Protein AF-0000000084871957 (afdb_homodimer)

Nearest PDB structures (foldseek):
  7nps-assembly1_B6  TM=2.302E-01  e=1.237E+00  Mycobacterium tuberculosis H37Rv
  7nps-assembly1_B6  TM=2.300E-01  e=1.119E+00  Mycobacterium tuberculosis H37Rv

pLDDT: mean 84.42, std 16.33, range [26.73, 98.56]

Solvent-accessible surface area (backbone atoms only — not comparable to full-atom values): 36416 Å² total; per-residue (Å²): 131,84,76,71,87,67,75,86,68,63,90,70,57,66,51,45,40,34,34,36,38,48,42,42,79,51,83,82,52,82,54,42,30,35,78,40,81,42,59,62,64,73,56,50,89,51,79,42,89,32,33,28,60,45,67,56,61,69,59,83,83,45,59,43,77,33,27,48,70,86,33,81,39,80,36,25,51,52,50,49,52,50,50,61,58,65,48,31,55,80,46,67,43,47,34,35,38,68,87,71,41,36,58,85,88,35,59,68,56,45,24,56,51,60,65,38,43,42,55,54,30,42,47,19,58,29,31,40,35,47,71,43,70,66,41,83,60,34,54,63,20,68,61,42,28,46,52,41,39,68,31,82,72,63,47,80,70,59,61,71,71,44,55,58,66,19,36,52,50,52,70,63,38,68,57,56,42,34,40,54,51,52,38,45,37,62,34,18,41,30,50,35,38,28,42,43,73,47,71,45,42,26,48,38,46,35,45,6,54,61,62,62,67,48,75,72,65,63,39,67,52,51,41,51,52,38,52,34,40,50,46,12,56,70,52,71,86,73,78,76,65,82,86,51,86,69,51,67,49,72,41,44,51,64,56,50,46,69,74,48,67,84,43,42,56,93,52,70,54,42,68,51,50,37,43,54,33,34,15,54,56,75,36,77,83,67,68,65,64,64,49,78,86,55,50,57,70,57,50,50,46,53,48,48,33,64,63,65,39,82,73,30,58,56,54,68,62,85,96,46,67,40,41,34,39,86,82,60,77,93,133,85,79,71,87,68,76,86,69,62,89,69,56,66,51,45,40,32,32,36,37,48,41,42,80,51,85,84,53,82,54,43,31,35,78,40,81,43,59,60,65,75,55,51,88,51,79,42,88,32,33,29,60,43,68,57,62,69,58,83,85,47,57,43,77,31,27,46,70,85,33,81,39,79,36,23,50,52,49,50,53,51,52,62,57,64,48,32,55,80,46,69,42,48,34,36,40,68,85,71,44,37,57,85,89,36,59,68,55,44,25,55,50,60,65,39,43,42,57,55,30,43,45,20,58,29,32,40,35,48,72,46,70,65,43,82,61,32,55,63,21,68,61,42,27,45,52,41,42,71,29,80,72,53,39,68,75,54,49,77,71,45,56,59,66,19,35,50,51,51,70,62,37,67,58,54,41,35,39,55,50,52,38,45,38,62,34,18,42,30,49,35,38,29,41,41,75,46,68,44,42,26,48,39,46,34,44,5,53,61,62,62,66,46,75,69,66,64,39,65,52,52,42,50,54,38,52,34,40,50,46,11,54,68,51,72,85,74,76,76,64,84,85,51,85,70,50,67,49,72,41,44,52,64,56,48,44,69,74,49,66,83,42,40,57,93,52,71,56,42,67,51,50,36,44,55,33,34,16,54,57,74,36,78,82,68,68,65,64,65,51,77,87,54,50,57,69,59,51,50,47,53,49,47,32,64,65,66,39,82,73,32,58,57,55,68,62,86,96,46,66,39,40,35,38,88,83,59,76,90

Structure (mmCIF, N/CA/C/O backbone):
data_AF-0000000084871957-model_v1
#
loop_
_entity.id
_entity.type
_entity.pdbx_description
1 polymer 'Heterokaryon incompatibility domain-containing protein'
#
loop_
_atom_site.group_PDB
_atom_site.id
_atom_site.type_symbol
_atom_site.label_atom_id
_atom_site.label_alt_id
_atom_site.label_comp_id
_atom_site.label_asym_id
_atom_site.label_entity_id
_atom_site.label_seq_id
_atom_site.pdbx_PDB_ins_code
_atom_site.Cartn_x
_atom_site.Cartn_y
_atom_site.Cartn_z
_atom_site.occupancy
_atom_site.B_iso_or_equiv
_atom_site.auth_seq_id
_atom_site.auth_comp_id
_atom_site.auth_asym_id
_atom_site.auth_atom_id
_atom_site.pdbx_PDB_model_num
ATOM 1 N N . MET A 1 1 ? -28.172 31.562 -0.894 1 26.73 1 MET A N 1
ATOM 2 C CA . MET A 1 1 ? -28.688 30.219 -0.695 1 26.73 1 MET A CA 1
ATOM 3 C C . MET A 1 1 ? -27.547 29.25 -0.414 1 26.73 1 MET A C 1
ATOM 5 O O . MET A 1 1 ? -26.828 28.844 -1.33 1 26.73 1 MET A O 1
ATOM 9 N N . SER A 1 2 ? -26.562 29.391 0.422 1 38.88 2 SER A N 1
ATOM 10 C CA . SER A 1 2 ? -25.25 28.891 0.8 1 38.88 2 SER A CA 1
ATOM 11 C C . SER A 1 2 ? -25.234 27.359 0.879 1 38.88 2 SER A C 1
ATOM 13 O O . SER A 1 2 ? -25.844 26.781 1.785 1 38.88 2 SER A O 1
ATOM 15 N N . SER A 1 3 ? -25.562 26.5 -0.196 1 47.16 3 SER A N 1
ATOM 16 C CA . SER A 1 3 ? -25.766 25.094 -0.521 1 47.16 3 SER A CA 1
ATOM 17 C C . SER A 1 3 ? -24.844 24.203 0.292 1 47.16 3 SER A C 1
ATOM 19 O O . SER A 1 3 ? -23.625 24.359 0.25 1 47.16 3 SER A O 1
ATOM 21 N N . HIS A 1 4 ? -25.188 23.781 1.484 1 60.09 4 HIS A N 1
ATOM 22 C CA . HIS A 1 4 ? -24.5 23.156 2.607 1 60.09 4 HIS A CA 1
ATOM 23 C C . HIS A 1 4 ? -23.906 21.812 2.211 1 60.09 4 HIS A C 1
ATOM 25 O O . HIS A 1 4 ? -24.641 20.844 2.016 1 60.09 4 HIS A O 1
ATOM 31 N N . LEU A 1 5 ? -22.859 21.828 1.558 1 77.12 5 LEU A N 1
ATOM 32 C CA . LEU A 1 5 ? -22.141 20.672 1.049 1 77.12 5 LEU A CA 1
ATOM 33 C C . LEU A 1 5 ? -21.969 19.609 2.135 1 77.12 5 LEU A C 1
ATOM 35 O O . LEU A 1 5 ? -22.062 18.406 1.856 1 77.12 5 LEU A O 1
ATOM 39 N N . TYR A 1 6 ? -22.125 20.062 3.422 1 88.62 6 TYR A N 1
ATOM 40 C CA . TYR A 1 6 ? -21.781 19.094 4.469 1 88.62 6 TYR A CA 1
ATOM 41 C C . TYR A 1 6 ? -23.016 18.703 5.277 1 88.62 6 TYR A C 1
ATOM 43 O O . TYR A 1 6 ? -23.797 19.578 5.699 1 88.62 6 TYR A O 1
ATOM 51 N N . SER A 1 7 ? -23.266 17.484 5.336 1 84.88 7 SER A N 1
ATOM 52 C CA . SER A 1 7 ? -24.219 16.969 6.324 1 84.88 7 SER A CA 1
ATOM 53 C C . SER A 1 7 ? -23.578 16.906 7.707 1 84.88 7 SER A C 1
ATOM 55 O O . SER A 1 7 ? -22.359 16.781 7.832 1 84.88 7 SER A O 1
ATOM 57 N N . LEU A 1 8 ? -24.438 17.031 8.688 1 85.94 8 LEU A N 1
ATOM 58 C CA . LEU A 1 8 ? -23.922 16.969 10.055 1 85.94 8 LEU A CA 1
ATOM 59 C C . LEU A 1 8 ? -23.391 15.578 10.375 1 85.94 8 LEU A C 1
ATOM 61 O O . LEU A 1 8 ? -24 14.578 9.992 1 85.94 8 LEU A O 1
ATOM 65 N N . LEU A 1 9 ? -22.219 15.523 10.945 1 88.38 9 LEU A N 1
ATOM 66 C CA . LEU A 1 9 ? -21.656 14.266 11.406 1 88.38 9 LEU A CA 1
ATOM 67 C C . LEU A 1 9 ? -22.234 13.867 12.758 1 88.38 9 LEU A C 1
ATOM 69 O O . LEU A 1 9 ? -22.422 14.719 13.633 1 88.38 9 LEU A O 1
ATOM 73 N N . PRO A 1 10 ? -22.562 12.625 12.867 1 81.56 10 PRO A N 1
ATOM 74 C CA . PRO A 1 10 ? -23.062 12.195 14.18 1 81.56 10 PRO A CA 1
ATOM 75 C C . PRO A 1 10 ? -22.062 12.469 15.305 1 81.56 10 PRO A C 1
ATOM 77 O O . PRO A 1 10 ? -20.844 12.375 15.102 1 81.56 10 PRO A O 1
ATOM 80 N N . GLU A 1 11 ? -22.547 12.859 16.438 1 73.62 11 GLU A N 1
ATOM 81 C CA . GLU A 1 11 ? -21.719 13.258 17.562 1 73.62 11 GLU A CA 1
ATOM 82 C C . GLU A 1 11 ? -20.984 12.055 18.156 1 73.62 11 GLU A C 1
ATOM 84 O O . GLU A 1 11 ? -19.859 12.188 18.656 1 73.62 11 GLU A O 1
ATOM 89 N N . ASN A 1 12 ? -21.594 10.883 18.016 1 68.5 12 ASN A N 1
ATOM 90 C CA . ASN A 1 12 ? -20.984 9.711 18.641 1 68.5 12 ASN A CA 1
ATOM 91 C C . ASN A 1 12 ? -20.328 8.812 17.609 1 68.5 12 ASN A C 1
ATOM 93 O O . ASN A 1 12 ? -20.781 8.711 16.484 1 68.5 12 ASN A O 1
ATOM 97 N N . GLY A 1 13 ? -19.125 8.328 17.984 1 69.5 13 GLY A N 1
ATOM 98 C CA . GLY A 1 13 ? -18.609 7.191 17.234 1 69.5 13 GLY A CA 1
ATOM 99 C C . GLY A 1 13 ? -17.438 7.555 16.344 1 69.5 13 GLY A C 1
ATOM 100 O O . GLY A 1 13 ? -17.094 6.805 15.422 1 69.5 13 GLY A O 1
ATOM 101 N N . ASN A 1 14 ? -16.688 8.617 16.562 1 86.25 14 ASN A N 1
ATOM 102 C CA . ASN A 1 14 ? -15.523 8.977 15.75 1 86.25 14 ASN A CA 1
ATOM 103 C C . ASN A 1 14 ? -15.859 8.992 14.258 1 86.25 14 ASN A C 1
ATOM 105 O O . ASN A 1 14 ? -15.203 8.312 13.469 1 86.25 14 ASN A O 1
ATOM 109 N N . ASN A 1 15 ? -16.844 9.695 13.922 1 90.38 15 ASN A N 1
ATOM 110 C CA . ASN A 1 15 ? -17.344 9.781 12.547 1 90.38 15 ASN A CA 1
ATOM 111 C C . ASN A 1 15 ? -16.578 10.836 11.75 1 90.38 15 ASN A C 1
ATOM 113 O O . ASN A 1 15 ? -16.359 11.945 12.227 1 90.38 15 ASN A O 1
ATOM 117 N N . ILE A 1 16 ? -16.203 10.406 10.594 1 93.62 16 ILE A N 1
ATOM 118 C CA . ILE A 1 16 ? -15.516 11.297 9.672 1 93.62 16 ILE A CA 1
ATOM 119 C C . ILE A 1 16 ? -16.172 11.227 8.297 1 93.62 16 ILE A C 1
ATOM 121 O O . ILE A 1 16 ? -17.156 10.5 8.109 1 93.62 16 ILE A O 1
ATOM 125 N N . ARG A 1 17 ? -15.766 12.109 7.441 1 95.56 17 ARG A N 1
ATOM 126 C CA . ARG A 1 17 ? -16.172 12.031 6.043 1 95.56 17 ARG A CA 1
ATOM 127 C C . ARG A 1 17 ? -15.023 11.547 5.16 1 95.56 17 ARG A C 1
ATOM 129 O O . ARG A 1 17 ? -13.859 11.867 5.422 1 95.56 17 ARG A O 1
ATOM 136 N N . MET A 1 18 ? -15.414 10.758 4.223 1 95.5 18 MET A N 1
ATOM 137 C CA . MET A 1 18 ? -14.461 10.289 3.223 1 95.5 18 MET A CA 1
ATOM 138 C C . MET A 1 18 ? -14.773 10.883 1.853 1 95.5 18 MET A C 1
ATOM 140 O O . MET A 1 18 ? -15.93 11.133 1.53 1 95.5 18 MET A O 1
ATOM 144 N N . LEU A 1 19 ? -13.742 11.133 1.155 1 97.56 19 LEU A N 1
ATOM 145 C CA . LEU A 1 19 ? -13.891 11.609 -0.215 1 97.56 19 LEU A CA 1
ATOM 146 C C . LEU A 1 19 ? -13.797 10.453 -1.207 1 97.56 19 LEU A C 1
ATOM 148 O O . LEU A 1 19 ? -12.789 9.742 -1.243 1 97.56 19 LEU A O 1
ATOM 152 N N . ARG A 1 20 ? -14.828 10.25 -1.909 1 97.06 20 ARG A N 1
ATOM 153 C CA . ARG A 1 20 ? -14.805 9.336 -3.045 1 97.06 20 ARG A CA 1
ATOM 154 C C . ARG A 1 20 ? -14.445 10.07 -4.332 1 97.06 20 ARG A C 1
ATOM 156 O O . ARG A 1 20 ? -15.242 10.852 -4.852 1 97.06 20 ARG A O 1
ATOM 163 N N . LEU A 1 21 ? -13.258 9.938 -4.82 1 97.19 21 LEU A N 1
ATOM 164 C CA . LEU A 1 21 ? -12.805 10.523 -6.078 1 97.19 21 LEU A CA 1
ATOM 165 C C . LEU A 1 21 ? -13.242 9.672 -7.262 1 97.19 21 LEU A C 1
ATOM 167 O O . LEU A 1 21 ? -12.781 8.539 -7.43 1 97.19 21 LEU A O 1
ATOM 171 N N . LEU A 1 22 ? -14.094 10.211 -8.086 1 96.81 22 LEU A N 1
ATOM 172 C CA . LEU A 1 22 ? -14.672 9.445 -9.18 1 96.81 22 LEU A CA 1
ATOM 173 C C . LEU A 1 22 ? -13.711 9.375 -10.367 1 96.81 22 LEU A C 1
ATOM 175 O O . LEU A 1 22 ? -13.023 10.352 -10.672 1 96.81 22 LEU A O 1
ATOM 179 N N . PRO A 1 23 ? -13.68 8.242 -10.992 1 92.56 23 PRO A N 1
ATOM 180 C CA . PRO A 1 23 ? -12.766 8.07 -12.117 1 92.56 23 PRO A CA 1
ATOM 181 C C . PRO A 1 23 ? -13.227 8.805 -13.375 1 92.56 23 PRO A C 1
ATOM 183 O O . PRO A 1 23 ? -14.367 9.266 -13.438 1 92.56 23 PRO A O 1
ATOM 186 N N . SER A 1 24 ? -12.289 9.008 -14.242 1 91.81 24 SER A N 1
ATOM 187 C CA . SER A 1 24 ? -12.57 9.539 -15.57 1 91.81 24 SER A CA 1
ATOM 188 C C . SER A 1 24 ? -11.555 9.039 -16.594 1 91.81 24 SER A C 1
ATOM 190 O O . SER A 1 24 ? -10.359 9.008 -16.328 1 91.81 24 SER A O 1
ATOM 192 N N . GLU A 1 25 ? -12 8.641 -17.75 1 86.5 25 GLU A N 1
ATOM 193 C CA . GLU A 1 25 ? -11.109 8.234 -18.828 1 86.5 25 GLU A CA 1
ATOM 194 C C . GLU A 1 25 ? -10.398 9.438 -19.438 1 86.5 25 GLU A C 1
ATOM 196 O O . GLU A 1 25 ? -9.297 9.305 -19.984 1 86.5 25 GLU A O 1
ATOM 201 N N . ASP A 1 26 ? -11.086 10.555 -19.281 1 89.12 26 ASP A N 1
ATOM 202 C CA . ASP A 1 26 ? -10.539 11.805 -19.797 1 89.12 26 ASP A CA 1
ATOM 203 C C . ASP A 1 26 ? -9.703 12.516 -18.734 1 89.12 26 ASP A C 1
ATOM 205 O O . ASP A 1 26 ? -10.25 13.047 -17.766 1 89.12 26 ASP A O 1
ATOM 209 N N . GLU A 1 27 ? -8.477 12.594 -18.969 1 83.56 27 GLU A N 1
ATOM 210 C CA . GLU A 1 27 ? -7.562 13.203 -18 1 83.56 27 GLU A CA 1
ATOM 211 C C . GLU A 1 27 ? -7.855 14.688 -17.828 1 83.56 27 GLU A C 1
ATOM 213 O O . GLU A 1 27 ? -7.555 15.266 -16.781 1 83.56 27 GLU A O 1
ATOM 218 N N . ALA A 1 28 ? -8.414 15.266 -18.766 1 88 28 ALA A N 1
ATOM 219 C CA . ALA A 1 28 ? -8.656 16.703 -18.734 1 88 28 ALA A CA 1
ATOM 220 C C . ALA A 1 28 ? -10.039 17.016 -18.156 1 88 28 ALA A C 1
ATOM 222 O O . ALA A 1 28 ? -10.375 18.172 -17.906 1 88 28 ALA A O 1
ATOM 223 N N . ALA A 1 29 ? -10.844 15.992 -17.922 1 94.31 29 ALA A N 1
ATOM 224 C CA . ALA A 1 29 ? -12.195 16.188 -17.406 1 94.31 29 ALA A CA 1
ATOM 225 C C . ALA A 1 29 ? -12.156 16.797 -16 1 94.31 29 ALA A C 1
ATOM 227 O O . ALA A 1 29 ? -11.188 16.609 -15.266 1 94.31 29 ALA A O 1
ATOM 228 N N . PRO A 1 30 ? -13.156 17.531 -15.727 1 96.94 30 PRO A N 1
ATOM 229 C CA . PRO A 1 30 ? -13.227 18.078 -14.367 1 96.94 30 PRO A CA 1
ATOM 230 C C . PRO A 1 30 ? -13.242 16.984 -13.297 1 96.94 30 PRO A C 1
ATOM 232 O O . PRO A 1 30 ? -13.648 15.852 -13.57 1 96.94 30 PRO A O 1
ATOM 235 N N . LEU A 1 31 ? -12.797 17.344 -12.117 1 97.94 31 LEU A N 1
ATOM 236 C CA . LEU A 1 31 ? -12.773 16.406 -11 1 97.94 31 LEU A CA 1
ATOM 237 C C . LEU A 1 31 ? -14.148 16.297 -10.344 1 97.94 31 LEU A C 1
ATOM 239 O O . LEU A 1 31 ? -14.742 17.312 -9.977 1 97.94 31 LEU A O 1
ATOM 243 N N . HIS A 1 32 ? -14.625 15.117 -10.25 1 98.19 32 HIS A N 1
ATOM 244 C CA . HIS A 1 32 ? -15.883 14.836 -9.57 1 98.19 32 HIS A CA 1
ATOM 245 C C . HIS A 1 32 ? -15.664 13.953 -8.344 1 98.19 32 HIS A C 1
ATOM 247 O O . HIS A 1 32 ? -14.953 12.945 -8.422 1 98.19 32 HIS A O 1
ATOM 253 N N . CYS A 1 33 ? -16.281 14.344 -7.23 1 98 33 CYS A N 1
ATOM 254 C CA . CYS A 1 33 ? -16.125 13.625 -5.973 1 98 33 CYS A CA 1
ATOM 255 C C . CYS A 1 33 ? -17.453 13.508 -5.242 1 98 33 CYS A C 1
ATOM 257 O O . CYS A 1 33 ? -18.422 14.188 -5.594 1 98 33 CYS A O 1
ATOM 259 N N . GLU A 1 34 ? -17.5 12.617 -4.355 1 97 34 GLU A N 1
ATOM 260 C CA . GLU A 1 34 ? -18.609 12.445 -3.436 1 97 34 GLU A CA 1
ATOM 261 C C . GLU A 1 34 ? -18.141 12.32 -1.993 1 97 34 GLU A C 1
ATOM 263 O O . GLU A 1 34 ? -17.078 11.742 -1.732 1 97 34 GLU A O 1
ATOM 268 N N . LEU A 1 35 ? -18.922 12.898 -1.089 1 96.12 35 LEU A N 1
ATOM 269 C CA . LEU A 1 35 ? -18.609 12.766 0.331 1 96.12 35 LEU A CA 1
ATOM 270 C C . LEU A 1 35 ? -19.469 11.664 0.964 1 96.12 35 LEU A C 1
ATOM 272 O O . LEU A 1 35 ? -20.656 11.562 0.691 1 96.12 35 LEU A O 1
ATOM 276 N N . CYS A 1 36 ? -18.797 10.82 1.744 1 92.56 36 CYS A N 1
ATOM 277 C CA . CYS A 1 36 ? -19.5 9.766 2.453 1 92.56 36 CYS A CA 1
ATOM 278 C C . CYS A 1 36 ? -19.109 9.734 3.926 1 92.56 36 CYS A C 1
ATOM 280 O O . CYS A 1 36 ? -17.938 9.922 4.262 1 92.56 36 CYS A O 1
ATOM 282 N N . ASN A 1 37 ? -20.078 9.516 4.75 1 90.56 37 ASN A N 1
ATOM 283 C CA . ASN A 1 37 ? -19.781 9.352 6.168 1 90.56 37 ASN A CA 1
ATOM 284 C C . ASN A 1 37 ? -19.109 8.016 6.449 1 90.56 37 ASN A C 1
ATOM 286 O O . ASN A 1 37 ? -19.391 7.016 5.793 1 90.56 37 ASN A O 1
ATOM 290 N N . TYR A 1 38 ? -18.234 8.047 7.371 1 89.88 38 TYR A N 1
ATOM 291 C CA . TYR A 1 38 ? -17.453 6.863 7.707 1 89.88 38 TYR A CA 1
ATOM 292 C C . TYR A 1 38 ? -17.156 6.812 9.203 1 89.88 38 TYR A C 1
ATOM 294 O O . TYR A 1 38 ? -16.797 7.824 9.805 1 89.88 38 TYR A O 1
ATOM 302 N N . SER A 1 39 ? -17.344 5.676 9.805 1 86.56 39 SER A N 1
ATOM 303 C CA . SER A 1 39 ? -17.031 5.508 11.227 1 86.56 39 SER A CA 1
ATOM 304 C C . SER A 1 39 ? -15.703 4.805 11.43 1 86.56 39 SER A C 1
ATOM 306 O O . SER A 1 39 ? -15.453 3.748 10.844 1 86.56 39 SER A O 1
ATOM 308 N N . LEU A 1 40 ? -14.859 5.395 12.258 1 85.62 40 LEU A N 1
ATOM 309 C CA . LEU A 1 40 ? -13.562 4.805 12.555 1 85.62 40 LEU A CA 1
ATOM 310 C C . LEU A 1 40 ? -13.695 3.711 13.617 1 85.62 40 LEU A C 1
ATOM 312 O O . LEU A 1 40 ? -12.75 2.961 13.859 1 85.62 40 LEU A O 1
ATOM 316 N N . GLN A 1 41 ? -14.719 3.748 14.406 1 72.69 41 GLN A N 1
ATOM 317 C CA . GLN A 1 41 ? -14.922 2.801 15.492 1 72.69 41 GLN A CA 1
ATOM 318 C C . GLN A 1 41 ? -15.133 1.387 14.961 1 72.69 41 GLN A C 1
ATOM 320 O O . GLN A 1 41 ? -14.789 0.409 15.625 1 72.69 41 GLN A O 1
ATOM 325 N N . ARG A 1 42 ? -15.75 1.348 13.875 1 59.66 42 ARG A N 1
ATOM 326 C CA . ARG A 1 42 ? -16.062 -0.008 13.43 1 59.66 42 ARG A CA 1
ATOM 327 C C . ARG A 1 42 ? -14.789 -0.771 13.07 1 59.66 42 ARG A C 1
ATOM 329 O O . ARG A 1 42 ? -14.383 -0.788 11.906 1 59.66 42 ARG A O 1
ATOM 336 N N . SER A 1 43 ? -13.75 -0.37 13.828 1 52.97 43 SER A N 1
ATOM 337 C CA . SER A 1 43 ? -12.438 -0.967 13.57 1 52.97 43 SER A CA 1
ATOM 338 C C . SER A 1 43 ? -12.508 -2.49 13.602 1 52.97 43 SER A C 1
ATOM 340 O O . SER A 1 43 ? -12.805 -3.082 14.648 1 52.97 43 SER A O 1
ATOM 342 N N . SER A 1 44 ? -13.297 -3.016 12.82 1 51.31 44 SER A N 1
ATOM 343 C CA . SER A 1 44 ? -12.961 -4.434 12.727 1 51.31 44 SER A CA 1
ATOM 344 C C . SER A 1 44 ? -11.453 -4.641 12.602 1 51.31 44 SER A C 1
ATOM 346 O O . SER A 1 44 ? -10.719 -3.699 12.312 1 51.31 44 SER A O 1
ATOM 348 N N . ILE A 1 45 ? -10.953 -5.633 13.234 1 54.91 45 ILE A N 1
ATOM 349 C CA . ILE A 1 45 ? -9.609 -6.191 13.141 1 54.91 45 ILE A CA 1
ATOM 350 C C . ILE A 1 45 ? -9.031 -5.93 11.758 1 54.91 45 ILE A C 1
ATOM 352 O O . ILE A 1 45 ? -7.816 -5.973 11.562 1 54.91 45 ILE A O 1
ATOM 356 N N . ARG A 1 46 ? -10 -5.234 10.969 1 60.06 46 ARG A N 1
ATOM 357 C CA . ARG A 1 46 ? -9.539 -5.207 9.586 1 60.06 46 ARG A CA 1
ATOM 358 C C . ARG A 1 46 ? -9.125 -3.797 9.18 1 60.06 46 ARG A C 1
ATOM 360 O O . ARG A 1 46 ? -9.562 -2.814 9.781 1 60.06 46 ARG A O 1
ATOM 367 N N . THR A 1 47 ? -8.141 -3.719 8.266 1 63.34 47 THR A N 1
ATOM 368 C CA . THR A 1 47 ? -7.582 -2.486 7.715 1 63.34 47 THR A CA 1
ATOM 369 C C . THR A 1 47 ? -8.656 -1.692 6.973 1 63.34 47 THR A C 1
ATOM 371 O O . THR A 1 47 ? -9.492 -2.271 6.281 1 63.34 47 THR A O 1
ATOM 374 N N . HIS A 1 48 ? -8.789 -0.42 7.312 1 76.38 48 HIS A N 1
ATOM 375 C CA . HIS A 1 48 ? -9.648 0.494 6.562 1 76.38 48 HIS A CA 1
ATOM 376 C C . HIS A 1 48 ? -9.141 0.684 5.141 1 76.38 48 HIS A C 1
ATOM 378 O O . HIS A 1 48 ? -7.93 0.796 4.918 1 76.38 48 HIS A O 1
ATOM 384 N N . LEU A 1 49 ? -10.023 0.666 4.203 1 83.75 49 LEU A N 1
ATOM 385 C CA . LEU A 1 49 ? -9.648 0.68 2.793 1 83.75 49 LEU A CA 1
ATOM 386 C C . LEU A 1 49 ? -9.641 2.104 2.246 1 83.75 49 LEU A C 1
ATOM 388 O O . LEU A 1 49 ? -10.32 2.398 1.26 1 83.75 49 LEU A O 1
ATOM 392 N N . TYR A 1 50 ? -9.078 3.051 2.994 1 92.31 50 TYR A N 1
ATOM 393 C CA . TYR A 1 50 ? -8.922 4.391 2.439 1 92.31 50 TYR A CA 1
ATOM 394 C C . TYR A 1 50 ? -7.484 4.871 2.562 1 92.31 50 TYR A C 1
ATOM 396 O O . TYR A 1 50 ? -6.699 4.309 3.328 1 92.31 50 TYR A O 1
ATOM 404 N N . GLU A 1 51 ? -7.188 5.793 1.724 1 95.56 51 GLU A N 1
ATOM 405 C CA . GLU A 1 51 ? -5.906 6.488 1.788 1 95.56 51 GLU A CA 1
ATOM 406 C C . GLU A 1 51 ? -6.055 7.863 2.436 1 95.56 51 GLU A C 1
ATOM 408 O O . GLU A 1 51 ? -7.148 8.43 2.459 1 95.56 51 GLU A O 1
ATOM 413 N N . ALA A 1 52 ? -5.062 8.266 3.094 1 97.69 52 ALA A N 1
ATOM 414 C CA . ALA A 1 52 ? -5.039 9.625 3.637 1 97.69 52 ALA A CA 1
ATOM 415 C C . ALA A 1 52 ? -3.982 10.477 2.936 1 97.69 52 ALA A C 1
ATOM 417 O O . ALA A 1 52 ? -2.859 10.023 2.711 1 97.69 52 ALA A O 1
ATOM 418 N N . LEU A 1 53 ? -4.367 11.664 2.559 1 98.5 53 LEU A N 1
ATOM 419 C CA . LEU A 1 53 ? -3.471 12.555 1.832 1 98.5 53 LEU A CA 1
ATOM 420 C C . LEU A 1 53 ? -2.748 13.492 2.789 1 98.5 53 LEU A C 1
ATOM 422 O O . LEU A 1 53 ? -3.375 14.102 3.66 1 98.5 53 LEU A O 1
ATOM 426 N N . SER A 1 54 ? -1.474 13.539 2.742 1 98.56 54 SER A N 1
ATOM 427 C CA . SER A 1 54 ? -0.637 14.516 3.432 1 98.56 54 SER A CA 1
ATOM 428 C C . SER A 1 54 ? 0.005 15.484 2.445 1 98.56 54 SER A C 1
ATOM 430 O O . SER A 1 54 ? 0.759 15.07 1.562 1 98.56 54 SER A O 1
ATOM 432 N N . TYR A 1 55 ? -0.305 16.75 2.572 1 97.81 55 TYR A N 1
ATOM 433 C CA . TYR A 1 55 ? 0.108 17.766 1.608 1 97.81 55 TYR A CA 1
ATOM 434 C C . TYR A 1 55 ? 0.092 19.156 2.238 1 97.81 55 TYR A C 1
ATOM 436 O O . TYR A 1 55 ? -0.434 19.344 3.338 1 97.81 55 TYR A O 1
ATOM 444 N N . VAL A 1 56 ? 0.759 20.047 1.589 1 96.62 56 VAL A N 1
ATOM 445 C CA . VAL A 1 56 ? 0.639 21.453 1.984 1 96.62 56 VAL A CA 1
ATOM 446 C C . VAL A 1 56 ? -0.513 22.109 1.227 1 96.62 56 VAL A C 1
ATOM 448 O O . VAL A 1 56 ? -0.662 21.906 0.018 1 96.62 56 VAL A O 1
ATOM 451 N N . TRP A 1 57 ? -1.298 22.812 1.893 1 94 57 TRP A N 1
ATOM 452 C CA . TRP A 1 57 ? -2.469 23.422 1.264 1 94 57 TRP A CA 1
ATOM 453 C C . TRP A 1 57 ? -2.057 24.391 0.168 1 94 57 TRP A C 1
ATOM 455 O O . TRP A 1 57 ? -2.689 24.453 -0.889 1 94 57 TRP A O 1
ATOM 465 N N . GLY A 1 58 ? -0.902 25.188 0.452 1 92 58 GLY A N 1
ATOM 466 C CA . GLY A 1 58 ? -0.523 26.25 -0.464 1 92 58 GLY A CA 1
ATOM 467 C C . GLY A 1 58 ? -1.283 27.547 -0.226 1 92 58 GLY A C 1
ATOM 468 O O . GLY A 1 58 ? -1.801 27.781 0.869 1 92 58 GLY A O 1
ATOM 469 N N . ASP A 1 59 ? -1.315 28.422 -1.216 1 92.69 59 ASP A N 1
ATOM 470 C CA . ASP A 1 59 ? -1.973 29.719 -1.127 1 92.69 59 ASP A CA 1
ATOM 471 C C . ASP A 1 59 ? -3.492 29.578 -1.128 1 92.69 59 ASP A C 1
ATOM 473 O O . ASP A 1 59 ? -4.078 29.125 -2.119 1 92.69 59 ASP A O 1
ATOM 477 N N . PRO A 1 60 ? -4.129 29.922 -0.056 1 91.75 60 PRO A N 1
ATOM 478 C CA . PRO A 1 60 ? -5.578 29.75 0.041 1 91.75 60 PRO A CA 1
ATOM 479 C C . PRO A 1 60 ? -6.344 30.625 -0.959 1 91.75 60 PRO A C 1
ATOM 481 O O . PRO A 1 60 ? -7.523 30.375 -1.219 1 91.75 60 PRO A O 1
ATOM 484 N N . LYS A 1 61 ? -5.691 31.594 -1.495 1 94.19 61 LYS A N 1
ATOM 485 C CA . LYS A 1 61 ? -6.355 32.5 -2.428 1 94.19 61 LYS A CA 1
ATOM 486 C C . LYS A 1 61 ? -6.32 31.953 -3.85 1 94.19 61 LYS A C 1
ATOM 488 O O . LYS A 1 61 ? -7.062 32.406 -4.719 1 94.19 61 LYS A O 1
ATOM 493 N N . GLN A 1 62 ? -5.469 31.109 -4.086 1 96.88 62 GLN A N 1
ATOM 494 C CA . GLN A 1 62 ? -5.375 30.469 -5.395 1 96.88 62 GLN A CA 1
ATOM 495 C C . GLN A 1 62 ? -6.121 29.141 -5.414 1 96.88 62 GLN A C 1
ATOM 497 O O . GLN A 1 62 ? -5.609 28.125 -4.93 1 96.88 62 GLN A O 1
ATOM 502 N N . THR A 1 63 ? -7.312 29.156 -5.961 1 97.69 63 THR A N 1
ATOM 503 C CA . THR A 1 63 ? -8.156 27.969 -5.891 1 97.69 63 THR A CA 1
ATOM 504 C C . THR A 1 63 ? -8.641 27.562 -7.277 1 97.69 63 THR A C 1
ATOM 506 O O . THR A 1 63 ? -8.531 28.344 -8.234 1 97.69 63 THR A O 1
ATOM 509 N N . LEU A 1 64 ? -8.961 26.375 -7.469 1 97.69 64 LEU A N 1
ATOM 510 C CA . LEU A 1 64 ? -9.609 25.797 -8.641 1 97.69 64 LEU A CA 1
ATOM 511 C C . LEU A 1 64 ? -10.867 25.031 -8.242 1 97.69 64 LEU A C 1
ATOM 513 O O . LEU A 1 64 ? -10.984 24.562 -7.109 1 97.69 64 LEU A O 1
ATOM 517 N N . SER A 1 65 ? -11.734 24.906 -9.195 1 97.31 65 SER A N 1
ATOM 518 C CA . SER A 1 65 ? -13.031 24.297 -8.898 1 97.31 65 SER A CA 1
ATOM 519 C C . SER A 1 65 ? -13.016 22.797 -9.164 1 97.31 65 SER A C 1
ATOM 521 O O . SER A 1 65 ? -12.445 22.344 -10.156 1 97.31 65 SER A O 1
ATOM 523 N N . ILE A 1 66 ? -13.664 22.078 -8.266 1 97.75 66 ILE A N 1
ATOM 524 C CA . ILE A 1 66 ? -14.023 20.672 -8.453 1 97.75 66 ILE A CA 1
ATOM 525 C C . ILE A 1 66 ? -15.5 20.484 -8.148 1 97.75 66 ILE A C 1
ATOM 527 O O . ILE A 1 66 ? -16.203 21.422 -7.797 1 97.75 66 ILE A O 1
ATOM 531 N N . TYR A 1 67 ? -15.945 19.266 -8.414 1 97.75 67 TYR A N 1
ATOM 532 C CA . TYR A 1 67 ? -17.328 18.984 -8.078 1 97.75 67 TYR A CA 1
ATOM 533 C C . TYR A 1 67 ? -17.422 17.984 -6.934 1 97.75 67 TYR A C 1
ATOM 535 O O . TYR A 1 67 ? -16.844 16.891 -7 1 97.75 67 TYR A O 1
ATOM 543 N N . VAL A 1 68 ? -18.125 18.359 -5.926 1 97.06 68 VAL A N 1
ATOM 544 C CA . VAL A 1 68 ? -18.422 17.484 -4.801 1 97.06 68 VAL A CA 1
ATOM 545 C C . VAL A 1 68 ? -19.938 17.328 -4.645 1 97.06 68 VAL A C 1
ATOM 547 O O . VAL A 1 68 ? -20.641 18.312 -4.375 1 97.06 68 VAL A O 1
ATOM 550 N N . ASP A 1 69 ? -20.422 16.125 -4.805 1 95.5 69 ASP A N 1
ATOM 551 C CA . ASP A 1 69 ? -21.859 15.867 -4.785 1 95.5 69 ASP A CA 1
ATOM 552 C C . ASP A 1 69 ? -22.594 16.781 -5.758 1 95.5 69 ASP A C 1
ATOM 554 O O . ASP A 1 69 ? -23.578 17.422 -5.391 1 95.5 69 ASP A O 1
ATOM 558 N N . LYS A 1 70 ? -21.953 16.938 -6.895 1 93.5 70 LYS A N 1
ATOM 559 C CA . LYS A 1 70 ? -22.516 17.641 -8.039 1 93.5 70 LYS A CA 1
ATOM 560 C C . LYS A 1 70 ? -22.516 19.156 -7.812 1 93.5 70 LYS A C 1
ATOM 562 O O . LYS A 1 70 ? -23 19.922 -8.648 1 93.5 70 LYS A O 1
ATOM 567 N N . ALA A 1 71 ? -21.984 19.578 -6.742 1 95.19 71 ALA A N 1
ATOM 568 C CA . ALA A 1 71 ? -21.859 21.016 -6.473 1 95.19 71 ALA A CA 1
ATOM 569 C C . ALA A 1 71 ? -20.406 21.469 -6.645 1 95.19 71 ALA A C 1
ATOM 571 O O . ALA A 1 71 ? -19.469 20.719 -6.316 1 95.19 71 ALA A O 1
ATOM 572 N N . GLN A 1 72 ? -20.281 22.625 -7.082 1 96 72 GLN A N 1
ATOM 573 C CA . GLN A 1 72 ? -18.938 23.172 -7.234 1 96 72 GLN A CA 1
ATOM 574 C C . GLN A 1 72 ? -18.281 23.406 -5.879 1 96 72 GLN A C 1
ATOM 576 O O . GLN A 1 72 ? -18.938 23.859 -4.938 1 96 72 GLN A O 1
ATOM 581 N N . PHE A 1 73 ? -17.047 23.125 -5.789 1 96.69 73 PHE A N 1
ATOM 582 C CA . PHE A 1 73 ? -16.25 23.25 -4.574 1 96.69 73 PHE A CA 1
ATOM 583 C C . PHE A 1 73 ? -14.859 23.781 -4.891 1 96.69 73 PHE A C 1
ATOM 585 O O . PHE A 1 73 ? -14.211 23.297 -5.824 1 96.69 73 PHE A O 1
ATOM 592 N N . GLN A 1 74 ? -14.453 24.766 -4.145 1 97 74 GLN A N 1
ATOM 593 C CA . GLN A 1 74 ? -13.141 25.359 -4.395 1 97 74 GLN A CA 1
ATOM 594 C C . GLN A 1 74 ? -12.062 24.672 -3.562 1 97 74 GLN A C 1
ATOM 596 O O . GLN A 1 74 ? -12.219 24.5 -2.352 1 97 74 GLN A O 1
ATOM 601 N N . VAL A 1 75 ? -11.016 24.266 -4.234 1 97.69 75 VAL A N 1
ATOM 602 C CA . VAL A 1 75 ? -9.852 23.719 -3.549 1 97.69 75 VAL A CA 1
ATOM 603 C C . VAL A 1 75 ? -8.594 24.469 -3.979 1 97.69 75 VAL A C 1
ATOM 605 O O . VAL A 1 75 ? -8.586 25.125 -5.023 1 97.69 75 VAL A O 1
ATOM 608 N N . THR A 1 76 ? -7.57 24.422 -3.166 1 97.81 76 THR A N 1
ATOM 609 C CA . THR A 1 76 ? -6.324 25.078 -3.539 1 97.81 76 THR A CA 1
ATOM 610 C C . THR A 1 76 ? -5.715 24.438 -4.777 1 97.81 76 THR A C 1
ATOM 612 O O . THR A 1 76 ? -6.004 23.266 -5.082 1 97.81 76 THR A O 1
ATOM 615 N N . VAL A 1 77 ? -4.844 25.141 -5.438 1 97.81 77 VAL A N 1
ATOM 616 C CA . VAL A 1 77 ? -4.227 24.672 -6.676 1 97.81 77 VAL A CA 1
ATOM 617 C C . VAL A 1 77 ? -3.42 23.406 -6.406 1 97.81 77 VAL A C 1
ATOM 619 O O . VAL A 1 77 ? -3.445 22.469 -7.203 1 97.81 77 VAL A O 1
ATOM 622 N N . ASN A 1 78 ? -2.777 23.422 -5.27 1 97.81 78 ASN A N 1
ATOM 623 C CA . ASN A 1 78 ? -1.945 22.266 -4.941 1 97.81 78 ASN A CA 1
ATOM 624 C C . ASN A 1 78 ? -2.787 21.016 -4.711 1 97.81 78 ASN A C 1
ATOM 626 O O . ASN A 1 78 ? -2.432 19.938 -5.172 1 97.81 78 ASN A O 1
ATOM 630 N N . LEU A 1 79 ? -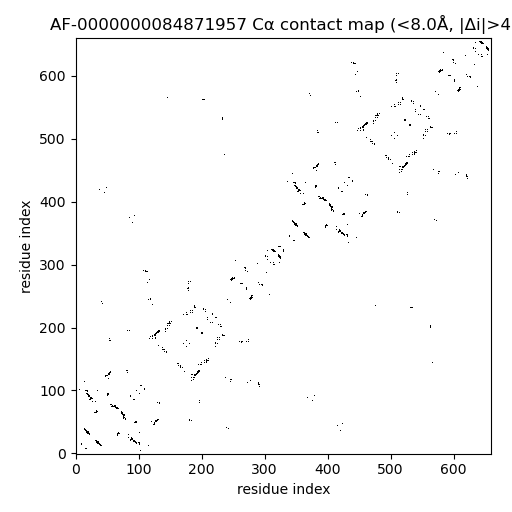3.91 21.141 -4.012 1 98.25 79 LEU A N 1
ATOM 631 C CA . LEU A 1 79 ? -4.801 20.016 -3.789 1 98.25 79 LEU A CA 1
ATOM 632 C C . LEU A 1 79 ? -5.426 19.547 -5.102 1 98.25 79 LEU A C 1
ATOM 634 O O . LEU A 1 79 ? -5.559 18.344 -5.336 1 98.25 79 LEU A O 1
ATOM 638 N N . HIS A 1 80 ? -5.785 20.5 -5.93 1 98.31 80 HIS A N 1
ATOM 639 C CA . HIS A 1 80 ? -6.328 20.156 -7.238 1 98.31 80 HIS A CA 1
ATOM 640 C C . HIS A 1 80 ? -5.355 19.297 -8.031 1 98.31 80 HIS A C 1
ATOM 642 O O . HIS A 1 80 ? -5.75 18.281 -8.609 1 98.31 80 HIS A O 1
ATOM 648 N N . ALA A 1 81 ? -4.137 19.719 -8.023 1 97.06 81 ALA A N 1
ATOM 649 C CA . ALA A 1 81 ? -3.1 18.984 -8.742 1 97.06 81 ALA A CA 1
ATOM 650 C C . ALA A 1 81 ? -2.943 17.562 -8.18 1 97.06 81 ALA A C 1
ATOM 652 O O . ALA A 1 81 ? -2.781 16.609 -8.938 1 97.06 81 ALA A O 1
ATOM 653 N N . ALA A 1 82 ? -2.99 17.422 -6.891 1 97.25 82 ALA A N 1
ATOM 654 C CA . ALA A 1 82 ? -2.879 16.125 -6.242 1 97.25 82 ALA A CA 1
ATOM 655 C C . ALA A 1 82 ? -4.02 15.203 -6.668 1 97.25 82 ALA A C 1
ATOM 657 O O . ALA A 1 82 ? -3.789 14.062 -7.074 1 97.25 82 ALA A O 1
ATOM 658 N N . LEU A 1 83 ? -5.258 15.742 -6.602 1 97.62 83 LEU A N 1
ATOM 659 C CA . LEU A 1 83 ? -6.434 14.945 -6.941 1 97.62 83 LEU A CA 1
ATOM 660 C C . LEU A 1 83 ? -6.414 14.539 -8.406 1 97.62 83 LEU A C 1
ATOM 662 O O . LEU A 1 83 ? -6.824 13.43 -8.758 1 97.62 83 LEU A O 1
ATOM 666 N N . LEU A 1 84 ? -5.91 15.453 -9.211 1 95.88 84 LEU A N 1
ATOM 667 C CA . LEU A 1 84 ? -5.812 15.148 -10.633 1 95.88 84 LEU A CA 1
ATOM 668 C C . LEU A 1 84 ? -4.871 13.969 -10.875 1 95.88 84 LEU A C 1
ATOM 670 O O . LEU A 1 84 ? -5.164 13.094 -11.68 1 95.88 84 LEU A O 1
ATOM 674 N N . GLN A 1 85 ? -3.771 13.961 -10.18 1 92.94 85 GLN A N 1
ATOM 675 C CA . GLN A 1 85 ? -2.799 12.891 -10.344 1 92.94 85 GLN A CA 1
ATOM 676 C C . GLN A 1 85 ? -3.299 11.594 -9.719 1 92.94 85 GLN A C 1
ATOM 678 O O . GLN A 1 85 ? -2.943 10.5 -10.164 1 92.94 85 GLN A O 1
ATOM 683 N N . LEU A 1 86 ? -4.18 11.68 -8.742 1 94.06 86 LEU A N 1
ATOM 684 C CA . LEU A 1 86 ? -4.625 10.508 -7.988 1 94.06 86 LEU A CA 1
ATOM 685 C C . LEU A 1 86 ? -5.848 9.875 -8.641 1 94.06 86 LEU A C 1
ATOM 687 O O . LEU A 1 86 ? -6.184 8.727 -8.352 1 94.06 86 LEU A O 1
ATOM 691 N N . ARG A 1 87 ? -6.508 10.633 -9.469 1 93.44 87 ARG A N 1
ATOM 692 C CA . ARG A 1 87 ? -7.691 10.102 -10.133 1 93.44 87 ARG A CA 1
ATOM 693 C C . ARG A 1 87 ? -7.332 8.93 -11.039 1 93.44 87 ARG A C 1
ATOM 695 O O . ARG A 1 87 ? -6.336 8.984 -11.766 1 93.44 87 ARG A O 1
ATOM 702 N N . ASP A 1 88 ? -8.102 7.93 -10.852 1 88 88 ASP A N 1
ATOM 703 C CA . ASP A 1 88 ? -7.941 6.754 -11.703 1 88 88 ASP A CA 1
ATOM 704 C C . ASP A 1 88 ? -8.852 6.84 -12.93 1 88 88 ASP A C 1
ATOM 706 O O . ASP A 1 88 ? -9.836 7.586 -12.93 1 88 88 ASP A O 1
ATOM 710 N N . TYR A 1 89 ? -8.547 6.082 -13.914 1 85.62 89 TYR A N 1
ATOM 711 C CA . TYR A 1 89 ? -9.328 6.113 -15.141 1 85.62 89 TYR A CA 1
ATOM 712 C C . TYR A 1 89 ? -10.57 5.23 -15.023 1 85.62 89 TYR A C 1
ATOM 714 O O . TYR A 1 89 ? -11.578 5.473 -15.688 1 85.62 89 TYR A O 1
ATOM 722 N N . SER A 1 90 ? -10.523 4.262 -14.125 1 85.25 90 SER A N 1
ATOM 723 C CA . SER A 1 90 ? -11.578 3.248 -14.148 1 85.25 90 SER A CA 1
ATOM 724 C C . SER A 1 90 ? -12.258 3.121 -12.789 1 85.25 90 SER A C 1
ATOM 726 O O . SER A 1 90 ? -13.453 2.855 -12.711 1 85.25 90 SER A O 1
ATOM 728 N N . PHE A 1 91 ? -11.477 3.297 -11.758 1 89.25 91 PHE A N 1
ATOM 729 C CA . PHE A 1 91 ? -12.016 2.986 -10.445 1 89.25 91 PHE A CA 1
ATOM 730 C C . PHE A 1 91 ? -12.031 4.227 -9.555 1 89.25 91 PHE A C 1
ATOM 732 O O . PHE A 1 91 ? -11.164 5.094 -9.68 1 89.25 91 PHE A O 1
ATOM 739 N N . GLU A 1 92 ? -13.07 4.234 -8.711 1 92.81 92 GLU A N 1
ATOM 740 C CA . GLU A 1 92 ? -13.094 5.293 -7.707 1 92.81 92 GLU A CA 1
ATOM 741 C C . GLU A 1 92 ? -12 5.094 -6.66 1 92.81 92 GLU A C 1
ATOM 743 O O . GLU A 1 92 ? -11.555 3.965 -6.43 1 92.81 92 GLU A O 1
ATOM 748 N N . ARG A 1 93 ? -11.617 6.129 -6.148 1 93.88 93 ARG A N 1
ATOM 749 C CA . ARG A 1 93 ? -10.602 6.125 -5.102 1 93.88 93 ARG A CA 1
ATOM 750 C C . ARG A 1 93 ? -11.141 6.75 -3.816 1 93.88 93 ARG A C 1
ATOM 752 O O . ARG A 1 93 ? -11.758 7.812 -3.85 1 93.88 93 ARG A O 1
ATOM 759 N N . ILE A 1 94 ? -11 6.051 -2.65 1 95.56 94 ILE A N 1
ATOM 760 C CA . ILE A 1 94 ? -11.438 6.574 -1.36 1 95.56 94 ILE A CA 1
ATOM 761 C C . ILE A 1 94 ? -10.258 7.219 -0.636 1 95.56 94 ILE A C 1
ATOM 763 O O . ILE A 1 94 ? -9.305 6.535 -0.26 1 95.56 94 ILE A O 1
ATOM 767 N N . ILE A 1 95 ? -10.352 8.516 -0.411 1 97.31 95 ILE A N 1
ATOM 768 C CA . ILE A 1 95 ? -9.219 9.25 0.146 1 97.31 95 ILE A CA 1
ATOM 769 C C . ILE A 1 95 ? -9.719 10.258 1.184 1 97.31 95 ILE A C 1
ATOM 771 O O . ILE A 1 95 ? -10.742 10.906 0.983 1 97.31 95 ILE A O 1
ATOM 775 N N . TRP A 1 96 ? -9.078 10.281 2.295 1 97.88 96 TRP A N 1
ATOM 776 C CA . TRP A 1 96 ? -9.352 11.328 3.279 1 97.88 96 TRP A CA 1
ATOM 777 C C . TRP A 1 96 ? -8.484 12.555 3.021 1 97.88 96 TRP A C 1
ATOM 779 O O . TRP A 1 96 ? -7.262 12.453 2.924 1 97.88 96 TRP A O 1
ATOM 789 N N . VAL A 1 97 ? -9.109 13.664 2.846 1 98.12 97 VAL A N 1
ATOM 790 C CA . VAL A 1 97 ? -8.484 14.961 2.58 1 98.12 97 VAL A CA 1
ATOM 791 C C . VAL A 1 97 ? -9.031 16 3.555 1 98.12 97 VAL A C 1
ATOM 793 O O . VAL A 1 97 ? -10.203 16.359 3.494 1 98.12 97 VAL A O 1
ATOM 796 N N . ASP A 1 98 ? -8.242 16.547 4.359 1 96.44 98 ASP A N 1
ATOM 797 C CA . ASP A 1 98 ? -8.703 17.422 5.441 1 96.44 98 ASP A CA 1
ATOM 798 C C . ASP A 1 98 ? -9.477 18.609 4.898 1 96.44 98 ASP A C 1
ATOM 800 O O . ASP A 1 98 ? -10.531 18.969 5.434 1 96.44 98 ASP A O 1
ATOM 804 N N . ALA A 1 99 ? -9.016 19.203 3.791 1 96.25 99 ALA A N 1
ATOM 805 C CA . ALA A 1 99 ? -9.609 20.438 3.27 1 96.25 99 ALA A CA 1
ATOM 806 C C . ALA A 1 99 ? -11.023 20.203 2.77 1 96.25 99 ALA A C 1
ATOM 808 O O . ALA A 1 99 ? -11.82 21.141 2.666 1 96.25 99 ALA A O 1
ATOM 809 N N . ILE A 1 100 ? -11.344 18.953 2.469 1 97.44 100 ILE A N 1
ATOM 810 C CA . ILE A 1 100 ? -12.656 18.656 1.898 1 97.44 100 ILE A CA 1
ATOM 811 C C . ILE A 1 100 ? -13.492 17.859 2.902 1 97.44 100 ILE A C 1
ATOM 813 O O . ILE A 1 100 ? -14.68 18.141 3.094 1 97.44 100 ILE A O 1
ATOM 817 N N . CYS A 1 101 ? -12.891 16.953 3.57 1 97.5 101 CYS A N 1
ATOM 818 C CA . CYS A 1 101 ? -13.609 16.016 4.438 1 97.5 101 CYS A CA 1
ATOM 819 C C . CYS A 1 101 ? -14.039 16.703 5.73 1 97.5 101 CYS A C 1
ATOM 821 O O . CYS A 1 101 ? -14.906 16.203 6.441 1 97.5 101 CYS A O 1
ATOM 823 N N . ILE A 1 102 ? -13.422 17.781 6.023 1 95.94 102 ILE A N 1
ATOM 824 C CA . ILE A 1 102 ? -13.789 18.578 7.188 1 95.94 102 ILE A CA 1
ATOM 825 C C . ILE A 1 102 ? -14.445 19.875 6.73 1 95.94 102 ILE A C 1
ATOM 827 O O . ILE A 1 102 ? -13.945 20.547 5.82 1 95.94 102 ILE A O 1
ATOM 831 N N . ASP A 1 103 ? -15.547 20.234 7.324 1 94.88 103 ASP A N 1
ATOM 832 C CA . ASP A 1 103 ? -16.094 21.578 7.105 1 94.88 103 ASP A CA 1
ATOM 833 C C . ASP A 1 103 ? -15.234 22.641 7.77 1 94.88 103 ASP A C 1
ATOM 835 O O . ASP A 1 103 ? -15.414 22.953 8.953 1 94.88 103 ASP A O 1
ATOM 839 N N . GLN A 1 104 ? -14.406 23.234 6.953 1 92.56 104 GLN A N 1
ATOM 840 C CA . GLN A 1 104 ? -13.398 24.156 7.469 1 92.56 104 GLN A CA 1
ATOM 841 C C . GLN A 1 104 ? -14.047 25.438 8.008 1 92.56 104 GLN A C 1
ATOM 843 O O . GLN A 1 104 ? -13.406 26.203 8.727 1 92.56 104 GLN A O 1
ATOM 848 N N . ASN A 1 105 ? -15.297 25.656 7.684 1 91.5 105 ASN A N 1
ATOM 849 C CA . ASN A 1 105 ? -16 26.844 8.148 1 91.5 105 ASN A CA 1
ATOM 850 C C . ASN A 1 105 ? -16.797 26.578 9.43 1 91.5 105 ASN A C 1
ATOM 852 O O . ASN A 1 105 ? -17.469 27.453 9.945 1 91.5 105 ASN A O 1
ATOM 856 N N . ASN A 1 106 ? -16.766 25.375 9.898 1 92.69 106 ASN A N 1
ATOM 857 C CA . ASN A 1 106 ? -17.406 24.969 11.141 1 92.69 106 ASN A CA 1
ATOM 858 C C . ASN A 1 106 ? -16.375 24.672 12.227 1 92.69 106 ASN A C 1
ATOM 860 O O . ASN A 1 106 ? -15.805 23.578 12.266 1 92.69 106 ASN A O 1
ATOM 864 N N . LYS A 1 107 ? -16.219 25.562 13.156 1 91.06 107 LYS A N 1
ATOM 865 C CA . LYS A 1 107 ? -15.172 25.469 14.164 1 91.06 107 LYS A CA 1
ATOM 866 C C . LYS A 1 107 ? -15.398 24.281 15.086 1 91.06 107 LYS A C 1
ATOM 868 O O . LYS A 1 107 ? -14.438 23.641 15.547 1 91.06 107 LYS A O 1
ATOM 873 N N . GLU A 1 108 ? -16.625 24.031 15.352 1 90.75 108 GLU A N 1
ATOM 874 C CA . GLU A 1 108 ? -16.922 22.891 16.219 1 90.75 108 GLU A CA 1
ATOM 875 C C . GLU A 1 108 ? -16.531 21.578 15.539 1 90.75 108 GLU A C 1
ATOM 877 O O . GLU A 1 108 ? -15.969 20.688 16.188 1 90.75 108 GLU A O 1
ATOM 882 N N . GLU A 1 109 ? -16.828 21.453 14.297 1 92.5 109 GLU A N 1
ATOM 883 C CA . GLU A 1 109 ? -16.422 20.266 13.562 1 92.5 109 GLU A CA 1
ATOM 884 C C . GLU A 1 109 ? -14.906 20.156 13.469 1 92.5 109 GLU A C 1
ATOM 886 O O . GLU A 1 109 ? -14.344 19.078 13.609 1 92.5 109 GLU A O 1
ATOM 891 N N . ARG A 1 110 ? -14.281 21.266 13.195 1 92.88 110 ARG A N 1
ATOM 892 C CA . ARG A 1 110 ? -12.82 21.281 13.141 1 92.88 110 ARG A CA 1
ATOM 893 C C . ARG A 1 110 ? -12.219 20.766 14.445 1 92.88 110 ARG A C 1
ATOM 895 O O . ARG A 1 110 ? -11.297 19.953 14.43 1 92.88 110 ARG A O 1
ATOM 902 N N . LYS A 1 111 ? -12.789 21.281 15.492 1 89.94 111 LYS A N 1
ATOM 903 C CA . LYS A 1 111 ? -12.352 20.859 16.812 1 89.94 111 LYS A CA 1
ATOM 904 C C . LYS A 1 111 ? -12.461 19.344 16.984 1 89.94 111 LYS A C 1
ATOM 906 O O . LYS A 1 111 ? -11.508 18.688 17.391 1 89.94 111 LYS A O 1
ATOM 911 N N . GLN A 1 112 ? -13.523 18.828 16.594 1 89.5 112 GLN A N 1
ATOM 912 C CA . GLN A 1 112 ? -13.781 17.391 16.75 1 89.5 112 GLN A CA 1
ATOM 913 C C . GLN A 1 112 ? -12.883 16.578 15.828 1 89.5 112 GLN A C 1
ATOM 915 O O . GLN A 1 112 ? -12.297 15.578 16.25 1 89.5 112 GLN A O 1
ATOM 920 N N . GLN A 1 113 ? -12.758 16.984 14.602 1 93.19 113 GLN A N 1
ATOM 921 C CA . GLN A 1 113 ? -12.016 16.219 13.602 1 93.19 113 GLN A CA 1
ATOM 922 C C . GLN A 1 113 ? -10.516 16.266 13.875 1 93.19 113 GLN A C 1
ATOM 924 O O . GLN A 1 113 ? -9.812 15.273 13.648 1 93.19 113 GLN A O 1
ATOM 929 N N . VAL A 1 114 ? -10.023 17.375 14.391 1 92 114 VAL A N 1
ATOM 930 C CA . VAL A 1 114 ? -8.617 17.5 14.727 1 92 114 VAL A CA 1
ATOM 931 C C . VAL A 1 114 ? -8.258 16.516 15.852 1 92 114 VAL A C 1
ATOM 933 O O . VAL A 1 114 ? -7.152 15.977 15.883 1 92 114 VAL A O 1
ATOM 936 N N . GLN A 1 115 ? -9.203 16.25 16.719 1 89.62 115 GLN A N 1
ATOM 937 C CA . GLN A 1 115 ? -8.992 15.289 17.797 1 89.62 115 GLN A CA 1
ATOM 938 C C . GLN A 1 115 ? -8.867 13.867 17.25 1 89.62 115 GLN A C 1
ATOM 940 O O . GLN A 1 115 ? -8.281 13 17.891 1 89.62 115 GLN A O 1
ATOM 945 N N . LEU A 1 116 ? -9.352 13.664 16.047 1 91.62 116 LEU A N 1
ATOM 946 C CA . LEU A 1 116 ? -9.359 12.336 15.445 1 91.62 116 LEU A CA 1
ATOM 947 C C . LEU A 1 116 ? -8.227 12.188 14.438 1 91.62 116 LEU A C 1
ATOM 949 O O . LEU A 1 116 ? -8.078 11.133 13.82 1 91.62 116 LEU A O 1
ATOM 953 N N . MET A 1 117 ? -7.422 13.195 14.297 1 93.62 117 MET A N 1
ATOM 954 C CA . MET A 1 117 ? -6.441 13.234 13.211 1 93.62 117 MET A CA 1
ATOM 955 C C . MET A 1 117 ? -5.48 12.055 13.312 1 93.62 117 MET A C 1
ATOM 957 O O . MET A 1 117 ? -5.254 11.352 12.328 1 93.62 117 MET A O 1
ATOM 961 N N . ALA A 1 118 ? -4.957 11.828 14.484 1 91.81 118 ALA A N 1
ATOM 962 C CA . ALA A 1 118 ? -4.039 10.711 14.664 1 91.81 118 ALA A CA 1
ATOM 963 C C . ALA A 1 118 ? -4.707 9.383 14.305 1 91.81 118 ALA A C 1
ATOM 965 O O . ALA A 1 118 ? -4.113 8.547 13.625 1 91.81 118 ALA A O 1
ATOM 966 N N . GLN A 1 119 ? -5.91 9.258 14.68 1 90.75 119 GLN A N 1
ATOM 967 C CA . GLN A 1 119 ? -6.656 8.031 14.406 1 90.75 119 GLN A CA 1
ATOM 968 C C . GLN A 1 119 ? -6.949 7.887 12.914 1 90.75 119 GLN A C 1
ATOM 970 O O . GLN A 1 119 ? -6.918 6.781 12.375 1 90.75 119 GLN A O 1
ATOM 975 N N . ILE A 1 120 ? -7.277 8.953 12.273 1 93.31 120 ILE A N 1
ATOM 976 C CA . ILE A 1 120 ? -7.559 8.953 10.844 1 93.31 120 ILE A CA 1
ATOM 977 C C . ILE A 1 120 ? -6.34 8.445 10.078 1 93.31 120 ILE A C 1
ATOM 979 O O . ILE A 1 120 ? -6.453 7.555 9.234 1 93.31 120 ILE A O 1
ATOM 983 N N . TYR A 1 121 ? -5.188 8.875 10.43 1 94.31 121 TYR A N 1
ATOM 984 C CA . TYR A 1 121 ? -3.984 8.547 9.672 1 94.31 121 TYR A CA 1
ATOM 985 C C . TYR A 1 121 ? -3.467 7.164 10.047 1 94.31 121 TYR A C 1
ATOM 987 O O . TYR A 1 121 ? -2.906 6.457 9.203 1 94.31 121 TYR A O 1
ATOM 995 N N . ILE A 1 122 ? -3.656 6.762 11.234 1 91.56 122 ILE A N 1
ATOM 996 C CA . ILE A 1 122 ? -3.166 5.445 11.625 1 91.56 122 ILE A CA 1
ATOM 997 C C . ILE A 1 122 ? -4.062 4.363 11.031 1 91.56 122 ILE A C 1
ATOM 999 O O . ILE A 1 122 ? -3.605 3.25 10.758 1 91.56 122 ILE A O 1
ATOM 1003 N N . SER A 1 123 ? -5.309 4.715 10.859 1 89.81 123 SER A N 1
ATOM 1004 C CA . SER A 1 123 ? -6.277 3.744 10.359 1 89.81 123 SER A CA 1
ATOM 1005 C C . SER A 1 123 ? -6.203 3.619 8.844 1 89.81 123 SER A C 1
ATOM 1007 O O . SER A 1 123 ? -6.68 2.637 8.273 1 89.81 123 SER A O 1
ATOM 1009 N N . ALA A 1 124 ? -5.629 4.621 8.18 1 91.94 124 ALA A N 1
ATOM 1010 C CA . ALA A 1 124 ? -5.5 4.57 6.73 1 91.94 124 ALA A CA 1
ATOM 1011 C C . ALA A 1 124 ? -4.57 3.436 6.301 1 91.94 124 ALA A C 1
ATOM 1013 O O . ALA A 1 124 ? -3.543 3.193 6.938 1 91.94 124 ALA A O 1
ATOM 1014 N N . HIS A 1 125 ? -4.957 2.723 5.246 1 88.38 125 HIS A N 1
ATOM 1015 C CA . HIS A 1 125 ? -4.082 1.642 4.812 1 88.38 125 HIS A CA 1
ATOM 1016 C C . HIS A 1 125 ? -2.82 2.188 4.152 1 88.38 125 HIS A C 1
ATOM 1018 O O . HIS A 1 125 ? -1.807 1.489 4.07 1 88.38 125 HIS A O 1
ATOM 1024 N N . ARG A 1 126 ? -2.922 3.455 3.734 1 92.5 126 ARG A N 1
ATOM 1025 C CA . ARG A 1 126 ? -1.767 4.105 3.125 1 92.5 126 ARG A CA 1
ATOM 1026 C C . ARG A 1 126 ? -1.866 5.621 3.242 1 92.5 126 ARG A C 1
ATOM 1028 O O . ARG A 1 126 ? -2.949 6.191 3.09 1 92.5 126 ARG A O 1
ATOM 1035 N N . VAL A 1 127 ? -0.744 6.215 3.553 1 96.94 127 VAL A N 1
ATOM 1036 C CA . VAL A 1 127 ? -0.659 7.672 3.539 1 96.94 127 VAL A CA 1
ATOM 1037 C C . VAL A 1 127 ? 0.119 8.133 2.309 1 96.94 127 VAL A C 1
ATOM 1039 O O . VAL A 1 127 ? 1.237 7.676 2.064 1 96.94 127 VAL A O 1
ATOM 1042 N N . ILE A 1 128 ? -0.476 9.016 1.515 1 97.38 128 ILE A N 1
ATOM 1043 C CA . ILE A 1 128 ? 0.156 9.57 0.324 1 97.38 128 ILE A CA 1
ATOM 1044 C C . ILE A 1 128 ? 0.715 10.961 0.639 1 97.38 128 ILE A C 1
ATOM 1046 O O . ILE A 1 128 ? -0.041 11.891 0.923 1 97.38 128 ILE A O 1
ATOM 1050 N N . VAL A 1 129 ? 1.995 11.047 0.605 1 98.5 129 VAL A N 1
ATOM 1051 C CA . VAL A 1 129 ? 2.662 12.336 0.752 1 98.5 129 VAL A CA 1
ATOM 1052 C C . VAL A 1 129 ? 2.793 13.008 -0.612 1 98.5 129 VAL A C 1
ATOM 1054 O O . VAL A 1 129 ? 3.488 12.5 -1.496 1 98.5 129 VAL A O 1
ATOM 1057 N N . TRP A 1 130 ? 2.131 14.102 -0.755 1 98.25 130 TRP A N 1
ATOM 1058 C CA . TRP A 1 130 ? 2.156 14.859 -2.002 1 98.25 130 TRP A CA 1
ATOM 1059 C C . TRP A 1 130 ? 3.105 16.047 -1.898 1 98.25 130 TRP A C 1
ATOM 1061 O O . TRP A 1 130 ? 2.861 16.984 -1.128 1 98.25 130 TRP A O 1
ATOM 1071 N N . LEU A 1 131 ? 4.18 16.031 -2.75 1 97.75 131 LEU A N 1
ATOM 1072 C CA . LEU A 1 131 ? 5.203 17.062 -2.668 1 97.75 131 LEU A CA 1
ATOM 1073 C C . LEU A 1 131 ? 5.039 18.094 -3.789 1 97.75 131 LEU A C 1
ATOM 1075 O O . LEU A 1 131 ? 5.973 18.828 -4.105 1 97.75 131 LEU A O 1
ATOM 1079 N N . GLY A 1 132 ? 3.871 18.031 -4.441 1 96.56 132 GLY A N 1
ATOM 1080 C CA . GLY A 1 132 ? 3.578 19.031 -5.453 1 96.56 132 GLY A CA 1
ATOM 1081 C C . GLY A 1 132 ? 3.787 18.531 -6.871 1 96.56 132 GLY A C 1
ATOM 1082 O O . GLY A 1 132 ? 4.172 17.375 -7.074 1 96.56 132 GLY A O 1
ATOM 1083 N N . GLU A 1 133 ? 3.496 19.359 -7.809 1 94.12 133 GLU A N 1
ATOM 1084 C CA . GLU A 1 133 ? 3.68 19.047 -9.227 1 94.12 133 GLU A CA 1
ATOM 1085 C C . GLU A 1 133 ? 5.16 18.969 -9.586 1 94.12 133 GLU A C 1
ATOM 1087 O O . GLU A 1 133 ? 6.004 19.547 -8.906 1 94.12 133 GLU A O 1
ATOM 1092 N N . GLN A 1 134 ? 5.312 18.234 -10.617 1 90.25 134 GLN A N 1
ATOM 1093 C CA . GLN A 1 134 ? 6.688 18.141 -11.102 1 90.25 134 GLN A CA 1
ATOM 1094 C C . GLN A 1 134 ? 7.105 19.391 -11.859 1 90.25 134 GLN A C 1
ATOM 1096 O O . GLN A 1 134 ? 6.648 19.625 -12.977 1 90.25 134 GLN A O 1
ATOM 1101 N N . THR A 1 135 ? 7.844 20.203 -11.195 1 91.88 135 THR A N 1
ATOM 1102 C CA . THR A 1 135 ? 8.438 21.359 -11.852 1 91.88 135 THR A CA 1
ATOM 1103 C C . THR A 1 135 ? 9.797 21.016 -12.453 1 91.88 135 THR A C 1
ATOM 1105 O O . THR A 1 135 ? 10.352 19.953 -12.156 1 91.88 135 THR A O 1
ATOM 1108 N N . VAL A 1 136 ? 10.305 21.812 -13.281 1 91.69 136 VAL A N 1
ATOM 1109 C CA . VAL A 1 136 ? 11.602 21.594 -13.906 1 91.69 136 VAL A CA 1
ATOM 1110 C C . VAL A 1 136 ? 12.688 21.469 -12.836 1 91.69 136 VAL A C 1
ATOM 1112 O O . VAL A 1 136 ? 13.617 20.688 -12.977 1 91.69 136 VAL A O 1
ATOM 1115 N N . GLU A 1 137 ? 12.484 22.156 -11.781 1 91.81 137 GLU A N 1
ATOM 1116 C CA . GLU A 1 137 ? 13.477 22.219 -10.711 1 91.81 137 GLU A CA 1
ATOM 1117 C C . GLU A 1 137 ? 13.516 20.922 -9.922 1 91.81 137 GLU A C 1
ATOM 1119 O O . GLU A 1 137 ? 14.477 20.656 -9.195 1 91.81 137 GLU A O 1
ATOM 1124 N N . LYS A 1 138 ? 12.484 20.078 -10.07 1 93.94 138 LYS A N 1
ATOM 1125 C CA . LYS A 1 138 ? 12.422 18.828 -9.32 1 93.94 138 LYS A CA 1
ATOM 1126 C C . LYS A 1 138 ? 12.367 17.625 -10.25 1 93.94 138 LYS A C 1
ATOM 1128 O O . LYS A 1 138 ? 12.211 16.484 -9.797 1 93.94 138 LYS A O 1
ATOM 1133 N N . GLN A 1 139 ? 12.5 17.922 -11.523 1 92.31 139 GLN A N 1
ATOM 1134 C CA . GLN A 1 139 ? 12.32 16.859 -12.516 1 92.31 139 GLN A CA 1
ATOM 1135 C C . GLN A 1 139 ? 13.352 15.75 -12.328 1 92.31 139 GLN A C 1
ATOM 1137 O O . GLN A 1 139 ? 14.547 16.031 -12.242 1 92.31 139 GLN A O 1
ATOM 1142 N N . GLY A 1 140 ? 12.852 14.531 -12.203 1 91.56 140 GLY A N 1
ATOM 1143 C CA . GLY A 1 140 ? 13.75 13.391 -12.133 1 91.56 140 GLY A CA 1
ATOM 1144 C C . GLY A 1 140 ? 14.266 13.125 -10.734 1 91.56 140 GLY A C 1
ATOM 1145 O O . GLY A 1 140 ? 14.961 12.125 -10.508 1 91.56 140 GLY A O 1
ATOM 1146 N N . ALA A 1 141 ? 13.93 13.953 -9.805 1 93.94 141 ALA A N 1
ATOM 1147 C CA . ALA A 1 141 ? 14.492 13.852 -8.461 1 93.94 141 ALA A CA 1
ATOM 1148 C C . ALA A 1 141 ? 14.086 12.547 -7.781 1 93.94 141 ALA A C 1
ATOM 1150 O O . ALA A 1 141 ? 14.93 11.828 -7.246 1 93.94 141 ALA A O 1
ATOM 1151 N N . LEU A 1 142 ? 12.805 12.188 -7.809 1 93.25 142 LEU A N 1
ATOM 1152 C CA . LEU A 1 142 ? 12.328 10.969 -7.152 1 93.25 142 LEU A CA 1
ATOM 1153 C C . LEU A 1 142 ? 12.93 9.727 -7.805 1 93.25 142 LEU A C 1
ATOM 1155 O O . LEU A 1 142 ? 13.297 8.773 -7.117 1 93.25 142 LEU A O 1
ATOM 1159 N N . GLU A 1 143 ? 13.008 9.766 -9.125 1 90.12 143 GLU A N 1
ATOM 1160 C CA . GLU A 1 143 ? 13.617 8.656 -9.844 1 90.12 143 GLU A CA 1
ATOM 1161 C C . GLU A 1 143 ? 15.078 8.469 -9.43 1 90.12 143 GLU A C 1
ATOM 1163 O O . GLU A 1 143 ? 15.531 7.34 -9.227 1 90.12 143 GLU A O 1
ATOM 1168 N N . ASP A 1 144 ? 15.773 9.578 -9.312 1 91.19 144 ASP A N 1
ATOM 1169 C CA . ASP A 1 144 ? 17.172 9.523 -8.922 1 91.19 144 ASP A CA 1
ATOM 1170 C C . ASP A 1 144 ? 17.328 9.039 -7.48 1 91.19 144 ASP A C 1
ATOM 1172 O O . ASP A 1 144 ? 18.281 8.312 -7.164 1 91.19 144 ASP A O 1
ATOM 1176 N N . ILE A 1 145 ? 16.438 9.445 -6.637 1 91.94 145 ILE A N 1
ATOM 1177 C CA . ILE A 1 145 ? 16.469 8.984 -5.254 1 91.94 145 ILE A CA 1
ATOM 1178 C C . ILE A 1 145 ? 16.234 7.477 -5.203 1 91.94 145 ILE A C 1
ATOM 1180 O O . ILE A 1 145 ? 16.922 6.762 -4.461 1 91.94 145 ILE A O 1
ATOM 1184 N N . GLN A 1 146 ? 15.305 7.016 -5.957 1 89.88 146 GLN A N 1
ATOM 1185 C CA . GLN A 1 146 ? 15.031 5.582 -6.02 1 89.88 146 GLN A CA 1
ATOM 1186 C C . GLN A 1 146 ? 16.25 4.812 -6.508 1 89.88 146 GLN A C 1
ATOM 1188 O O . GLN A 1 146 ? 16.578 3.752 -5.973 1 89.88 146 GLN A O 1
ATOM 1193 N N . LEU A 1 147 ? 16.891 5.367 -7.504 1 87.06 147 LEU A N 1
ATOM 1194 C CA . LEU A 1 147 ? 18.094 4.746 -8.031 1 87.06 147 LEU A CA 1
ATOM 1195 C C . LEU A 1 147 ? 19.188 4.695 -6.965 1 87.06 147 LEU A C 1
ATOM 1197 O O . LEU A 1 147 ? 19.891 3.691 -6.836 1 87.06 147 LEU A O 1
ATOM 1201 N N . ALA A 1 148 ? 19.266 5.723 -6.219 1 87.94 148 ALA A N 1
ATOM 1202 C CA . ALA A 1 148 ? 20.281 5.812 -5.176 1 87.94 148 ALA A CA 1
ATOM 1203 C C . ALA A 1 148 ? 20.047 4.781 -4.078 1 87.94 148 ALA A C 1
ATOM 1205 O O . ALA A 1 148 ? 20.984 4.332 -3.424 1 87.94 148 ALA A O 1
ATOM 1206 N N . ALA A 1 149 ? 18.797 4.426 -3.867 1 89.06 149 ALA A N 1
ATOM 1207 C CA . ALA A 1 149 ? 18.453 3.447 -2.842 1 89.06 149 ALA A CA 1
ATOM 1208 C C . ALA A 1 149 ? 18.953 2.057 -3.221 1 89.06 149 ALA A C 1
ATOM 1210 O O . ALA A 1 149 ? 19.266 1.243 -2.348 1 89.06 149 ALA A O 1
ATOM 1211 N N . ASN A 1 150 ? 18.812 1.577 -4.484 1 77.62 150 ASN A N 1
ATOM 1212 C CA . ASN A 1 150 ? 19.172 0.255 -4.984 1 77.62 150 ASN A CA 1
ATOM 1213 C C . ASN A 1 150 ? 20.688 0.038 -4.949 1 77.62 150 ASN A C 1
ATOM 1215 O O . ASN A 1 150 ? 21.156 -1.1 -4.859 1 77.62 150 ASN A O 1
ATOM 1219 N N . ASN A 1 151 ? 21.516 0.917 -5.359 1 62.69 151 ASN A N 1
ATOM 1220 C CA . ASN A 1 151 ? 22.938 0.743 -5.625 1 62.69 151 ASN A CA 1
ATOM 1221 C C . ASN A 1 151 ? 23.781 1.024 -4.387 1 62.69 151 ASN A C 1
ATOM 1223 O O . ASN A 1 151 ? 24.234 2.15 -4.184 1 62.69 151 ASN A O 1
ATOM 1227 N N . GLU A 1 152 ? 23.516 0.148 -3.324 1 53.47 152 GLU A N 1
ATOM 1228 C CA . GLU A 1 152 ? 24.609 0.411 -2.4 1 53.47 152 GLU A CA 1
ATOM 1229 C C . GLU A 1 152 ? 25.938 0.584 -3.145 1 53.47 152 GLU A C 1
ATOM 1231 O O . GLU A 1 152 ? 26.766 1.404 -2.758 1 53.47 152 GLU A O 1
ATOM 1236 N N . GLU A 1 153 ? 26.234 -0.496 -4.074 1 46.25 153 GLU A N 1
ATOM 1237 C CA . GLU A 1 153 ? 27.484 -0.387 -4.836 1 46.25 153 GLU A CA 1
ATOM 1238 C C . GLU A 1 153 ? 27.312 0.558 -6.023 1 46.25 153 GLU A C 1
ATOM 1240 O O . GLU A 1 153 ? 28.203 0.641 -6.883 1 46.25 153 GLU A O 1
ATOM 1245 N N . LEU A 1 154 ? 26.203 0.742 -6.48 1 46.09 154 LEU A N 1
ATOM 1246 C CA . LEU A 1 154 ? 26.156 1.624 -7.641 1 46.09 154 LEU A CA 1
ATOM 1247 C C . LEU A 1 154 ? 27.25 2.686 -7.562 1 46.09 154 LEU A C 1
ATOM 1249 O O . LEU A 1 154 ? 27.328 3.43 -6.582 1 46.09 154 LEU A O 1
ATOM 1253 N N . ILE A 1 155 ? 28.125 2.367 -8.289 1 44.28 155 ILE A N 1
ATOM 1254 C CA . ILE A 1 155 ? 29.453 2.799 -8.664 1 44.28 155 ILE A CA 1
ATOM 1255 C C . ILE A 1 155 ? 29.5 4.32 -8.773 1 44.28 155 ILE A C 1
ATOM 1257 O O . ILE A 1 155 ? 28.516 4.949 -9.172 1 44.28 155 ILE A O 1
ATOM 1261 N N . GLU A 1 156 ? 30.453 4.867 -8.469 1 48.62 156 GLU A N 1
ATOM 1262 C CA . GLU A 1 156 ? 31.078 6.18 -8.641 1 48.62 156 GLU A CA 1
ATOM 1263 C C . GLU A 1 156 ? 30.516 6.898 -9.867 1 48.62 156 GLU A C 1
ATOM 1265 O O . GLU A 1 156 ? 30.297 8.109 -9.836 1 48.62 156 GLU A O 1
ATOM 1270 N N . HIS A 1 157 ? 30.344 6.227 -10.977 1 47.81 157 HIS A N 1
ATOM 1271 C CA . HIS A 1 157 ? 30.047 6.836 -12.266 1 47.81 157 HIS A CA 1
ATOM 1272 C C . HIS A 1 157 ? 28.594 7.277 -12.352 1 47.81 157 HIS A C 1
ATOM 1274 O O . HIS A 1 157 ? 28.281 8.273 -13 1 47.81 157 HIS A O 1
ATOM 1280 N N . SER A 1 158 ? 27.578 6.57 -11.82 1 53.16 158 SER A N 1
ATOM 1281 C CA . SER A 1 158 ? 26.172 6.922 -11.945 1 53.16 158 SER A CA 1
ATOM 1282 C C . SER A 1 158 ? 25.797 8.07 -11.016 1 53.16 158 SER A C 1
ATOM 1284 O O . SER A 1 158 ? 24.844 8.797 -11.266 1 53.16 158 SER A O 1
ATOM 1286 N N . LYS A 1 159 ? 26.562 8.125 -10 1 56.84 159 LYS A N 1
ATOM 1287 C CA . LYS A 1 159 ? 26.328 9.242 -9.094 1 56.84 159 LYS A CA 1
ATOM 1288 C C . LYS A 1 159 ? 26.516 10.578 -9.805 1 56.84 159 LYS A C 1
ATOM 1290 O O . LYS A 1 159 ? 25.875 11.57 -9.438 1 56.84 159 LYS A O 1
ATOM 1295 N N . LYS A 1 160 ? 27.438 10.375 -10.875 1 57.62 160 LYS A N 1
ATOM 1296 C CA . LYS A 1 160 ? 27.688 11.602 -11.633 1 57.62 160 LYS A CA 1
ATOM 1297 C C . LYS A 1 160 ? 26.453 12.039 -12.406 1 57.62 160 LYS A C 1
ATOM 1299 O O . LYS A 1 160 ? 26.297 13.219 -12.734 1 57.62 160 LYS A O 1
ATOM 1304 N N . GLU A 1 161 ? 25.438 11.086 -12.602 1 73.69 161 GLU A N 1
ATOM 1305 C CA . GLU A 1 161 ? 24.297 11.461 -13.43 1 73.69 161 GLU A CA 1
ATOM 1306 C C . GLU A 1 161 ? 23.078 11.812 -12.562 1 73.69 161 GLU A C 1
ATOM 1308 O O . GLU A 1 161 ? 22.062 12.289 -13.078 1 73.69 161 GLU A O 1
ATOM 1313 N N . ILE A 1 162 ? 23.344 11.805 -11.32 1 80.56 162 ILE A N 1
ATOM 1314 C CA . ILE A 1 162 ? 22.25 12.117 -10.406 1 80.56 162 ILE A CA 1
ATOM 1315 C C . ILE A 1 162 ? 22.062 13.633 -10.328 1 80.56 162 ILE A C 1
ATOM 1317 O O . ILE A 1 162 ? 23.031 14.375 -10.141 1 80.56 162 ILE A O 1
ATOM 1321 N N . LYS A 1 163 ? 20.875 14.055 -10.547 1 87.81 163 LYS A N 1
ATOM 1322 C CA . LYS A 1 163 ? 20.516 15.469 -10.492 1 87.81 163 LYS A CA 1
ATOM 1323 C C . LYS A 1 163 ? 20.406 15.953 -9.047 1 87.81 163 LYS A C 1
ATOM 1325 O O . LYS A 1 163 ? 19.297 16.172 -8.547 1 87.81 163 LYS A O 1
ATOM 1330 N N . GLN A 1 164 ? 21.531 16.312 -8.492 1 87.75 164 GLN A N 1
ATOM 1331 C CA . GLN A 1 164 ? 21.609 16.641 -7.07 1 87.75 164 GLN A CA 1
ATOM 1332 C C . GLN A 1 164 ? 20.812 17.906 -6.758 1 87.75 164 GLN A C 1
ATOM 1334 O O . GLN A 1 164 ? 20.141 18 -5.723 1 87.75 164 GLN A O 1
ATOM 1339 N N . GLN A 1 165 ? 20.938 18.828 -7.656 1 91.31 165 GLN A N 1
ATOM 1340 C CA . GLN A 1 165 ? 20.234 20.078 -7.422 1 91.31 165 GLN A CA 1
ATOM 1341 C C . GLN A 1 165 ? 18.719 19.875 -7.426 1 91.31 165 GLN A C 1
ATOM 1343 O O . GLN A 1 165 ? 18.016 20.453 -6.609 1 91.31 165 GLN A O 1
ATOM 1348 N N . GLN A 1 166 ? 18.25 19.062 -8.352 1 94 166 GLN A N 1
ATOM 1349 C CA . GLN A 1 166 ? 16.812 18.75 -8.398 1 94 166 GLN A CA 1
ATOM 1350 C C . GLN A 1 166 ? 16.359 18.031 -7.129 1 94 166 GLN A C 1
ATOM 1352 O O . GLN A 1 166 ? 15.273 18.297 -6.625 1 94 166 GLN A O 1
ATOM 1357 N N . ILE A 1 167 ? 17.219 17.203 -6.66 1 94.12 167 ILE A N 1
ATOM 1358 C CA . ILE A 1 167 ? 16.922 16.484 -5.43 1 94.12 167 ILE A CA 1
ATOM 1359 C C . ILE A 1 167 ? 16.875 17.469 -4.254 1 94.12 167 ILE A C 1
ATOM 1361 O O . ILE A 1 167 ? 15.969 17.422 -3.432 1 94.12 167 ILE A O 1
ATOM 1365 N N . LEU A 1 168 ? 17.859 18.312 -4.188 1 92.56 168 LEU A N 1
ATOM 1366 C CA . LEU A 1 168 ? 17.906 19.312 -3.125 1 92.56 168 LEU A CA 1
ATOM 1367 C C . LEU A 1 168 ? 16.656 20.188 -3.168 1 92.56 168 LEU A C 1
ATOM 1369 O O . LEU A 1 168 ? 16.078 20.5 -2.127 1 92.56 168 LEU A O 1
ATOM 1373 N N . ASN A 1 169 ? 16.297 20.578 -4.32 1 94.19 169 ASN A N 1
ATOM 1374 C CA . ASN A 1 169 ? 15.086 21.375 -4.48 1 94.19 169 ASN A CA 1
ATOM 1375 C C . ASN A 1 169 ? 13.859 20.625 -3.969 1 94.19 169 ASN A C 1
ATOM 1377 O O . ASN A 1 169 ? 12.984 21.234 -3.342 1 94.19 169 ASN A O 1
ATOM 1381 N N . LEU A 1 170 ? 13.789 19.344 -4.238 1 95.5 170 LEU A N 1
ATOM 1382 C CA . LEU A 1 170 ? 12.688 18.516 -3.766 1 95.5 170 LEU A CA 1
ATOM 1383 C C . LEU A 1 170 ? 12.672 18.453 -2.242 1 95.5 170 LEU A C 1
ATOM 1385 O O . LEU A 1 170 ? 11.617 18.578 -1.619 1 95.5 170 LEU A O 1
ATOM 1389 N N . LEU A 1 171 ? 13.852 18.344 -1.68 1 94.44 171 LEU A N 1
ATOM 1390 C CA . LEU A 1 171 ? 13.969 18.156 -0.238 1 94.44 171 LEU A CA 1
ATOM 1391 C C . LEU A 1 171 ? 13.711 19.469 0.501 1 94.44 171 LEU A C 1
ATOM 1393 O O . LEU A 1 171 ? 13.492 19.469 1.715 1 94.44 171 LEU A O 1
ATOM 1397 N N . GLN A 1 172 ? 13.703 20.516 -0.193 1 92.62 172 GLN A N 1
ATOM 1398 C CA . GLN A 1 172 ? 13.398 21.828 0.386 1 92.62 172 GLN A CA 1
ATOM 1399 C C . GLN A 1 172 ? 11.906 22.125 0.299 1 92.62 172 GLN A C 1
ATOM 1401 O O . GLN A 1 172 ? 11.477 23.234 0.658 1 92.62 172 GLN A O 1
ATOM 1406 N N . ASN A 1 173 ? 11.172 21.141 -0.178 1 94.69 173 ASN A N 1
ATOM 1407 C CA . ASN A 1 173 ? 9.719 21.297 -0.218 1 94.69 173 ASN A CA 1
ATOM 1408 C C . ASN A 1 173 ? 9.156 21.688 1.145 1 94.69 173 ASN A C 1
ATOM 1410 O O . ASN A 1 173 ? 9.586 21.172 2.174 1 94.69 173 ASN A O 1
ATOM 1414 N N . PRO A 1 174 ? 8.188 22.625 1.157 1 94.44 174 PRO A N 1
ATOM 1415 C CA . PRO A 1 174 ? 7.629 23.109 2.422 1 94.44 174 PRO A CA 1
ATOM 1416 C C . PRO A 1 174 ? 6.996 21.984 3.25 1 94.44 174 PRO A C 1
ATOM 1418 O O . PRO A 1 174 ? 6.855 22.125 4.469 1 94.44 174 PRO A O 1
ATOM 1421 N N . TRP A 1 175 ? 6.602 20.953 2.625 1 96.56 175 TRP A N 1
ATOM 1422 C CA . TRP A 1 175 ? 5.992 19.828 3.33 1 96.56 175 TRP A CA 1
ATOM 1423 C C . TRP A 1 175 ? 6.883 19.359 4.48 1 96.56 175 TRP A C 1
ATOM 1425 O O . TRP A 1 175 ? 6.398 19.109 5.586 1 96.56 175 TRP A O 1
ATOM 1435 N N . PHE A 1 176 ? 8.148 19.391 4.301 1 95.31 176 PHE A N 1
ATOM 1436 C CA . PHE A 1 176 ? 9.094 18.844 5.27 1 95.31 176 PHE A CA 1
ATOM 1437 C C . PHE A 1 176 ? 9.219 19.75 6.48 1 95.31 176 PHE A C 1
ATOM 1439 O O . PHE A 1 176 ? 9.828 19.391 7.484 1 95.31 176 PHE A O 1
ATOM 1446 N N . GLN A 1 177 ? 8.539 20.891 6.434 1 93.12 177 GLN A N 1
ATOM 1447 C CA . GLN A 1 177 ? 8.719 21.859 7.496 1 93.12 177 GLN A CA 1
ATOM 1448 C C . GLN A 1 177 ? 7.441 22.031 8.312 1 93.12 177 GLN A C 1
ATOM 1450 O O . GLN A 1 177 ? 7.453 22.672 9.375 1 93.12 177 GLN A O 1
ATOM 1455 N N . ARG A 1 178 ? 6.422 21.469 7.859 1 94.5 178 ARG A N 1
ATOM 1456 C CA . ARG A 1 178 ? 5.133 21.688 8.508 1 94.5 178 ARG A CA 1
ATOM 1457 C C . ARG A 1 178 ? 4.973 20.812 9.742 1 94.5 178 ARG A C 1
ATOM 1459 O O . ARG A 1 178 ? 5.406 19.656 9.742 1 94.5 178 ARG A O 1
ATOM 1466 N N . ILE A 1 179 ? 4.266 21.297 10.695 1 94.75 179 ILE A N 1
ATOM 1467 C CA . ILE A 1 179 ? 4.172 20.625 11.984 1 94.75 179 ILE A CA 1
ATOM 1468 C C . ILE A 1 179 ? 3.203 19.438 11.883 1 94.75 179 ILE A C 1
ATOM 1470 O O . ILE A 1 179 ? 3.439 18.391 12.469 1 94.75 179 ILE A O 1
ATOM 1474 N N . TRP A 1 180 ? 2.107 19.562 11.102 1 94.5 180 TRP A N 1
ATOM 1475 C CA . TRP A 1 180 ? 1.098 18.516 11.023 1 94.5 180 TRP A CA 1
ATOM 1476 C C . TRP A 1 180 ? 1.675 17.25 10.398 1 94.5 180 TRP A C 1
ATOM 1478 O O . TRP A 1 180 ? 1.249 16.141 10.719 1 94.5 180 TRP A O 1
ATOM 1488 N N . VAL A 1 181 ? 2.621 17.422 9.516 1 94.69 181 VAL A N 1
ATOM 1489 C CA . VAL A 1 181 ? 3.127 16.266 8.781 1 94.69 181 VAL A CA 1
ATOM 1490 C C . VAL A 1 181 ? 3.807 15.297 9.742 1 94.69 181 VAL A C 1
ATOM 1492 O O . VAL A 1 181 ? 3.838 14.086 9.5 1 94.69 181 VAL A O 1
ATOM 1495 N N . LEU A 1 182 ? 4.262 15.82 10.875 1 94.44 182 LEU A N 1
ATOM 1496 C CA . LEU A 1 182 ? 4.906 14.977 11.867 1 94.44 182 LEU A CA 1
ATOM 1497 C C . LEU A 1 182 ? 3.928 13.945 12.422 1 94.44 182 LEU A C 1
ATOM 1499 O O . LEU A 1 182 ? 4.23 12.75 12.445 1 94.44 182 LEU A O 1
ATOM 1503 N N . GLN A 1 183 ? 2.779 14.398 12.812 1 95.5 183 GLN A N 1
ATOM 1504 C CA . GLN A 1 183 ? 1.767 13.484 13.336 1 95.5 183 GLN A CA 1
ATOM 1505 C C . GLN A 1 183 ? 1.276 12.531 12.25 1 95.5 183 GLN A C 1
ATOM 1507 O O . GLN A 1 183 ? 1.089 11.336 12.5 1 95.5 183 GLN A O 1
ATOM 1512 N N . GLU A 1 184 ? 1.118 13.055 11.047 1 97.12 184 GLU A N 1
ATOM 1513 C CA . GLU A 1 184 ? 0.584 12.281 9.93 1 97.12 184 GLU A CA 1
ATOM 1514 C C . GLU A 1 184 ? 1.494 11.102 9.586 1 97.12 184 GLU A C 1
ATOM 1516 O O . GLU A 1 184 ? 1.039 9.961 9.516 1 97.12 184 GLU A O 1
ATOM 1521 N N . VAL A 1 185 ? 2.771 11.367 9.516 1 96.06 185 VAL A N 1
ATOM 1522 C CA . VAL A 1 185 ? 3.689 10.305 9.109 1 96.06 185 VAL A CA 1
ATOM 1523 C C . VAL A 1 185 ? 4.07 9.469 10.328 1 96.06 185 VAL A C 1
ATOM 1525 O O . VAL A 1 185 ? 4.414 8.289 10.195 1 96.06 185 VAL A O 1
ATOM 1528 N N . ALA A 1 186 ? 3.984 10.047 11.539 1 94.81 186 ALA A N 1
ATOM 1529 C CA . ALA A 1 186 ? 4.207 9.258 12.742 1 94.81 186 ALA A CA 1
ATOM 1530 C C . ALA A 1 186 ? 3.113 8.203 12.914 1 94.81 186 ALA A C 1
ATOM 1532 O O . ALA A 1 186 ? 3.361 7.129 13.461 1 94.81 186 ALA A O 1
ATOM 1533 N N . ALA A 1 187 ? 1.95 8.516 12.453 1 94 187 ALA A N 1
ATOM 1534 C CA . ALA A 1 187 ? 0.809 7.613 12.562 1 94 187 ALA A CA 1
ATOM 1535 C C . ALA A 1 187 ? 0.804 6.602 11.422 1 94 187 ALA A C 1
ATOM 1537 O O . ALA A 1 187 ? 0.358 5.465 11.594 1 94 187 ALA A O 1
ATOM 1538 N N . ALA A 1 188 ? 1.326 6.93 10.312 1 94.56 188 ALA A N 1
ATOM 1539 C CA . ALA A 1 188 ? 1.225 6.145 9.078 1 94.56 188 ALA A CA 1
ATOM 1540 C C . ALA A 1 188 ? 1.938 4.805 9.227 1 94.56 188 ALA A C 1
ATOM 1542 O O . ALA A 1 188 ? 2.992 4.719 9.859 1 94.56 188 ALA A O 1
ATOM 1543 N N . ARG A 1 189 ? 1.396 3.791 8.555 1 90.06 189 ARG A N 1
ATOM 1544 C CA . ARG A 1 189 ? 2.008 2.465 8.547 1 90.06 189 ARG A CA 1
ATOM 1545 C C . ARG A 1 189 ? 2.559 2.121 7.168 1 90.06 189 ARG A C 1
ATOM 1547 O O . ARG A 1 189 ? 3.344 1.18 7.027 1 90.06 189 ARG A O 1
ATOM 1554 N N . ASP A 1 190 ? 2.086 2.781 6.281 1 91.56 190 ASP A N 1
ATOM 1555 C CA . ASP A 1 190 ? 2.514 2.701 4.891 1 91.56 190 ASP A CA 1
ATOM 1556 C C . ASP A 1 190 ? 2.512 4.082 4.234 1 91.56 190 ASP A C 1
ATOM 1558 O O . ASP A 1 190 ? 1.497 4.781 4.25 1 91.56 190 ASP A O 1
ATOM 1562 N N . VAL A 1 191 ? 3.682 4.461 3.719 1 95.69 191 VAL A N 1
ATOM 1563 C CA . VAL A 1 191 ? 3.809 5.805 3.162 1 95.69 191 VAL A CA 1
ATOM 1564 C C . VAL A 1 191 ? 4.273 5.719 1.71 1 95.69 191 VAL A C 1
ATOM 1566 O O . VAL A 1 191 ? 5.176 4.945 1.385 1 95.69 191 VAL A O 1
ATOM 1569 N N . VAL A 1 192 ? 3.646 6.453 0.88 1 94.62 192 VAL A N 1
ATOM 1570 C CA . VAL A 1 192 ? 4.066 6.664 -0.5 1 94.62 192 VAL A CA 1
ATOM 1571 C C . VAL A 1 192 ? 4.371 8.141 -0.729 1 94.62 192 VAL A C 1
ATOM 1573 O O . VAL A 1 192 ? 3.617 9.016 -0.29 1 94.62 192 VAL A O 1
ATOM 1576 N N . ILE A 1 193 ? 5.5 8.391 -1.39 1 96.5 193 ILE A N 1
ATOM 1577 C CA . ILE A 1 193 ? 5.891 9.766 -1.695 1 96.5 193 ILE A CA 1
ATOM 1578 C C . ILE A 1 193 ? 5.629 10.062 -3.17 1 96.5 193 ILE A C 1
ATOM 1580 O O . ILE A 1 193 ? 6.059 9.305 -4.047 1 96.5 193 ILE A O 1
ATOM 1584 N N . MET A 1 194 ? 4.949 11.156 -3.361 1 95.88 194 MET A N 1
ATOM 1585 C CA . MET A 1 194 ? 4.59 11.5 -4.734 1 95.88 194 MET A CA 1
ATOM 1586 C C . MET A 1 194 ? 5.027 12.922 -5.066 1 95.88 194 MET A C 1
ATOM 1588 O O . MET A 1 194 ? 4.898 13.828 -4.238 1 95.88 194 MET A O 1
ATOM 1592 N N . CYS A 1 195 ? 5.5 13.102 -6.23 1 96.25 195 CYS A N 1
ATOM 1593 C CA . CYS A 1 195 ? 5.758 14.391 -6.871 1 96.25 195 CYS A CA 1
ATOM 1594 C C . CYS A 1 195 ? 5.391 14.344 -8.352 1 96.25 195 CYS A C 1
ATOM 1596 O O . CYS A 1 195 ? 6.012 13.617 -9.125 1 96.25 195 CYS A O 1
ATOM 1598 N N . GLY A 1 196 ? 4.371 15.109 -8.703 1 92.88 196 GLY A N 1
ATOM 1599 C CA . GLY A 1 196 ? 3.814 14.906 -10.031 1 92.88 196 GLY A CA 1
ATOM 1600 C C . GLY A 1 196 ? 3.242 13.516 -10.227 1 92.88 196 GLY A C 1
ATOM 1601 O O . GLY A 1 196 ? 2.465 13.031 -9.406 1 92.88 196 GLY A O 1
ATOM 1602 N N . SER A 1 197 ? 3.605 12.906 -11.312 1 89.12 197 SER A N 1
ATOM 1603 C CA . SER A 1 197 ? 3.078 11.586 -11.625 1 89.12 197 SER A CA 1
ATOM 1604 C C . SER A 1 197 ? 3.965 10.484 -11.047 1 89.12 197 SER A C 1
ATOM 1606 O O . SER A 1 197 ? 3.592 9.312 -11.055 1 89.12 197 SER A O 1
ATOM 1608 N N . THR A 1 198 ? 5.062 10.891 -10.492 1 90.62 198 THR A N 1
ATOM 1609 C CA . THR A 1 198 ? 6.012 9.906 -9.969 1 90.62 198 THR A CA 1
ATOM 1610 C C . THR A 1 198 ? 5.711 9.586 -8.508 1 90.62 198 THR A C 1
ATOM 1612 O O . THR A 1 198 ? 5.426 10.484 -7.715 1 90.62 198 THR A O 1
ATOM 1615 N N . ALA A 1 199 ? 5.688 8.328 -8.219 1 91.38 199 ALA A N 1
ATOM 1616 C CA . ALA A 1 199 ? 5.477 7.855 -6.855 1 91.38 199 ALA A CA 1
ATOM 1617 C C . ALA A 1 199 ? 6.523 6.812 -6.465 1 91.38 199 ALA A C 1
ATOM 1619 O O . ALA A 1 199 ? 6.875 5.949 -7.27 1 91.38 199 ALA A O 1
ATOM 1620 N N . ILE A 1 200 ? 7.043 6.914 -5.266 1 91.5 200 ILE A N 1
ATOM 1621 C CA . ILE A 1 200 ? 7.973 5.898 -4.777 1 91.5 200 ILE A CA 1
ATOM 1622 C C . ILE A 1 200 ? 7.609 5.512 -3.348 1 91.5 200 ILE A C 1
ATOM 1624 O O . ILE A 1 200 ? 6.949 6.281 -2.639 1 91.5 200 ILE A O 1
ATOM 1628 N N . ASP A 1 201 ? 8.016 4.344 -2.986 1 92 201 ASP A N 1
ATOM 1629 C CA . ASP A 1 201 ? 7.816 3.852 -1.626 1 92 201 ASP A CA 1
ATOM 1630 C C . ASP A 1 201 ? 8.547 4.73 -0.612 1 92 201 ASP A C 1
ATOM 1632 O O . ASP A 1 201 ? 9.68 5.156 -0.851 1 92 201 ASP A O 1
ATOM 1636 N N . GLY A 1 202 ? 7.895 4.992 0.501 1 95.12 202 GLY A N 1
ATOM 1637 C CA . GLY A 1 202 ? 8.469 5.855 1.52 1 95.12 202 GLY A CA 1
ATOM 1638 C C . GLY A 1 202 ? 9.789 5.34 2.068 1 95.12 202 GLY A C 1
ATOM 1639 O O . GLY A 1 202 ? 10.719 6.113 2.285 1 95.12 202 GLY A O 1
ATOM 1640 N N . TYR A 1 203 ? 9.906 4.082 2.301 1 93.19 203 TYR A N 1
ATOM 1641 C CA . TYR A 1 203 ? 11.133 3.49 2.816 1 93.19 203 TYR A CA 1
ATOM 1642 C C . TYR A 1 203 ? 12.273 3.648 1.82 1 93.19 203 TYR A C 1
ATOM 1644 O O . TYR A 1 203 ? 13.398 3.992 2.201 1 93.19 203 TYR A O 1
ATOM 1652 N N . ILE A 1 204 ? 11.945 3.432 0.557 1 91.94 204 ILE A N 1
ATOM 1653 C CA . ILE A 1 204 ? 12.938 3.566 -0.504 1 91.94 204 ILE A CA 1
ATOM 1654 C C . ILE A 1 204 ? 13.391 5.02 -0.607 1 91.94 204 ILE A C 1
ATOM 1656 O O . ILE A 1 204 ? 14.578 5.297 -0.812 1 91.94 204 ILE A O 1
ATOM 1660 N N . PHE A 1 205 ? 12.453 5.871 -0.485 1 95.31 205 PHE A N 1
ATOM 1661 C CA . PHE A 1 205 ? 12.773 7.293 -0.465 1 95.31 205 PHE A CA 1
ATOM 1662 C C . PHE A 1 205 ? 13.797 7.602 0.621 1 95.31 205 PHE A C 1
ATOM 1664 O O . PHE A 1 205 ? 14.805 8.266 0.36 1 95.31 205 PHE A O 1
ATOM 1671 N N . CYS A 1 206 ? 13.594 7.086 1.791 1 94.56 206 CYS A N 1
ATOM 1672 C CA . CYS A 1 206 ? 14.477 7.352 2.926 1 94.56 206 CYS A CA 1
ATOM 1673 C C . CYS A 1 206 ? 15.859 6.754 2.695 1 94.56 206 CYS A C 1
ATOM 1675 O O . CYS A 1 206 ? 16.875 7.414 2.924 1 94.56 206 CYS A O 1
ATOM 1677 N N . LEU A 1 207 ? 15.906 5.559 2.189 1 92.19 207 LEU A N 1
ATOM 1678 C CA . LEU A 1 207 ? 17.188 4.914 1.897 1 92.19 207 LEU A CA 1
ATOM 1679 C C . LEU A 1 207 ? 17.969 5.711 0.857 1 92.19 207 LEU A C 1
ATOM 1681 O O . LEU A 1 207 ? 19.172 5.906 1.002 1 92.19 207 LEU A O 1
ATOM 1685 N N . GLY A 1 208 ? 17.234 6.113 -0.157 1 92.56 208 GLY A N 1
ATOM 1686 C CA . GLY A 1 208 ? 17.875 6.891 -1.203 1 92.56 208 GLY A CA 1
ATOM 1687 C C . GLY A 1 208 ? 18.438 8.211 -0.705 1 92.56 208 GLY A C 1
ATOM 1688 O O . GLY A 1 208 ? 19.578 8.555 -1.018 1 92.56 208 GLY A O 1
ATOM 1689 N N . VAL A 1 209 ? 17.656 8.883 0.053 1 93.06 209 VAL A N 1
ATOM 1690 C CA . VAL A 1 209 ? 18.094 10.164 0.587 1 93.06 209 VAL A CA 1
ATOM 1691 C C . VAL A 1 209 ? 19.312 9.969 1.483 1 93.06 209 VAL A C 1
ATOM 1693 O O . VAL A 1 209 ? 20.281 10.727 1.394 1 93.06 209 VAL A O 1
ATOM 1696 N N . LYS A 1 210 ? 19.312 9 2.301 1 90.25 210 LYS A N 1
ATOM 1697 C CA . LYS A 1 210 ? 20.422 8.719 3.201 1 90.25 210 LYS A CA 1
ATOM 1698 C C . LYS A 1 210 ? 21.688 8.344 2.42 1 90.25 210 LYS A C 1
ATOM 1700 O O . LYS A 1 210 ? 22.781 8.734 2.785 1 90.25 210 LYS A O 1
ATOM 1705 N N . SER A 1 211 ? 21.484 7.648 1.395 1 88.62 211 SER A N 1
ATOM 1706 C CA . SER A 1 211 ? 22.625 7.168 0.604 1 88.62 211 SER A CA 1
ATOM 1707 C C . SER A 1 211 ? 23.328 8.32 -0.11 1 88.62 211 SER A C 1
ATOM 1709 O O . SER A 1 211 ? 24.516 8.25 -0.38 1 88.62 211 SER A O 1
ATOM 1711 N N . LEU A 1 212 ? 22.609 9.297 -0.423 1 86.56 212 LEU A N 1
ATOM 1712 C CA . LEU A 1 212 ? 23.156 10.43 -1.167 1 86.56 212 LEU A CA 1
ATOM 1713 C C . LEU A 1 212 ? 24.078 11.266 -0.283 1 86.56 212 LEU A C 1
ATOM 1715 O O . LEU A 1 212 ? 24.906 12.023 -0.786 1 86.56 212 LEU A O 1
ATOM 1719 N N . LYS A 1 213 ? 24.031 11.125 1.047 1 80.38 213 LYS A N 1
ATOM 1720 C CA . LYS A 1 213 ? 24.891 11.82 2.01 1 80.38 213 LYS A CA 1
ATOM 1721 C C . LYS A 1 213 ? 24.984 13.305 1.678 1 80.38 213 LYS A C 1
ATOM 1723 O O . LYS A 1 213 ? 26.094 13.867 1.65 1 80.38 213 LYS A O 1
ATOM 1728 N N . LEU A 1 214 ? 23.891 13.797 1.332 1 77 214 LEU A N 1
ATOM 1729 C CA . LEU A 1 214 ? 23.875 15.227 1.032 1 77 214 LEU A CA 1
ATOM 1730 C C . LEU A 1 214 ? 23.969 16.047 2.312 1 77 214 LEU A C 1
ATOM 1732 O O . LEU A 1 214 ? 23.469 15.625 3.361 1 77 214 LEU A O 1
ATOM 1736 N N . SER A 1 215 ? 24.688 17.109 2.309 1 66.69 215 SER A N 1
ATOM 1737 C CA . SER A 1 215 ? 24.844 18 3.461 1 66.69 215 SER A CA 1
ATOM 1738 C C . SER A 1 215 ? 23.484 18.422 4.016 1 66.69 215 SER A C 1
ATOM 1740 O O . SER A 1 215 ? 23.312 18.531 5.23 1 66.69 215 SER A O 1
ATOM 1742 N N . TYR A 1 216 ? 22.656 18.719 3.188 1 64.88 216 TYR A N 1
ATOM 1743 C CA . TYR A 1 216 ? 21.312 19.188 3.557 1 64.88 216 TYR A CA 1
ATOM 1744 C C . TYR A 1 216 ? 20.562 18.141 4.352 1 64.88 216 TYR A C 1
ATOM 1746 O O . TYR A 1 216 ? 19.688 18.453 5.148 1 64.88 216 TYR A O 1
ATOM 1754 N N . THR A 1 217 ? 20.984 17 4.121 1 63.94 217 THR A N 1
ATOM 1755 C CA . THR A 1 217 ? 20.312 15.938 4.867 1 63.94 217 THR A CA 1
ATOM 1756 C C . THR A 1 217 ? 20.609 16.062 6.359 1 63.94 217 THR A C 1
ATOM 1758 O O . THR A 1 217 ? 20.047 15.312 7.172 1 63.94 217 THR A O 1
ATOM 1761 N N . ALA A 1 218 ? 21.219 17.25 6.598 1 67 218 ALA A N 1
ATOM 1762 C CA . ALA A 1 218 ? 21.578 17.484 7.996 1 67 218 ALA A CA 1
ATOM 1763 C C . ALA A 1 218 ? 20.516 18.328 8.695 1 67 218 ALA A C 1
ATOM 1765 O O . ALA A 1 218 ? 20.516 18.438 9.922 1 67 218 ALA A O 1
ATOM 1766 N N . SER A 1 219 ? 19.578 18.812 7.934 1 82.5 219 SER A N 1
ATOM 1767 C CA . SER A 1 219 ? 18.516 19.562 8.578 1 82.5 219 SER A CA 1
ATOM 1768 C C . SER A 1 219 ? 17.719 18.688 9.539 1 82.5 219 SER A C 1
ATOM 1770 O O . SER A 1 219 ? 17.312 17.578 9.188 1 82.5 219 SER A O 1
ATOM 1772 N N . PRO A 1 220 ? 17.562 19.188 10.742 1 82.06 220 PRO A N 1
ATOM 1773 C CA . PRO A 1 220 ? 16.828 18.406 11.734 1 82.06 220 PRO A CA 1
ATOM 1774 C C . PRO A 1 220 ? 15.398 18.094 11.289 1 82.06 220 PRO A C 1
ATOM 1776 O O . PRO A 1 220 ? 14.875 17.016 11.602 1 82.06 220 PRO A O 1
ATOM 1779 N N . GLU A 1 221 ? 14.82 19 10.523 1 86.31 221 GLU A N 1
ATOM 1780 C CA . GLU A 1 221 ? 13.453 18.797 10.07 1 86.31 221 GLU A CA 1
ATOM 1781 C C . GLU A 1 221 ? 13.375 17.625 9.094 1 86.31 221 GLU A C 1
ATOM 1783 O O . GLU A 1 221 ? 12.484 16.781 9.195 1 86.31 221 GLU A O 1
ATOM 1788 N N . LEU A 1 222 ? 14.281 17.609 8.211 1 90.56 222 LEU A N 1
ATOM 1789 C CA . LEU A 1 222 ? 14.312 16.531 7.23 1 90.56 222 LEU A CA 1
ATOM 1790 C C . LEU A 1 222 ? 14.633 15.195 7.898 1 90.56 222 LEU A C 1
ATOM 1792 O O . LEU A 1 222 ? 14 14.18 7.598 1 90.56 222 LEU A O 1
ATOM 1796 N N . LYS A 1 223 ? 15.5 15.227 8.852 1 89.25 223 LYS A N 1
ATOM 1797 C CA . LYS A 1 223 ? 15.922 14.008 9.539 1 89.25 223 LYS A CA 1
ATOM 1798 C C . LYS A 1 223 ? 14.758 13.359 10.281 1 89.25 223 LYS A C 1
ATOM 1800 O O . LYS A 1 223 ? 14.594 12.141 10.242 1 89.25 223 LYS A O 1
ATOM 1805 N N . THR A 1 224 ? 14.023 14.211 10.906 1 91.62 224 THR A N 1
ATOM 1806 C CA . THR A 1 224 ? 12.891 13.688 11.664 1 91.62 224 THR A CA 1
ATOM 1807 C C . THR A 1 224 ? 11.859 13.062 10.734 1 91.62 224 THR A C 1
ATOM 1809 O O . THR A 1 224 ? 11.375 11.961 10.984 1 91.62 224 THR A O 1
ATOM 1812 N N . ALA A 1 225 ? 11.523 13.773 9.688 1 93.25 225 ALA A N 1
ATOM 1813 C CA . ALA A 1 225 ? 10.562 13.242 8.727 1 93.25 225 ALA A CA 1
ATOM 1814 C C . ALA A 1 225 ? 11.047 11.922 8.133 1 93.25 225 ALA A C 1
ATOM 1816 O O . ALA A 1 225 ? 10.281 10.961 8.039 1 93.25 225 ALA A O 1
ATOM 1817 N N . ILE A 1 226 ? 12.312 11.844 7.781 1 93.44 226 ILE A N 1
ATOM 1818 C CA . ILE A 1 226 ? 12.922 10.648 7.207 1 93.44 226 ILE A CA 1
ATOM 1819 C C . ILE A 1 226 ? 12.844 9.5 8.211 1 93.44 226 ILE A C 1
ATOM 1821 O O . ILE A 1 226 ? 12.453 8.383 7.852 1 93.44 226 ILE A O 1
ATOM 1825 N N . TYR A 1 227 ? 13.172 9.828 9.43 1 92.12 227 TYR A N 1
ATOM 1826 C CA . TYR A 1 227 ? 13.125 8.82 10.477 1 92.12 227 TYR A CA 1
ATOM 1827 C C . TYR A 1 227 ? 11.711 8.25 10.625 1 92.12 227 TYR A C 1
ATOM 1829 O O . TYR A 1 227 ? 11.531 7.035 10.68 1 92.12 227 TYR A O 1
ATOM 1837 N N . LEU A 1 228 ? 10.734 9.094 10.703 1 93.81 228 LEU A N 1
ATOM 1838 C CA . LEU A 1 228 ? 9.352 8.68 10.914 1 93.81 228 LEU A CA 1
ATOM 1839 C C . LEU A 1 228 ? 8.852 7.855 9.734 1 93.81 228 LEU A C 1
ATOM 1841 O O . LEU A 1 228 ? 8.203 6.82 9.93 1 93.81 228 LEU A O 1
ATOM 1845 N N . ILE A 1 229 ? 9.164 8.266 8.492 1 95.81 229 ILE A N 1
ATOM 1846 C CA . ILE A 1 229 ? 8.719 7.555 7.297 1 95.81 229 ILE A CA 1
ATOM 1847 C C . ILE A 1 229 ? 9.414 6.199 7.211 1 95.81 229 ILE A C 1
ATOM 1849 O O . ILE A 1 229 ? 8.781 5.184 6.922 1 95.81 229 ILE A O 1
ATOM 1853 N N . GLU A 1 230 ? 10.664 6.168 7.512 1 92.81 230 GLU A N 1
ATOM 1854 C CA . GLU A 1 230 ? 11.469 4.957 7.422 1 92.81 230 GLU A CA 1
ATOM 1855 C C . GLU A 1 230 ? 10.938 3.871 8.352 1 92.81 230 GLU A C 1
ATOM 1857 O O . GLU A 1 230 ? 11.039 2.682 8.047 1 92.81 230 GLU A O 1
ATOM 1862 N N . HIS A 1 231 ? 10.328 4.27 9.398 1 89.69 231 HIS A N 1
ATOM 1863 C CA . HIS A 1 231 ? 9.93 3.299 10.406 1 89.69 231 HIS A CA 1
ATOM 1864 C C . HIS A 1 231 ? 8.438 3.018 10.344 1 89.69 231 HIS A C 1
ATOM 1866 O O . HIS A 1 231 ? 7.895 2.301 11.188 1 89.69 231 HIS A O 1
ATOM 1872 N N . ALA A 1 232 ? 7.773 3.562 9.414 1 91.31 232 ALA A N 1
ATOM 1873 C CA . ALA A 1 232 ? 6.324 3.424 9.305 1 91.31 232 ALA A CA 1
ATOM 1874 C C . ALA A 1 232 ? 5.914 1.954 9.273 1 91.31 232 ALA A C 1
ATOM 1876 O O . ALA A 1 232 ? 4.984 1.547 9.977 1 91.31 232 ALA A O 1
ATOM 1877 N N . GLY A 1 233 ? 6.637 1.138 8.531 1 85.88 233 GLY A N 1
ATOM 1878 C CA . GLY A 1 233 ? 6.277 -0.26 8.352 1 85.88 233 GLY A CA 1
ATOM 1879 C C . GLY A 1 233 ? 6.438 -1.086 9.617 1 85.88 233 GLY A C 1
ATOM 1880 O O . GLY A 1 233 ? 5.891 -2.188 9.711 1 85.88 233 GLY A O 1
ATOM 1881 N N . PHE A 1 234 ? 7.121 -0.565 10.617 1 84.62 234 PHE A N 1
ATOM 1882 C CA . PHE A 1 234 ? 7.402 -1.291 11.844 1 84.62 234 PHE A CA 1
ATOM 1883 C C . PHE A 1 234 ? 6.27 -1.113 12.852 1 84.62 234 PHE A C 1
ATOM 1885 O O . PHE A 1 234 ? 6.184 -1.852 13.836 1 84.62 234 PHE A O 1
ATOM 1892 N N . ARG A 1 235 ? 5.426 -0.233 12.555 1 83.38 235 ARG A N 1
ATOM 1893 C CA . ARG A 1 235 ? 4.383 0.088 13.523 1 83.38 235 ARG A CA 1
ATOM 1894 C C . ARG A 1 235 ? 3.258 -0.939 13.477 1 83.38 235 ARG A C 1
ATOM 1896 O O . ARG A 1 235 ? 2.803 -1.324 12.398 1 83.38 235 ARG A O 1
ATOM 1903 N N . PRO A 1 236 ? 2.924 -1.393 14.656 1 71.75 236 PRO A N 1
ATOM 1904 C CA . PRO A 1 236 ? 1.854 -2.393 14.695 1 71.75 236 PRO A CA 1
ATOM 1905 C C . PRO A 1 236 ? 0.492 -1.812 14.32 1 71.75 236 PRO A C 1
ATOM 1907 O O . PRO A 1 236 ? 0.281 -0.601 14.43 1 71.75 236 PRO A O 1
ATOM 1910 N N . LYS A 1 237 ? -0.257 -2.717 13.758 1 65.81 237 LYS A N 1
ATOM 1911 C CA . LYS A 1 237 ? -1.642 -2.311 13.531 1 65.81 237 LYS A CA 1
ATOM 1912 C C . LYS A 1 237 ? -2.383 -2.135 14.859 1 65.81 237 LYS A C 1
ATOM 1914 O O . LYS A 1 237 ? -2.186 -2.91 15.797 1 65.81 237 LYS A O 1
ATOM 1919 N N . PHE A 1 238 ? -2.604 -0.885 15.242 1 56.66 238 PHE A N 1
ATOM 1920 C CA . PHE A 1 238 ? -3.189 -0.568 16.531 1 56.66 238 PHE A CA 1
ATOM 1921 C C . PHE A 1 238 ? -4.66 -0.972 16.578 1 56.66 238 PHE A C 1
ATOM 1923 O O . PHE A 1 238 ? -5.387 -0.783 15.602 1 56.66 238 PHE A O 1
ATOM 1930 N N . ARG A 1 239 ? -4.898 -1.905 17.5 1 55.12 239 ARG A N 1
ATOM 1931 C CA . ARG A 1 239 ? -6.293 -2.041 17.922 1 55.12 239 ARG A CA 1
ATOM 1932 C C . ARG A 1 239 ? -6.719 -0.878 18.812 1 55.12 239 ARG A C 1
ATOM 1934 O O . ARG A 1 239 ? -6.051 -0.572 19.797 1 55.12 239 ARG A O 1
ATOM 1941 N N . THR A 1 240 ? -7.309 0.132 18.203 1 50.78 240 THR A N 1
ATOM 1942 C CA . THR A 1 240 ? -7.758 1.301 18.953 1 50.78 240 THR A CA 1
ATOM 1943 C C . THR A 1 240 ? -8.633 0.884 20.125 1 50.78 240 THR A C 1
ATOM 1945 O O . THR A 1 240 ? -9.602 0.138 19.953 1 50.78 240 THR A O 1
ATOM 1948 N N . ASP A 1 241 ? -8.023 0.858 21.328 1 51.75 241 ASP A N 1
ATOM 1949 C CA . ASP A 1 241 ? -8.914 0.82 22.484 1 51.75 241 ASP A CA 1
ATOM 1950 C C . ASP A 1 241 ? -9.898 1.985 22.469 1 51.75 241 ASP A C 1
ATOM 1952 O O . ASP A 1 241 ? -9.492 3.148 22.438 1 51.75 241 ASP A O 1
ATOM 1956 N N . LEU A 1 242 ? -11.141 1.698 22.141 1 55.12 242 LEU A N 1
ATOM 1957 C CA . LEU A 1 242 ? -12.258 2.621 21.953 1 55.12 242 LEU A CA 1
A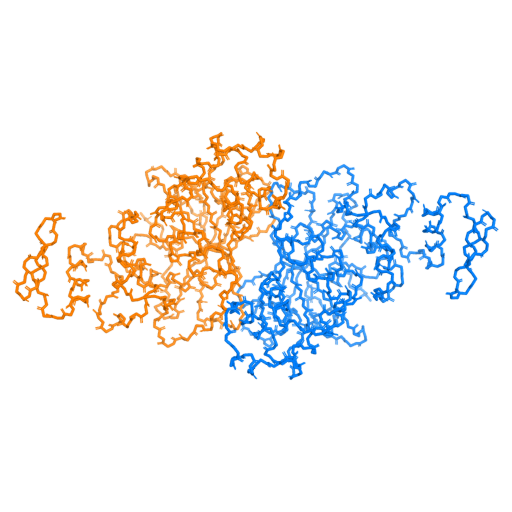TOM 1958 C C . LEU A 1 242 ? -12.453 3.494 23.188 1 55.12 242 LEU A C 1
ATOM 1960 O O . LEU A 1 242 ? -13.164 4.496 23.141 1 55.12 242 LEU A O 1
ATOM 1964 N N . SER A 1 243 ? -11.914 3.146 24.328 1 53.16 243 SER A N 1
ATOM 1965 C CA . SER A 1 243 ? -12.398 3.807 25.531 1 53.16 243 SER A CA 1
ATOM 1966 C C . SER A 1 243 ? -11.68 5.133 25.766 1 53.16 243 SER A C 1
ATOM 1968 O O . SER A 1 243 ? -12.18 6 26.484 1 53.16 243 SER A O 1
ATOM 1970 N N . LYS A 1 244 ? -10.547 5.352 25.266 1 61.28 244 LYS A N 1
ATOM 1971 C CA . LYS A 1 244 ? -9.812 6.574 25.578 1 61.28 244 LYS A CA 1
ATOM 1972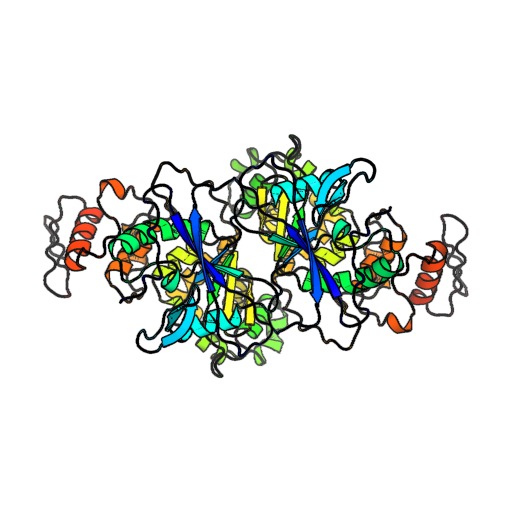 C C . LYS A 1 244 ? -9.414 7.312 24.297 1 61.28 244 LYS A C 1
ATOM 1974 O O . LYS A 1 244 ? -9.555 6.773 23.203 1 61.28 244 LYS A O 1
ATOM 1979 N N . ARG A 1 245 ? -9.258 8.625 24.594 1 69.75 245 ARG A N 1
ATOM 1980 C CA . ARG A 1 245 ? -8.719 9.422 23.484 1 69.75 245 ARG A CA 1
ATOM 1981 C C . ARG A 1 245 ? -7.508 8.742 22.859 1 69.75 245 ARG A C 1
ATOM 1983 O O . ARG A 1 245 ? -6.605 8.289 23.562 1 69.75 245 ARG A O 1
ATOM 1990 N N . PHE A 1 246 ? -7.629 8.68 21.609 1 80.19 246 PHE A N 1
ATOM 1991 C CA . PHE A 1 246 ? -6.547 8.016 20.891 1 80.19 246 PHE A CA 1
ATOM 1992 C C . PHE A 1 246 ? -5.312 8.906 20.828 1 80.19 246 PHE A C 1
ATOM 1994 O O . PHE A 1 246 ? -5.422 10.117 20.609 1 80.19 246 PHE A O 1
ATOM 2001 N N . SER A 1 247 ? -4.199 8.359 21.188 1 86.94 247 SER A N 1
ATOM 2002 C CA . SER A 1 247 ? -2.908 9.016 21.016 1 86.94 247 SER A CA 1
ATOM 2003 C C . SER A 1 247 ? -1.835 8.031 20.578 1 86.94 247 SER A C 1
ATOM 2005 O O . SER A 1 247 ? -1.907 6.844 20.891 1 86.94 247 SER A O 1
ATOM 2007 N N . LEU A 1 248 ? -0.875 8.508 19.891 1 89.88 248 LEU A N 1
ATOM 2008 C CA . LEU A 1 248 ? 0.235 7.68 19.438 1 89.88 248 LEU A CA 1
ATOM 2009 C C . LEU A 1 248 ? 1.188 7.371 20.578 1 89.88 248 LEU A C 1
ATOM 2011 O O . LEU A 1 248 ? 2.014 6.461 20.484 1 89.88 248 LEU A O 1
ATOM 2015 N N . ASN A 1 249 ? 1.121 8.133 21.641 1 88.5 249 ASN A N 1
ATOM 2016 C CA . ASN A 1 249 ? 1.881 7.895 22.859 1 88.5 249 ASN A CA 1
ATOM 2017 C C . ASN A 1 249 ? 3.381 7.836 22.594 1 88.5 249 ASN A C 1
ATOM 2019 O O . ASN A 1 249 ? 4.059 6.902 23.016 1 88.5 249 ASN A O 1
ATOM 2023 N N . ILE A 1 250 ? 3.844 8.859 21.984 1 89.25 250 ILE A N 1
ATOM 2024 C CA . ILE A 1 250 ? 5.238 8.859 21.547 1 89.25 250 ILE A CA 1
ATOM 2025 C C . ILE A 1 250 ? 6.117 9.453 22.641 1 89.25 250 ILE A C 1
ATOM 2027 O O . ILE A 1 250 ? 7.059 8.812 23.109 1 89.25 250 ILE A O 1
ATOM 2031 N N . ARG A 1 251 ? 5.848 10.75 23.062 1 90.56 251 ARG A N 1
ATOM 2032 C CA . ARG A 1 251 ? 6.582 11.469 24.094 1 90.56 251 ARG A CA 1
ATOM 2033 C C . ARG A 1 251 ? 5.668 12.438 24.844 1 90.56 251 ARG A C 1
ATOM 2035 O O . ARG A 1 251 ? 4.523 12.648 24.438 1 90.56 251 ARG A O 1
ATOM 2042 N N . SER A 1 252 ? 6.203 12.875 25.922 1 90.25 252 SER A N 1
ATOM 2043 C CA . SER A 1 252 ? 5.43 13.891 26.641 1 90.25 252 SER A CA 1
ATOM 2044 C C . SER A 1 252 ? 5.25 15.141 25.781 1 90.25 252 SER A C 1
ATOM 2046 O O . SER A 1 252 ? 6.066 15.422 24.906 1 90.25 252 SER A O 1
ATOM 2048 N N . LEU A 1 253 ? 4.176 15.836 26.031 1 91.62 253 LEU A N 1
ATOM 2049 C CA . LEU A 1 253 ? 3.908 17.047 25.266 1 91.62 253 LEU A CA 1
ATOM 2050 C C . LEU A 1 253 ? 5.059 18.047 25.406 1 91.62 253 LEU A C 1
ATOM 2052 O O . LEU A 1 253 ? 5.449 18.688 24.438 1 91.62 253 LEU A O 1
ATOM 2056 N N . ALA A 1 254 ? 5.645 18.141 26.594 1 87.19 254 ALA A N 1
ATOM 2057 C CA . ALA A 1 254 ? 6.77 19.031 26.844 1 87.19 254 ALA A CA 1
ATOM 2058 C C . ALA A 1 254 ? 7.961 18.672 25.953 1 87.19 254 ALA A C 1
ATOM 2060 O O . ALA A 1 254 ? 8.586 19.562 25.359 1 87.19 254 ALA A O 1
ATOM 2061 N N . GLU A 1 255 ? 8.227 17.469 25.828 1 88.88 255 GLU A N 1
ATOM 2062 C CA . GLU A 1 255 ? 9.328 17 25 1 88.88 255 GLU A CA 1
ATOM 2063 C C . GLU A 1 255 ? 9.055 17.266 23.531 1 88.88 255 GLU A C 1
ATOM 2065 O O . GLU A 1 255 ? 9.945 17.688 22.781 1 88.88 255 GLU A O 1
ATOM 2070 N N . LEU A 1 256 ? 7.852 17.016 23.141 1 92.31 256 LEU A N 1
ATOM 2071 C CA . LEU A 1 256 ? 7.477 17.234 21.75 1 92.31 256 LEU A CA 1
ATOM 2072 C C . LEU A 1 256 ? 7.602 18.703 21.359 1 92.31 256 LEU A C 1
ATOM 2074 O O . LEU A 1 256 ? 8.117 19.016 20.297 1 92.31 256 LEU A O 1
ATOM 2078 N N . ILE A 1 257 ? 7.156 19.531 22.219 1 89.25 257 ILE A N 1
ATOM 2079 C CA . ILE A 1 257 ? 7.238 20.969 21.969 1 89.25 257 ILE A CA 1
ATOM 2080 C C . ILE A 1 257 ? 8.703 21.391 21.875 1 89.25 257 ILE A C 1
ATOM 2082 O O . ILE A 1 257 ? 9.078 22.156 20.984 1 89.25 257 ILE A O 1
ATOM 2086 N N . ASP A 1 258 ? 9.484 20.859 22.75 1 85.81 258 ASP A N 1
ATOM 2087 C CA . ASP A 1 258 ? 10.914 21.188 22.734 1 85.81 258 ASP A CA 1
ATOM 2088 C C . ASP A 1 258 ? 11.562 20.766 21.422 1 85.81 258 ASP A C 1
ATOM 2090 O O . ASP A 1 258 ? 12.383 21.484 20.859 1 85.81 258 ASP A O 1
ATOM 2094 N N . MET A 1 259 ? 11.156 19.719 20.938 1 86.69 259 MET A N 1
ATOM 2095 C CA . MET A 1 259 ? 11.773 19.125 19.766 1 86.69 259 MET A CA 1
ATOM 2096 C C . MET A 1 259 ? 11.297 19.828 18.484 1 86.69 259 MET A C 1
ATOM 2098 O O . MET A 1 259 ? 12.062 19.969 17.531 1 86.69 259 MET A O 1
ATOM 2102 N N . PHE A 1 260 ? 9.992 20.359 18.516 1 90.56 260 PHE A N 1
ATOM 2103 C CA . PHE A 1 260 ? 9.414 20.688 17.219 1 90.56 260 PHE A CA 1
ATOM 2104 C C . PHE A 1 260 ? 8.891 22.109 17.188 1 90.56 260 PHE A C 1
ATOM 2106 O O . PHE A 1 260 ? 8.156 22.5 16.281 1 90.56 260 PHE A O 1
ATOM 2113 N N . HIS A 1 261 ? 9.227 22.922 18.078 1 82.62 261 HIS A N 1
ATOM 2114 C CA . HIS A 1 261 ? 8.711 24.281 18.203 1 82.62 261 HIS A CA 1
ATOM 2115 C C . HIS A 1 261 ? 9.109 25.125 17 1 82.62 261 HIS A C 1
ATOM 2117 O O . HIS A 1 261 ? 8.492 26.156 16.719 1 82.62 261 HIS A O 1
ATOM 2123 N N . THR A 1 262 ? 10.102 24.688 16.219 1 84.62 262 THR A N 1
ATOM 2124 C CA . THR A 1 262 ? 10.578 25.484 15.094 1 84.62 262 THR A CA 1
ATOM 2125 C C . THR A 1 262 ? 9.797 25.141 13.828 1 84.62 262 THR A C 1
ATOM 2127 O O . THR A 1 262 ? 9.953 25.797 12.797 1 84.62 262 THR A O 1
ATOM 2130 N N . ARG A 1 263 ? 8.969 24.141 13.883 1 91.44 263 ARG A N 1
ATOM 2131 C CA . ARG A 1 263 ? 8.188 23.75 12.719 1 91.44 263 ARG A CA 1
ATOM 2132 C C . ARG A 1 263 ? 7.156 24.812 12.367 1 91.44 263 ARG A C 1
ATOM 2134 O O . ARG A 1 263 ? 6.742 25.594 13.227 1 91.44 263 ARG A O 1
ATOM 2141 N N . GLN A 1 264 ? 6.773 24.781 11.141 1 91.88 264 GLN A N 1
ATOM 2142 C CA . GLN A 1 264 ? 5.898 25.828 10.641 1 91.88 264 GLN A CA 1
ATOM 2143 C C . GLN A 1 264 ? 4.434 25.422 10.711 1 91.88 264 GLN A C 1
ATOM 2145 O O . GLN A 1 264 ? 4.117 24.234 10.609 1 91.88 264 GLN A O 1
ATOM 2150 N N . ALA A 1 265 ? 3.584 26.375 10.984 1 92.56 265 ALA A N 1
ATOM 2151 C CA . ALA A 1 265 ? 2.131 26.219 10.961 1 92.56 265 ALA A CA 1
ATOM 2152 C C . ALA A 1 265 ? 1.452 27.5 10.484 1 92.56 265 ALA A C 1
ATOM 2154 O O . ALA A 1 265 ? 1.905 28.609 10.789 1 92.56 265 ALA A O 1
ATOM 2155 N N . THR A 1 266 ? 0.439 27.359 9.688 1 89.75 266 THR A N 1
ATOM 2156 C CA . THR A 1 266 ? -0.346 28.516 9.281 1 89.75 266 THR A CA 1
ATOM 2157 C C . THR A 1 266 ? -1.107 29.094 10.469 1 89.75 266 THR A C 1
ATOM 2159 O O . THR A 1 266 ? -1.092 30.312 10.688 1 89.75 266 THR A O 1
ATOM 2162 N N . ASP A 1 267 ? -1.804 28.328 11.195 1 91.5 267 ASP A N 1
ATOM 2163 C CA . ASP A 1 267 ? -2.428 28.672 12.469 1 91.5 267 ASP A CA 1
ATOM 2164 C C . ASP A 1 267 ? -1.523 28.297 13.641 1 91.5 267 ASP A C 1
ATOM 2166 O O . ASP A 1 267 ? -1.239 27.125 13.867 1 91.5 267 ASP A O 1
ATOM 2170 N N . ASN A 1 268 ? -1.077 29.266 14.406 1 91.88 268 ASN A N 1
ATOM 2171 C CA . ASN A 1 268 ? -0.124 29.047 15.484 1 91.88 268 ASN A CA 1
ATOM 2172 C C . ASN A 1 268 ? -0.626 28 16.484 1 91.88 268 ASN A C 1
ATOM 2174 O O . ASN A 1 268 ? 0.171 27.281 17.094 1 91.88 268 ASN A O 1
ATOM 2178 N N . ARG A 1 269 ? -1.923 27.906 16.656 1 93.62 269 ARG A N 1
ATOM 2179 C CA . ARG A 1 269 ? -2.477 26.938 17.594 1 93.62 269 ARG A CA 1
ATOM 2180 C C . ARG A 1 269 ? -2.111 25.516 17.172 1 93.62 269 ARG A C 1
ATOM 2182 O O . ARG A 1 269 ? -2 24.625 18.031 1 93.62 269 ARG A O 1
ATOM 2189 N N . ASP A 1 270 ? -1.837 25.344 15.859 1 93.88 270 ASP A N 1
ATOM 2190 C CA . ASP A 1 270 ? -1.515 24.016 15.32 1 93.88 270 ASP A CA 1
ATOM 2191 C C . ASP A 1 270 ? -0.133 23.562 15.781 1 93.88 270 ASP A C 1
ATOM 2193 O O . ASP A 1 270 ? 0.18 22.375 15.742 1 93.88 270 ASP A O 1
ATOM 2197 N N . LYS A 1 271 ? 0.676 24.5 16.25 1 92.94 271 LYS A N 1
ATOM 2198 C CA . LYS A 1 271 ? 1.974 24.125 16.797 1 92.94 271 LYS A CA 1
ATOM 2199 C C . LYS A 1 271 ? 1.811 23.281 18.062 1 92.94 271 LYS A C 1
ATOM 2201 O O . LYS A 1 271 ? 2.715 22.531 18.438 1 92.94 271 LYS A O 1
ATOM 2206 N N . VAL A 1 272 ? 0.669 23.438 18.656 1 92.5 272 VAL A N 1
ATOM 2207 C CA . VAL A 1 272 ? 0.356 22.656 19.844 1 92.5 272 VAL A CA 1
ATOM 2208 C C . VAL A 1 272 ? -0.589 21.516 19.484 1 92.5 272 VAL A C 1
ATOM 2210 O O . VAL A 1 272 ? -0.311 20.344 19.781 1 92.5 272 VAL A O 1
ATOM 2213 N N . TYR A 1 273 ? -1.69 21.797 18.797 1 94.06 273 TYR A N 1
ATOM 2214 C CA . TYR A 1 273 ? -2.738 20.812 18.516 1 94.06 273 TYR A CA 1
ATOM 2215 C C . TYR A 1 273 ? -2.184 19.641 17.734 1 94.06 273 TYR A C 1
ATOM 2217 O O . TYR A 1 273 ? -2.58 18.484 17.969 1 94.06 273 TYR A O 1
ATOM 2225 N N . ALA A 1 274 ? -1.244 19.844 16.844 1 95 274 ALA A N 1
ATOM 2226 C CA . ALA A 1 274 ? -0.659 18.781 16.016 1 95 274 ALA A CA 1
ATOM 2227 C C . ALA A 1 274 ? 0.127 17.797 16.891 1 95 274 ALA A C 1
ATOM 2229 O O . ALA A 1 274 ? 0.347 16.656 16.484 1 95 274 ALA A O 1
ATOM 2230 N N . LEU A 1 275 ? 0.552 18.281 18.016 1 94 275 LEU A N 1
ATOM 2231 C CA . LEU A 1 275 ? 1.416 17.453 18.859 1 94 275 LEU A CA 1
ATOM 2232 C C . LEU A 1 275 ? 0.597 16.688 19.906 1 94 275 LEU A C 1
ATOM 2234 O O . LEU A 1 275 ? 1.094 15.742 20.516 1 94 275 LEU A O 1
ATOM 2238 N N . LEU A 1 276 ? -0.654 17.078 20.094 1 92.62 276 LEU A N 1
ATOM 2239 C CA . LEU A 1 276 ? -1.492 16.453 21.109 1 92.62 276 LEU A CA 1
ATOM 2240 C C . LEU A 1 276 ? -1.71 14.977 20.781 1 92.62 276 LEU A C 1
ATOM 2242 O O . LEU A 1 276 ? -1.663 14.125 21.672 1 92.62 276 LEU A O 1
ATOM 2246 N N . GLY A 1 277 ? -1.896 14.641 19.5 1 92.12 277 GLY A N 1
ATOM 2247 C CA . GLY A 1 277 ? -2.117 13.266 19.094 1 92.12 277 GLY A CA 1
ATOM 2248 C C . GLY A 1 277 ? -0.876 12.398 19.203 1 92.12 277 GLY A C 1
ATOM 2249 O O . GLY A 1 277 ? -0.95 11.18 19.078 1 92.12 277 GLY A O 1
ATOM 2250 N N . MET A 1 278 ? 0.193 13.008 19.484 1 93.25 278 MET A N 1
ATOM 2251 C CA . MET A 1 278 ? 1.463 12.297 19.594 1 93.25 278 MET A CA 1
ATOM 2252 C C . MET A 1 278 ? 1.889 12.172 21.062 1 93.25 278 MET A C 1
ATOM 2254 O O . MET A 1 278 ? 2.832 11.445 21.375 1 93.25 278 MET A O 1
ATOM 2258 N N . SER A 1 279 ? 1.202 12.852 21.891 1 92.25 279 SER A N 1
ATOM 2259 C CA . SER A 1 279 ? 1.619 13 23.281 1 92.25 279 SER A CA 1
ATOM 2260 C C . SER A 1 279 ? 1.22 11.781 24.094 1 92.25 279 SER A C 1
ATOM 2262 O O . SER A 1 279 ? 0.135 11.227 23.906 1 92.25 279 SER A O 1
ATOM 2264 N N . SER A 1 280 ? 2.031 11.406 25.062 1 90.12 280 SER A N 1
ATOM 2265 C CA . SER A 1 280 ? 1.764 10.305 25.984 1 90.12 280 SER A CA 1
ATOM 2266 C C . SER A 1 280 ? 1.047 10.797 27.234 1 90.12 280 SER A C 1
ATOM 2268 O O . SER A 1 280 ? 0.65 9.992 28.078 1 90.12 280 SER A O 1
ATOM 2270 N N . ASP A 1 281 ? 0.865 12.07 27.312 1 87.12 281 ASP A N 1
ATOM 2271 C CA . ASP A 1 281 ? 0.254 12.656 28.5 1 87.12 281 ASP A CA 1
ATOM 2272 C C . ASP A 1 281 ? -1.257 12.438 28.5 1 87.12 281 ASP A C 1
ATOM 2274 O O . ASP A 1 281 ? -1.865 12.227 27.453 1 87.12 281 ASP A O 1
ATOM 2278 N N . ASP A 1 282 ? -1.811 12.367 29.688 1 80.94 282 ASP A N 1
ATOM 2279 C CA . ASP A 1 282 ? -3.264 12.375 29.828 1 80.94 282 ASP A CA 1
ATOM 2280 C C . ASP A 1 282 ? -3.816 13.797 29.688 1 80.94 282 ASP A C 1
ATOM 2282 O O . ASP A 1 282 ? -3.961 14.508 30.688 1 80.94 282 ASP A O 1
ATOM 2286 N N . LEU A 1 283 ? -4.121 14.172 28.562 1 77.81 283 LEU A N 1
ATOM 2287 C CA . LEU A 1 283 ? -4.43 15.562 28.266 1 77.81 283 LEU A CA 1
ATOM 2288 C C . LEU A 1 283 ? -5.891 15.875 28.578 1 77.81 283 LEU A C 1
ATOM 2290 O O . LEU A 1 283 ? -6.266 17.047 28.688 1 77.81 283 LEU A O 1
ATOM 2294 N N . GLU A 1 284 ? -6.668 14.898 28.688 1 75.12 284 GLU A N 1
ATOM 2295 C CA . GLU A 1 284 ? -8.055 15.141 29.062 1 75.12 284 GLU A CA 1
ATOM 2296 C C . GLU A 1 284 ? -8.148 15.812 30.438 1 75.12 284 GLU A C 1
ATOM 2298 O O . GLU A 1 284 ? -8.945 16.734 30.625 1 75.12 284 GLU A O 1
ATOM 2303 N N . LYS A 1 285 ? -7.312 15.406 31.281 1 71.69 285 LYS A N 1
ATOM 2304 C CA . LYS A 1 285 ? -7.312 15.945 32.625 1 71.69 285 LYS A CA 1
ATOM 2305 C C . LYS A 1 285 ? -6.754 17.359 32.656 1 71.69 285 LYS A C 1
ATOM 2307 O O . LYS A 1 285 ? -7.137 18.172 33.531 1 71.69 285 LYS A O 1
ATOM 2312 N N . ALA A 1 286 ? -5.949 17.594 31.672 1 73.56 286 ALA A N 1
ATOM 2313 C CA . ALA A 1 286 ? -5.293 18.906 31.641 1 73.56 286 ALA A CA 1
ATOM 2314 C C . ALA A 1 286 ? -6.133 19.922 30.875 1 73.56 286 ALA A C 1
ATOM 2316 O O . ALA A 1 286 ? -5.805 21.109 30.859 1 73.56 286 ALA A O 1
ATOM 2317 N N . GLY A 1 287 ? -7.172 19.5 30.281 1 76.88 287 GLY A N 1
ATOM 2318 C CA . GLY A 1 287 ? -8.047 20.391 29.547 1 76.88 287 GLY A CA 1
ATOM 2319 C C . GLY A 1 287 ? -7.445 20.859 28.234 1 76.88 287 GLY A C 1
ATOM 2320 O O . GLY A 1 287 ? -7.887 21.859 27.656 1 76.88 287 GLY A O 1
ATOM 2321 N N . LEU A 1 288 ? -6.352 20.312 27.891 1 85.5 288 LEU A N 1
ATOM 2322 C CA . LEU A 1 288 ? -5.715 20.688 26.625 1 85.5 288 LEU A CA 1
ATOM 2323 C C . LEU A 1 288 ? -6.293 19.891 25.469 1 85.5 288 LEU A C 1
ATOM 2325 O O . LEU A 1 288 ? -5.961 18.719 25.281 1 85.5 288 LEU A O 1
ATOM 2329 N N . GLN A 1 289 ? -7.234 20.469 24.766 1 88.19 289 GLN A N 1
ATOM 2330 C CA . GLN A 1 289 ? -7.871 19.906 23.578 1 88.19 289 GLN A CA 1
ATOM 2331 C C . GLN A 1 289 ? -7.957 20.938 22.453 1 88.19 289 GLN A C 1
ATOM 2333 O O . GLN A 1 289 ? -8.008 22.141 22.719 1 88.19 289 GLN A O 1
ATOM 2338 N N . PRO A 1 290 ? -7.949 20.375 21.328 1 90.31 290 PRO A N 1
ATOM 2339 C CA . PRO A 1 290 ? -8.078 21.328 20.219 1 90.31 290 PRO A CA 1
ATOM 2340 C C . PRO A 1 290 ? -9.367 22.141 20.297 1 90.31 290 PRO A C 1
ATOM 2342 O O . PRO A 1 290 ? -10.438 21.594 20.531 1 90.31 290 PRO A O 1
ATOM 2345 N N . ASP A 1 291 ? -9.258 23.406 20.281 1 91.44 291 ASP A N 1
ATOM 2346 C CA . ASP A 1 291 ? -10.352 24.359 20.266 1 91.44 291 ASP A CA 1
ATOM 2347 C C . ASP A 1 291 ? -9.969 25.625 19.516 1 91.44 291 ASP A C 1
ATOM 2349 O O . ASP A 1 291 ? -9.203 26.453 20.031 1 91.44 291 ASP A O 1
ATOM 2353 N N . TYR A 1 292 ? -10.594 25.828 18.422 1 92.5 292 TYR A N 1
ATOM 2354 C CA . TYR A 1 292 ? -10.18 26.953 17.578 1 92.5 292 TYR A CA 1
ATOM 2355 C C . TYR A 1 292 ? -10.93 28.219 17.969 1 92.5 292 TYR A C 1
ATOM 2357 O O . TYR A 1 292 ? -10.766 29.266 17.312 1 92.5 292 TYR A O 1
ATOM 2365 N N . ASN A 1 293 ? -11.75 28.078 18.953 1 92.12 293 ASN A N 1
ATOM 2366 C CA . ASN A 1 293 ? -12.336 29.281 19.547 1 92.12 293 ASN A CA 1
ATOM 2367 C C . ASN A 1 293 ? -11.383 29.938 20.547 1 92.12 293 ASN A C 1
ATOM 2369 O O . ASN A 1 293 ? -11.555 31.094 20.922 1 92.12 293 ASN A O 1
ATOM 2373 N N . THR A 1 294 ? -10.438 29.188 20.953 1 92.19 294 THR A N 1
ATOM 2374 C CA . THR A 1 294 ? -9.438 29.672 21.906 1 92.19 294 THR A CA 1
ATOM 2375 C C . THR A 1 294 ? -8.336 30.438 21.172 1 92.19 294 THR A C 1
ATOM 2377 O O . THR A 1 294 ? -7.875 30.016 20.109 1 92.19 294 THR A O 1
ATOM 2380 N N . SER A 1 295 ? -7.91 31.562 21.656 1 93.31 295 SER A N 1
ATOM 2381 C CA . SER A 1 295 ? -6.82 32.344 21.062 1 93.31 295 SER A CA 1
ATOM 2382 C C . SER A 1 295 ? -5.473 31.672 21.328 1 93.31 295 SER A C 1
ATOM 2384 O O . SER A 1 295 ? -5.348 30.844 22.234 1 93.31 295 SER A O 1
ATOM 2386 N N . TRP A 1 296 ? -4.527 32.062 20.516 1 91.94 296 TRP A N 1
ATOM 2387 C CA . TRP A 1 296 ? -3.178 31.547 20.703 1 91.94 296 TRP A CA 1
ATOM 2388 C C . TRP A 1 296 ? -2.648 31.875 22.094 1 91.94 296 TRP A C 1
ATOM 2390 O O . TRP A 1 296 ? -2.027 31.047 22.75 1 91.94 296 TRP A O 1
ATOM 2400 N N . GLU A 1 297 ? -2.869 33.125 22.578 1 91.12 297 GLU A N 1
ATOM 2401 C CA . GLU A 1 297 ? -2.393 33.562 23.891 1 91.12 297 GLU A CA 1
ATOM 2402 C C . GLU A 1 297 ? -2.969 32.719 25.016 1 91.12 297 GLU A C 1
ATOM 2404 O O . GLU A 1 297 ? -2.244 32.281 25.922 1 91.12 297 GLU A O 1
ATOM 2409 N N . GLU A 1 298 ? -4.234 32.5 24.859 1 90.94 298 GLU A N 1
ATOM 2410 C CA . GLU A 1 298 ? -4.902 31.672 25.875 1 90.94 298 GLU A CA 1
ATOM 2411 C C . GLU A 1 298 ? -4.367 30.25 25.859 1 90.94 298 GLU A C 1
ATOM 2413 O O . GLU A 1 298 ? -4.105 29.672 26.922 1 90.94 298 GLU A O 1
ATOM 2418 N N . LEU A 1 299 ? -4.266 29.656 24.672 1 91.31 299 LEU A N 1
ATOM 2419 C CA . LEU A 1 299 ? -3.742 28.297 24.547 1 91.31 299 LEU A CA 1
ATOM 2420 C C . LEU A 1 299 ? -2.32 28.203 25.078 1 91.31 299 LEU A C 1
ATOM 2422 O O . LEU A 1 299 ? -1.975 27.25 25.781 1 91.31 299 LEU A O 1
ATOM 2426 N N . PHE A 1 300 ? -1.525 29.203 24.812 1 88.38 300 PHE A N 1
ATOM 2427 C CA . PHE A 1 300 ? -0.135 29.219 25.266 1 88.38 300 PHE A CA 1
ATOM 2428 C C . PHE A 1 300 ? -0.049 29.266 26.781 1 88.38 300 PHE A C 1
ATOM 2430 O O . PHE A 1 300 ? 0.798 28.594 27.375 1 88.38 300 PHE A O 1
ATOM 2437 N N . GLN A 1 301 ? -0.867 30 27.422 1 86.69 301 GLN A N 1
ATOM 2438 C CA . GLN A 1 301 ? -0.926 30.047 28.875 1 86.69 301 GLN A CA 1
ATOM 2439 C C . GLN A 1 301 ? -1.29 28.688 29.453 1 86.69 301 GLN A C 1
ATOM 2441 O O . GLN A 1 301 ? -0.683 28.25 30.438 1 86.69 301 GLN A O 1
ATOM 2446 N N . GLN A 1 302 ? -2.285 28.078 28.844 1 87.25 302 GLN A N 1
ATOM 2447 C CA . GLN A 1 302 ? -2.686 26.75 29.281 1 87.25 302 GLN A CA 1
ATOM 2448 C C . GLN A 1 302 ? -1.533 25.75 29.156 1 87.25 302 GLN A C 1
ATOM 2450 O O . GLN A 1 302 ? -1.333 24.922 30.031 1 87.25 302 GLN A O 1
ATOM 2455 N N . LEU A 1 303 ? -0.818 25.891 28.078 1 87.88 303 LEU A N 1
ATOM 2456 C CA . LEU A 1 303 ? 0.31 25 27.812 1 87.88 303 LEU A CA 1
ATOM 2457 C C . LEU A 1 303 ? 1.4 25.188 28.875 1 87.88 303 LEU A C 1
ATOM 2459 O O . LEU A 1 303 ? 1.947 24.203 29.375 1 87.88 303 LEU A O 1
ATOM 2463 N N . ILE A 1 304 ? 1.749 26.344 29.172 1 83.94 304 ILE A N 1
ATOM 2464 C CA . ILE A 1 304 ? 2.783 26.656 30.156 1 83.94 304 ILE A CA 1
ATOM 2465 C C . ILE A 1 304 ? 2.365 26.109 31.531 1 83.94 304 ILE A C 1
ATOM 2467 O O . ILE A 1 304 ? 3.178 25.516 32.25 1 83.94 304 ILE A O 1
ATOM 2471 N N . LYS A 1 305 ? 1.122 26.391 31.859 1 83.31 305 LYS A N 1
ATOM 2472 C CA . LYS A 1 305 ? 0.602 25.875 33.125 1 83.31 305 LYS A CA 1
ATOM 2473 C C . LYS A 1 305 ? 0.717 24.359 33.188 1 83.31 305 LYS A C 1
ATOM 2475 O O . LYS A 1 305 ? 1.039 23.797 34.25 1 83.31 305 LYS A O 1
ATOM 2480 N N . PHE A 1 306 ? 0.421 23.766 32.094 1 86 306 PHE A N 1
ATOM 2481 C CA . PHE A 1 306 ? 0.469 22.312 32.031 1 86 306 PHE A CA 1
ATOM 2482 C C . PHE A 1 306 ? 1.902 21.812 32.156 1 86 306 PHE A C 1
ATOM 2484 O O . PHE A 1 306 ? 2.166 20.859 32.875 1 86 306 PHE A O 1
ATOM 2491 N N . VAL A 1 307 ? 2.83 22.375 31.469 1 80.62 307 VAL A N 1
ATOM 2492 C CA . VAL A 1 307 ? 4.207 21.906 31.391 1 80.62 307 VAL A CA 1
ATOM 2493 C C . VAL A 1 307 ? 4.945 22.25 32.688 1 80.62 307 VAL A C 1
ATOM 2495 O O . VAL A 1 307 ? 5.723 21.438 33.188 1 80.62 307 VAL A O 1
ATOM 2498 N N . LEU A 1 308 ? 5 23.453 33.188 1 72.25 308 LEU A N 1
ATOM 2499 C CA . LEU A 1 308 ? 5.793 23.906 34.344 1 72.25 308 LEU A CA 1
ATOM 2500 C C . LEU A 1 308 ? 5.055 23.641 35.625 1 72.25 308 LEU A C 1
ATOM 2502 O O . LEU A 1 308 ? 5.641 23.75 36.719 1 72.25 308 LEU A O 1
ATOM 2506 N N . SER A 1 309 ? 4.152 22.672 35.719 1 60.19 309 SER A N 1
ATOM 2507 C CA . SER A 1 309 ? 3.332 22.438 36.906 1 60.19 309 SER A CA 1
ATOM 2508 C C . SER A 1 309 ? 2.684 23.734 37.406 1 60.19 309 SER A C 1
ATOM 2510 O O . SER A 1 309 ? 3.135 24.828 37.062 1 60.19 309 SER A O 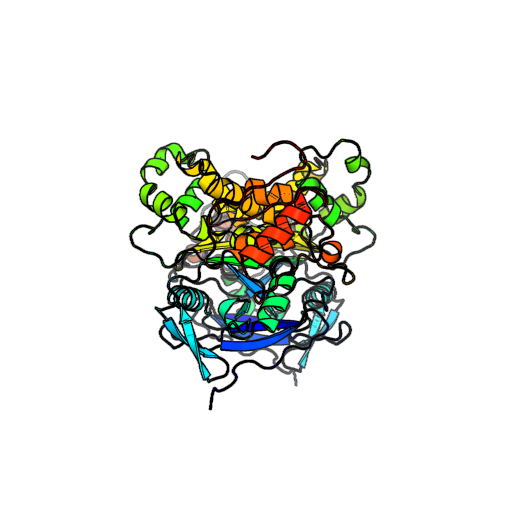1
ATOM 2512 N N . GLU A 1 310 ? 1.492 23.734 38.094 1 52.72 310 GLU A N 1
ATOM 2513 C CA . GLU A 1 310 ? 0.605 24.766 38.625 1 52.72 310 GLU A CA 1
ATOM 2514 C C . GLU A 1 310 ? 1.399 25.906 39.25 1 52.72 310 GLU A C 1
ATOM 2516 O O . GLU A 1 310 ? 0.886 27.016 39.375 1 52.72 310 GLU A O 1
ATOM 2521 N N . ASN A 1 311 ? 2.533 25.75 39.688 1 47.56 311 ASN A N 1
ATOM 2522 C CA . ASN A 1 311 ? 3.133 26.766 40.531 1 47.56 311 ASN A CA 1
ATOM 2523 C C . ASN A 1 311 ? 3.857 27.828 39.719 1 47.56 311 ASN A C 1
ATOM 2525 O O . ASN A 1 311 ? 4.613 28.641 40.281 1 47.56 311 ASN A O 1
ATOM 2529 N N . ILE A 1 312 ? 3.982 27.703 38.438 1 47.22 312 ILE A N 1
ATOM 2530 C CA . ILE A 1 312 ? 4.723 28.719 37.688 1 47.22 312 ILE A CA 1
ATOM 2531 C C . ILE A 1 312 ? 3.752 29.609 36.906 1 47.22 312 ILE A C 1
ATOM 2533 O O . ILE A 1 312 ? 2.801 29.109 36.312 1 47.22 312 ILE A O 1
ATOM 2537 N N . SER A 1 313 ? 3.6 30.922 37.312 1 47.62 313 SER A N 1
ATOM 2538 C CA . SER A 1 313 ? 2.764 31.891 36.625 1 47.62 313 SER A CA 1
ATOM 2539 C C . SER A 1 313 ? 3.457 32.438 35.375 1 47.62 313 SER A C 1
ATOM 2541 O O . SER A 1 313 ? 4.648 32.75 35.406 1 47.62 313 SER A O 1
ATOM 2543 N N . VAL A 1 314 ? 3.158 32.094 34.156 1 48.47 314 VAL A N 1
ATOM 2544 C CA . VAL A 1 314 ? 3.75 32.594 32.906 1 48.47 314 VAL A CA 1
ATOM 2545 C C . VAL A 1 314 ? 2.926 33.781 32.375 1 48.47 314 VAL A C 1
ATOM 2547 O O . VAL A 1 314 ? 1.704 33.656 32.25 1 48.47 314 VAL A O 1
ATOM 2550 N N . GLU A 1 315 ? 3.332 35.031 32.5 1 46.75 315 GLU A N 1
ATOM 2551 C CA . GLU A 1 315 ? 2.674 36.156 31.891 1 46.75 315 GLU A CA 1
ATOM 2552 C C . GLU A 1 315 ? 3.174 36.375 30.469 1 46.75 315 GLU A C 1
ATOM 2554 O O . GLU A 1 315 ? 4.383 36.375 30.219 1 46.75 315 GLU A O 1
ATOM 2559 N N . VAL A 1 316 ? 2.479 36.062 29.469 1 46.31 316 VAL A N 1
ATOM 2560 C CA . VAL A 1 316 ? 2.781 36.281 28.062 1 46.31 316 VAL A CA 1
ATOM 2561 C C . VAL A 1 316 ? 2.533 37.719 27.688 1 46.31 316 VAL A C 1
ATOM 2563 O O . VAL A 1 316 ? 1.422 38.25 27.844 1 46.31 316 VAL A O 1
ATOM 2566 N N . SER A 1 317 ? 3.523 38.562 27.734 1 44.78 317 SER A N 1
ATOM 2567 C CA . SER A 1 317 ? 3.389 39.938 27.25 1 44.78 317 SER A CA 1
ATOM 2568 C C . SER A 1 317 ? 3.924 40.062 25.828 1 44.78 317 SER A C 1
ATOM 2570 O O . SER A 1 317 ? 5.137 40.031 25.609 1 44.78 317 SER A O 1
ATOM 2572 N N . GLY A 1 318 ? 3.246 40.281 24.719 1 49 318 GLY A N 1
ATOM 2573 C CA . GLY A 1 318 ? 3.545 40.438 23.297 1 49 318 GLY A CA 1
ATOM 2574 C C . GLY A 1 318 ? 3.984 39.156 22.625 1 49 318 GLY A C 1
ATOM 2575 O O . GLY A 1 318 ? 3.303 38.125 22.719 1 49 318 GLY A O 1
ATOM 2576 N N . GLN A 1 319 ? 5.105 39.25 21.797 1 47.84 319 GLN A N 1
ATOM 2577 C CA . GLN A 1 319 ? 5.715 38.125 21.109 1 47.84 319 GLN A CA 1
ATOM 2578 C C . GLN A 1 319 ? 6.582 37.281 22.047 1 47.84 319 GLN A C 1
ATOM 2580 O O . GLN A 1 319 ? 7.164 36.281 21.641 1 47.84 319 GLN A O 1
ATOM 2585 N N . ARG A 1 320 ? 6.914 37.75 23.156 1 46.94 320 ARG A N 1
ATOM 2586 C CA . ARG A 1 320 ? 7.781 37.125 24.172 1 46.94 320 ARG A CA 1
ATOM 2587 C C . ARG A 1 320 ? 6.965 36.562 25.328 1 46.94 320 ARG A C 1
ATOM 2589 O O . ARG A 1 320 ? 5.988 37.188 25.766 1 46.94 320 ARG A O 1
ATOM 2596 N N . ALA A 1 321 ? 6.875 35.375 25.531 1 47.75 321 ALA A N 1
ATOM 2597 C CA . ALA A 1 321 ? 6.297 34.781 26.734 1 47.75 321 ALA A CA 1
ATOM 2598 C C . ALA A 1 321 ? 7.305 34.75 27.891 1 47.75 321 ALA A C 1
ATOM 2600 O O . ALA A 1 321 ? 8.453 34.344 27.703 1 47.75 321 ALA A O 1
ATOM 2601 N N . VAL A 1 322 ? 7.18 35.656 28.875 1 45.84 322 VAL A N 1
ATOM 2602 C CA . VAL A 1 322 ? 7.961 35.688 30.109 1 45.84 322 VAL A CA 1
ATOM 2603 C C . VAL A 1 322 ? 7.441 34.625 31.078 1 45.84 322 VAL A C 1
ATOM 2605 O O . VAL A 1 322 ? 6.242 34.562 31.359 1 45.84 322 VAL A O 1
ATOM 2608 N N . ILE A 1 323 ? 8.062 33.5 31.219 1 46 323 ILE A N 1
ATOM 2609 C CA . ILE A 1 323 ? 7.785 32.469 32.219 1 46 323 ILE A CA 1
ATOM 2610 C C . ILE A 1 323 ? 8.297 32.938 33.594 1 46 323 ILE A C 1
ATOM 2612 O O . ILE A 1 323 ? 9.477 33.25 33.75 1 46 323 ILE A O 1
ATOM 2616 N N . GLN A 1 324 ? 7.555 33.562 34.344 1 43.25 324 GLN A N 1
ATOM 2617 C CA . GLN A 1 324 ? 7.926 33.875 35.719 1 43.25 324 GLN A CA 1
ATOM 2618 C C . GLN A 1 324 ? 7.742 32.656 36.625 1 43.25 324 GLN A C 1
ATOM 2620 O O . GLN A 1 324 ? 6.656 32.094 36.688 1 43.25 324 GLN A O 1
ATOM 2625 N N . CYS A 1 325 ? 8.68 31.812 36.625 1 37.22 325 CYS A N 1
ATOM 2626 C CA . CYS A 1 325 ? 8.727 30.766 37.656 1 37.22 325 CYS A CA 1
ATOM 2627 C C . CYS A 1 325 ? 8.875 31.375 39.031 1 37.22 325 CYS A C 1
ATOM 2629 O O . CYS A 1 325 ? 9.453 32.438 39.219 1 37.22 325 CYS A O 1
ATOM 2631 N N . LYS A 1 326 ? 8.07 30.969 39.938 1 37.25 326 LYS A N 1
ATOM 2632 C CA . LYS A 1 326 ? 8.391 31.266 41.344 1 37.25 326 LYS A CA 1
ATOM 2633 C C . LYS A 1 326 ? 9.844 30.922 41.656 1 37.25 326 LYS A C 1
ATOM 2635 O O . LYS A 1 326 ? 10.25 29.766 41.562 1 37.25 326 LYS A O 1
ATOM 2640 N N . GLY A 1 327 ? 10.789 31.984 41.5 1 38.31 327 GLY A N 1
ATOM 2641 C CA . GLY A 1 327 ? 12.141 32.469 41.781 1 38.31 327 GLY A CA 1
ATOM 2642 C C . GLY A 1 327 ? 12.797 33.125 40.562 1 38.31 327 GLY A C 1
ATOM 2643 O O . GLY A 1 327 ? 13.555 34.062 40.719 1 38.31 327 GLY A O 1
ATOM 2644 N N . TYR A 1 328 ? 13.227 32.281 39.375 1 33.72 328 TYR A N 1
ATOM 2645 C CA . TYR A 1 328 ? 14.07 32.906 38.375 1 33.72 328 TYR A CA 1
ATOM 2646 C C . TYR A 1 328 ? 13.258 33.375 37.188 1 33.72 328 TYR A C 1
ATOM 2648 O O . TYR A 1 328 ? 12.234 32.781 36.844 1 33.72 328 TYR A O 1
ATOM 2656 N N . ARG A 1 329 ? 13.055 34.594 36.969 1 38 329 ARG A N 1
ATOM 2657 C CA . ARG A 1 329 ? 12.562 35.375 35.812 1 38 329 ARG A CA 1
ATOM 2658 C C . ARG A 1 329 ? 13.352 35.031 34.562 1 38 329 ARG A C 1
ATOM 2660 O O . ARG A 1 329 ? 14.578 35.125 34.531 1 38 329 ARG A O 1
ATOM 2667 N N . ILE A 1 330 ? 13.016 33.812 33.656 1 32.12 330 ILE A N 1
ATOM 2668 C CA . ILE A 1 330 ? 13.766 33.719 32.438 1 32.12 330 ILE A CA 1
ATOM 2669 C C . ILE A 1 330 ? 12.938 34.281 31.266 1 32.12 330 ILE A C 1
ATOM 2671 O O . ILE A 1 330 ? 11.766 33.938 31.109 1 32.12 330 ILE A O 1
ATOM 2675 N N . MET B 1 1 ? -28.578 -25.469 -18.609 1 26.81 1 MET B N 1
ATOM 2676 C CA . MET B 1 1 ? -28.562 -24.062 -19.016 1 26.81 1 MET B CA 1
ATOM 2677 C C . MET B 1 1 ? -27.359 -23.344 -18.422 1 26.81 1 MET B C 1
ATOM 2679 O O . MET B 1 1 ? -27.359 -23.016 -17.234 1 26.81 1 MET B O 1
ATOM 2683 N N . SER B 1 2 ? -26.094 -23.734 -18.438 1 38.72 2 SER B N 1
ATOM 2684 C CA . SER B 1 2 ? -24.797 -23.5 -17.828 1 38.72 2 SER B CA 1
ATOM 2685 C C . SER B 1 2 ? -24.453 -22.016 -17.766 1 38.72 2 SER B C 1
ATOM 2687 O O . SER B 1 2 ? -24.25 -21.375 -18.797 1 38.72 2 SER B O 1
ATOM 2689 N N . SER B 1 3 ? -25.156 -21.062 -17.016 1 47.22 3 SER B N 1
ATOM 2690 C CA . SER B 1 3 ? -25.234 -19.641 -16.734 1 47.22 3 SER B CA 1
ATOM 2691 C C . SER B 1 3 ? -23.859 -18.984 -16.797 1 47.22 3 SER B C 1
ATOM 2693 O O . SER B 1 3 ? -22.953 -19.391 -16.062 1 47.22 3 SER B O 1
ATOM 2695 N N . HIS B 1 4 ? -23.359 -18.578 -17.938 1 59.31 4 HIS B N 1
ATOM 2696 C CA . HIS B 1 4 ? -22.031 -18.156 -18.391 1 59.31 4 HIS B CA 1
ATOM 2697 C C . HIS B 1 4 ? -21.547 -16.938 -17.625 1 59.31 4 HIS B C 1
ATOM 2699 O O . HIS B 1 4 ? -22.031 -15.82 -17.859 1 59.31 4 HIS B O 1
ATOM 2705 N N . LEU B 1 5 ? -21.125 -17.109 -16.484 1 76.88 5 LEU B N 1
ATOM 2706 C CA . LEU B 1 5 ? -20.641 -16.078 -15.562 1 76.88 5 LEU B CA 1
ATOM 2707 C C . LEU B 1 5 ? -19.656 -15.148 -16.266 1 76.88 5 LEU B C 1
ATOM 2709 O O . LEU B 1 5 ? -19.641 -13.945 -16 1 76.88 5 LEU B O 1
ATOM 2713 N N . TYR B 1 6 ? -19.094 -15.633 -17.422 1 88.69 6 TYR B N 1
ATOM 2714 C CA . TYR B 1 6 ? -18.016 -14.828 -17.984 1 88.69 6 TYR B CA 1
ATOM 2715 C C . TYR B 1 6 ? -18.406 -14.258 -19.344 1 88.69 6 TYR B C 1
ATOM 2717 O O . TYR B 1 6 ? -18.922 -14.977 -20.203 1 88.69 6 TYR B O 1
ATOM 2725 N N . SER B 1 7 ? -18.344 -13.023 -19.453 1 84.88 7 SER B N 1
ATOM 2726 C CA . SER B 1 7 ? -18.375 -12.398 -20.781 1 84.88 7 SER B CA 1
ATOM 2727 C C . SER B 1 7 ? -17.031 -12.547 -21.5 1 84.88 7 SER B C 1
ATOM 2729 O O . SER B 1 7 ? -15.992 -12.664 -20.844 1 84.88 7 SER B O 1
ATOM 2731 N N . LEU B 1 8 ? -17.125 -12.578 -22.797 1 86.06 8 LEU B N 1
ATOM 2732 C CA . LEU B 1 8 ? -15.898 -12.703 -23.578 1 86.06 8 LEU B CA 1
ATOM 2733 C C . LEU B 1 8 ? -15.016 -11.469 -23.422 1 86.06 8 LEU B C 1
ATOM 2735 O O . LEU B 1 8 ? -15.523 -10.344 -23.406 1 86.06 8 LEU B O 1
ATOM 2739 N N . LEU B 1 9 ? -13.742 -11.695 -23.172 1 88.31 9 LEU B N 1
ATOM 2740 C CA . LEU B 1 9 ? -12.781 -10.609 -23.109 1 88.31 9 LEU B CA 1
ATOM 2741 C C . LEU B 1 9 ? -12.336 -10.203 -24.516 1 88.31 9 LEU B C 1
ATOM 2743 O O . LEU B 1 9 ? -12.133 -11.062 -25.375 1 88.31 9 LEU B O 1
ATOM 2747 N N . PRO B 1 10 ? -12.281 -8.93 -24.734 1 81.5 10 PRO B N 1
ATOM 2748 C CA . PRO B 1 10 ? -11.789 -8.5 -26.031 1 81.5 10 PRO B CA 1
ATOM 2749 C C . PRO B 1 10 ? -10.398 -9.055 -26.344 1 81.5 10 PRO B C 1
ATOM 2751 O O . PRO B 1 10 ? -9.562 -9.18 -25.453 1 81.5 10 PRO B O 1
ATOM 2754 N N . GLU B 1 11 ? -10.172 -9.43 -27.547 1 73.56 11 GLU B N 1
ATOM 2755 C CA . GLU B 1 11 ? -8.922 -10.062 -27.969 1 73.56 11 GLU B CA 1
ATOM 2756 C C . GLU B 1 11 ? -7.758 -9.078 -27.922 1 73.56 11 GLU B C 1
ATOM 2758 O O . GLU B 1 11 ? -6.621 -9.469 -27.641 1 73.56 11 GLU B O 1
ATOM 2763 N N . ASN B 1 12 ? -8.086 -7.793 -28.125 1 68.56 12 ASN B N 1
ATOM 2764 C CA . ASN B 1 12 ? -7.008 -6.812 -28.172 1 68.56 12 ASN B CA 1
ATOM 2765 C C . ASN B 1 12 ? -6.941 -5.98 -26.906 1 68.56 12 ASN B C 1
ATOM 2767 O O . ASN B 1 12 ? -7.969 -5.707 -26.281 1 68.56 12 ASN B O 1
ATOM 2771 N N . GLY B 1 13 ? -5.711 -5.766 -26.438 1 69.75 13 GLY B N 1
ATOM 2772 C CA . GLY B 1 13 ? -5.547 -4.707 -25.453 1 69.75 13 GLY B CA 1
ATOM 2773 C C . GLY B 1 13 ? -5.242 -5.23 -24.062 1 69.75 13 GLY B C 1
ATOM 2774 O O . GLY B 1 13 ? -5.391 -4.508 -23.062 1 69.75 13 GLY B O 1
ATOM 2775 N N . ASN B 1 14 ? -4.73 -6.434 -23.859 1 86.19 14 ASN B N 1
ATOM 2776 C CA . ASN B 1 14 ? -4.383 -6.965 -22.547 1 86.19 14 ASN B CA 1
ATOM 2777 C C . ASN B 1 14 ? -5.535 -6.809 -21.562 1 86.19 14 ASN B C 1
ATOM 2779 O O . ASN B 1 14 ? -5.363 -6.223 -20.484 1 86.19 14 ASN B O 1
ATOM 2783 N N . ASN B 1 15 ? -6.648 -7.277 -21.922 1 90.25 15 ASN B N 1
ATOM 2784 C CA . ASN B 1 15 ? -7.867 -7.168 -21.125 1 90.25 15 ASN B CA 1
ATOM 2785 C C . ASN B 1 15 ? -7.973 -8.289 -20.109 1 90.25 15 ASN B C 1
ATOM 2787 O O . ASN B 1 15 ? -7.738 -9.461 -20.438 1 90.25 15 ASN B O 1
ATOM 2791 N N . ILE B 1 16 ? -8.281 -7.863 -18.938 1 93.5 16 ILE B N 1
ATOM 2792 C CA . ILE B 1 16 ? -8.484 -8.812 -17.844 1 93.5 16 ILE B CA 1
ATOM 2793 C C . ILE B 1 16 ? -9.805 -8.516 -17.141 1 93.5 16 ILE B C 1
ATOM 2795 O O . ILE B 1 16 ? -10.523 -7.594 -17.516 1 93.5 16 ILE B O 1
ATOM 2799 N N . ARG B 1 17 ? -10.18 -9.406 -16.266 1 95.5 17 ARG B N 1
ATOM 2800 C CA . ARG B 1 17 ? -11.32 -9.156 -15.398 1 95.5 17 ARG B CA 1
ATOM 2801 C C . ARG B 1 17 ? -10.859 -8.852 -13.977 1 95.5 17 ARG B C 1
ATOM 2803 O O . ARG B 1 17 ? -9.867 -9.414 -13.508 1 95.5 17 ARG B O 1
ATOM 2810 N N . MET B 1 18 ? -11.57 -7.945 -13.406 1 95.44 18 MET B N 1
ATOM 2811 C CA . MET B 1 18 ? -11.336 -7.609 -12 1 95.44 18 MET B CA 1
ATOM 2812 C C . MET B 1 18 ? -12.523 -8.031 -11.133 1 95.44 18 MET B C 1
ATOM 2814 O O . MET B 1 18 ? -13.664 -8.016 -11.594 1 95.44 18 MET B O 1
ATOM 2818 N N . LEU B 1 19 ? -12.195 -8.43 -9.984 1 97.56 19 LEU B N 1
ATOM 2819 C CA . LEU B 1 19 ? -13.227 -8.773 -9.008 1 97.56 19 LEU B CA 1
ATOM 2820 C C . LEU B 1 19 ? -13.516 -7.594 -8.086 1 97.56 19 LEU B C 1
ATOM 2822 O O . LEU B 1 19 ? -12.617 -7.098 -7.402 1 97.56 19 LEU B O 1
ATOM 2826 N N . ARG B 1 20 ? -14.688 -7.141 -8.125 1 97 20 ARG B N 1
ATOM 2827 C CA . ARG B 1 20 ? -15.164 -6.176 -7.137 1 97 20 ARG B CA 1
ATOM 2828 C C . ARG B 1 20 ? -15.805 -6.879 -5.945 1 97 20 ARG B C 1
ATOM 2830 O O . ARG B 1 20 ? -16.891 -7.445 -6.066 1 97 20 ARG B O 1
ATOM 2837 N N . LEU B 1 21 ? -15.156 -6.957 -4.848 1 97.12 21 LEU B N 1
ATOM 2838 C CA . LEU B 1 21 ? -15.672 -7.535 -3.611 1 97.12 21 LEU B CA 1
ATOM 2839 C C . LEU B 1 21 ? -16.547 -6.535 -2.869 1 97.12 21 LEU B C 1
ATOM 2841 O O . LEU B 1 21 ? -16.062 -5.516 -2.377 1 97.12 21 LEU B O 1
ATOM 2845 N N . LEU B 1 22 ? -17.812 -6.828 -2.762 1 96.88 22 LEU B N 1
ATOM 2846 C CA . LEU B 1 22 ? -18.766 -5.887 -2.18 1 96.88 22 LEU B CA 1
ATOM 2847 C C . LEU B 1 22 ? -18.719 -5.934 -0.657 1 96.88 22 LEU B C 1
ATOM 2849 O O . LEU B 1 22 ? -18.562 -7.004 -0.068 1 96.88 22 LEU B O 1
ATOM 2853 N N . PRO B 1 23 ? -18.828 -4.789 -0.059 1 92.69 23 PRO B N 1
ATOM 2854 C CA . PRO B 1 23 ? -18.766 -4.723 1.402 1 92.69 23 PRO B CA 1
ATOM 2855 C C . PRO B 1 23 ? -20.016 -5.27 2.08 1 92.69 23 PRO B C 1
ATOM 2857 O O . PRO B 1 23 ? -21.047 -5.48 1.419 1 92.69 23 PRO B O 1
ATOM 2860 N N . SER B 1 24 ? -19.859 -5.594 3.322 1 92 24 SER B N 1
ATOM 2861 C CA . SER B 1 24 ? -20.969 -5.957 4.18 1 92 24 SER B CA 1
ATOM 2862 C C . SER B 1 24 ? -20.703 -5.605 5.637 1 92 24 SER B C 1
ATOM 2864 O O . SER B 1 24 ? -19.594 -5.84 6.141 1 92 24 SER B O 1
ATOM 2866 N N . GLU B 1 25 ? -21.656 -5.047 6.305 1 86.5 25 GLU B N 1
ATOM 2867 C CA . GLU B 1 25 ? -21.531 -4.758 7.727 1 86.5 25 GLU B CA 1
ATOM 2868 C C . GLU B 1 25 ? -21.578 -6.035 8.562 1 86.5 25 GLU B C 1
ATOM 2870 O O . GLU B 1 25 ? -21.016 -6.102 9.648 1 86.5 25 GLU B O 1
ATOM 2875 N N . ASP B 1 26 ? -22.266 -6.988 7.961 1 89.19 26 ASP B N 1
ATOM 2876 C CA . ASP B 1 26 ? -22.391 -8.289 8.609 1 89.19 26 ASP B CA 1
ATOM 2877 C C . ASP B 1 26 ? -21.25 -9.219 8.203 1 89.19 26 ASP B C 1
ATOM 2879 O O . ASP B 1 26 ? -21.203 -9.695 7.066 1 89.19 26 ASP B O 1
ATOM 2883 N N . GLU B 1 27 ? -20.469 -9.539 9.117 1 83.62 27 GLU B N 1
ATOM 2884 C CA . GLU B 1 27 ? -19.297 -10.375 8.852 1 83.62 27 GLU B CA 1
ATOM 2885 C C . GLU B 1 27 ? -19.719 -11.781 8.438 1 83.62 27 GLU B C 1
ATOM 2887 O O . GLU B 1 27 ? -18.969 -12.477 7.734 1 83.62 27 GLU B O 1
ATOM 2892 N N . ALA B 1 28 ? -20.828 -12.172 8.828 1 88.12 28 ALA B N 1
ATOM 2893 C CA . ALA B 1 28 ? -21.281 -13.531 8.555 1 88.12 28 ALA B CA 1
ATOM 2894 C C . ALA B 1 28 ? -22.062 -13.594 7.246 1 88.12 28 ALA B C 1
ATOM 2896 O O . ALA B 1 28 ? -22.406 -14.672 6.77 1 88.12 28 ALA B O 1
ATOM 2897 N N . ALA B 1 29 ? -22.344 -12.445 6.645 1 94.31 29 ALA B N 1
ATOM 2898 C CA . ALA B 1 29 ? -23.109 -12.398 5.406 1 94.31 29 ALA B CA 1
ATOM 2899 C C . ALA B 1 29 ? -22.375 -13.102 4.273 1 94.31 29 ALA B C 1
ATOM 2901 O O . ALA B 1 29 ? -21.141 -13.164 4.27 1 94.31 29 ALA B O 1
ATOM 2902 N N . PRO B 1 30 ? -23.125 -13.656 3.4 1 96.94 30 PRO B N 1
ATOM 2903 C CA . PRO B 1 30 ? -22.484 -14.266 2.234 1 96.94 30 PRO B CA 1
ATOM 2904 C C . PRO B 1 30 ? -21.641 -13.273 1.448 1 96.94 30 PRO B C 1
ATOM 2906 O O . PRO B 1 30 ? -21.875 -12.062 1.498 1 96.94 30 PRO B O 1
ATOM 2909 N N . LEU B 1 31 ? -20.656 -13.781 0.743 1 97.94 31 LEU B N 1
ATOM 2910 C CA . LEU B 1 31 ? -19.781 -12.953 -0.075 1 97.94 31 LEU B CA 1
ATOM 2911 C C . LEU B 1 31 ? -20.438 -12.617 -1.411 1 97.94 31 LEU B C 1
ATOM 2913 O O . LEU B 1 31 ? -20.875 -13.516 -2.129 1 97.94 31 LEU B O 1
ATOM 2917 N N . HIS B 1 32 ? -20.516 -11.367 -1.691 1 98.12 32 HIS B N 1
ATOM 2918 C CA . HIS B 1 32 ? -21.031 -10.883 -2.969 1 98.12 32 HIS B CA 1
ATOM 2919 C C . HIS B 1 32 ? -19.953 -10.148 -3.754 1 98.12 32 HIS B C 1
ATOM 2921 O O . HIS B 1 32 ? -19.234 -9.305 -3.201 1 98.12 32 HIS B O 1
ATOM 2927 N N . CYS B 1 33 ? -19.828 -10.492 -5.039 1 98 33 CYS B N 1
ATOM 2928 C CA . CYS B 1 33 ? -18.812 -9.906 -5.902 1 98 33 CYS B CA 1
ATOM 2929 C C . CYS B 1 33 ? -19.375 -9.57 -7.273 1 98 33 CYS B C 1
ATOM 2931 O O . CYS B 1 33 ? -20.469 -10.023 -7.621 1 98 33 CYS B O 1
ATOM 2933 N N . GLU B 1 34 ? -18.703 -8.742 -7.949 1 96.94 34 GLU B N 1
ATOM 2934 C CA . GLU B 1 34 ? -18.984 -8.414 -9.344 1 96.94 34 GLU B CA 1
ATOM 2935 C C . GLU B 1 34 ? -17.719 -8.492 -10.195 1 96.94 34 GLU B C 1
ATOM 2937 O O . GLU B 1 34 ? -16.625 -8.148 -9.727 1 96.94 34 GLU B O 1
ATOM 2942 N N . LEU B 1 35 ? -17.891 -8.969 -11.422 1 96.06 35 LEU B N 1
ATOM 2943 C CA . LEU B 1 35 ? -16.781 -8.992 -12.359 1 96.06 35 LEU B CA 1
ATOM 2944 C C . LEU B 1 35 ? -16.828 -7.793 -13.305 1 96.06 35 LEU B C 1
ATOM 2946 O O . LEU B 1 35 ? -17.891 -7.441 -13.805 1 96.06 35 LEU B O 1
ATOM 2950 N N . CYS B 1 36 ? -15.688 -7.152 -13.453 1 92.44 36 CYS B N 1
ATOM 2951 C CA . CYS B 1 36 ? -15.594 -6.023 -14.375 1 92.44 36 CYS B CA 1
ATOM 2952 C C . CYS B 1 36 ? -14.398 -6.172 -15.312 1 92.44 36 CYS B C 1
ATOM 2954 O O . CYS B 1 36 ? -13.328 -6.617 -14.891 1 92.44 36 CYS B O 1
ATOM 2956 N N . ASN B 1 37 ? -14.617 -5.82 -16.531 1 90.44 37 ASN B N 1
ATOM 2957 C CA . ASN B 1 37 ? -13.508 -5.812 -17.484 1 90.44 37 ASN B CA 1
ATOM 2958 C C . ASN B 1 37 ? -12.539 -4.664 -17.203 1 90.44 37 ASN B C 1
ATOM 2960 O O . ASN B 1 37 ? -12.953 -3.584 -16.781 1 90.44 37 ASN B O 1
ATOM 2964 N N . TYR B 1 38 ? -11.312 -4.941 -17.422 1 89.5 38 TYR B N 1
ATOM 2965 C CA . TYR B 1 38 ? -10.273 -3.963 -17.141 1 89.5 38 TYR B CA 1
ATOM 2966 C C . TYR B 1 38 ? -9.133 -4.074 -18.141 1 89.5 38 TYR B C 1
ATOM 2968 O O . TYR B 1 38 ? -8.695 -5.18 -18.469 1 89.5 38 TYR B O 1
ATOM 2976 N N . SER B 1 39 ? -8.688 -2.955 -18.656 1 86.12 39 SER B N 1
ATOM 2977 C CA . SER B 1 39 ? -7.57 -2.945 -19.594 1 86.12 39 SER B CA 1
ATOM 2978 C C . SER B 1 39 ? -6.273 -2.539 -18.906 1 86.12 39 SER B C 1
ATOM 2980 O O . SER B 1 39 ? -6.223 -1.516 -18.219 1 86.12 39 SER B O 1
ATOM 2982 N N . LEU B 1 40 ? -5.234 -3.346 -19.109 1 85.31 40 LEU B N 1
ATOM 2983 C CA . LEU B 1 40 ? -3.93 -3.047 -18.531 1 85.31 40 LEU B CA 1
ATOM 2984 C C . LEU B 1 40 ? -3.178 -2.029 -19.391 1 85.31 40 LEU B C 1
ATOM 2986 O O . LEU B 1 40 ? -2.146 -1.501 -18.969 1 85.31 40 LEU B O 1
ATOM 2990 N N . GLN B 1 41 ? -3.504 -1.905 -20.625 1 72.62 41 GLN B N 1
ATOM 2991 C CA . GLN B 1 41 ? -2.818 -1.015 -21.547 1 72.62 41 GLN B CA 1
ATOM 2992 C C . GLN B 1 41 ? -3.021 0.447 -21.172 1 72.62 41 GLN B C 1
ATOM 2994 O O . GLN B 1 41 ? -2.156 1.288 -21.422 1 72.62 41 GLN B O 1
ATOM 2999 N N . ARG B 1 42 ? -4.16 0.673 -20.688 1 59.56 42 ARG B N 1
ATOM 3000 C CA . ARG B 1 42 ? -4.402 2.092 -20.438 1 59.56 42 ARG B CA 1
ATOM 3001 C C . ARG B 1 42 ? -3.514 2.607 -19.312 1 59.56 42 ARG B C 1
ATOM 3003 O O . ARG B 1 42 ? -3.943 2.678 -18.156 1 59.56 42 ARG B O 1
ATOM 3010 N N . SER B 1 43 ? -2.373 1.874 -19.234 1 53.12 43 SER B N 1
ATOM 3011 C CA . SER B 1 43 ? -1.46 2.225 -18.156 1 53.12 43 SER B CA 1
ATOM 3012 C C . SER B 1 43 ? -1.093 3.705 -18.188 1 53.12 43 SER B C 1
ATOM 3014 O O . SER B 1 43 ? -0.495 4.172 -19.172 1 53.12 43 SER B O 1
ATOM 3016 N N . SER B 1 44 ? -2.031 4.5 -18.047 1 51.28 44 SER B N 1
ATOM 3017 C CA . SER B 1 44 ? -1.51 5.82 -17.703 1 51.28 44 SER B CA 1
ATOM 3018 C C . SER B 1 44 ? -0.384 5.727 -16.688 1 51.28 44 SER B C 1
ATOM 3020 O O . SER B 1 44 ? -0.196 4.68 -16.047 1 51.28 44 SER B O 1
ATOM 3022 N N . ILE B 1 45 ? 0.584 6.562 -16.797 1 54.78 45 ILE B N 1
ATOM 3023 C CA . ILE B 1 45 ? 1.683 6.84 -15.883 1 54.78 45 ILE B CA 1
ATOM 3024 C C . ILE B 1 45 ? 1.235 6.578 -14.445 1 54.78 45 ILE B C 1
ATOM 3026 O O . ILE B 1 45 ? 2.068 6.41 -13.555 1 54.78 45 ILE B O 1
ATOM 3030 N N . ARG B 1 46 ? -0.133 6.145 -14.461 1 59.91 46 ARG B N 1
ATOM 3031 C CA . ARG B 1 46 ? -0.615 6.133 -13.086 1 59.91 46 ARG B CA 1
ATOM 3032 C C . ARG B 1 46 ? -0.818 4.703 -12.586 1 59.91 46 ARG B C 1
ATOM 3034 O O . ARG B 1 46 ? -0.991 3.781 -13.383 1 59.91 46 ARG B O 1
ATOM 3041 N N . THR B 1 47 ? -0.616 4.516 -11.273 1 63.44 47 THR B N 1
ATOM 3042 C CA . THR B 1 47 ? -0.753 3.242 -10.57 1 63.44 47 THR B CA 1
ATOM 3043 C C . THR B 1 47 ? -2.184 2.721 -10.672 1 63.44 47 THR B C 1
ATOM 3045 O O . THR B 1 47 ? -3.139 3.494 -10.594 1 63.44 47 THR B O 1
ATOM 3048 N N . HIS B 1 48 ? -2.334 1.471 -11.102 1 76.62 48 HIS B N 1
ATOM 3049 C CA . HIS B 1 48 ? -3.625 0.791 -11.07 1 76.62 48 HIS B CA 1
ATOM 3050 C C . HIS B 1 48 ? -4.113 0.602 -9.641 1 76.62 48 HIS B C 1
ATOM 3052 O O . HIS B 1 48 ? -3.32 0.3 -8.742 1 76.62 48 HIS B O 1
ATOM 3058 N N . LEU B 1 49 ? -5.375 0.818 -9.398 1 83.25 49 LEU B N 1
ATOM 3059 C CA . LEU B 1 49 ? -5.922 0.845 -8.047 1 83.25 49 LEU B CA 1
ATOM 3060 C C . LEU B 1 49 ? -6.488 -0.517 -7.656 1 83.25 49 LEU B C 1
ATOM 3062 O O . LEU B 1 49 ? -7.582 -0.601 -7.094 1 83.25 49 LEU B O 1
ATOM 3066 N N . TYR B 1 50 ? -5.859 -1.599 -8.125 1 92.19 50 TYR B N 1
ATOM 3067 C CA . TYR B 1 50 ? -6.336 -2.902 -7.68 1 92.19 50 TYR B CA 1
ATOM 3068 C C . TYR B 1 50 ? -5.238 -3.664 -6.945 1 92.19 50 TYR B C 1
ATOM 3070 O O . TYR B 1 50 ? -4.059 -3.32 -7.047 1 92.19 50 TYR B O 1
ATOM 3078 N N . GLU B 1 51 ? -5.703 -4.574 -6.145 1 95.56 51 GLU B N 1
ATOM 3079 C CA . GLU B 1 51 ? -4.812 -5.516 -5.477 1 95.56 51 GLU B CA 1
ATOM 3080 C C . GLU B 1 51 ? -4.816 -6.871 -6.176 1 95.56 51 GLU B C 1
ATOM 3082 O O . GLU B 1 51 ? -5.762 -7.203 -6.891 1 95.56 51 GLU B O 1
ATOM 3087 N N . ALA B 1 52 ? -3.721 -7.512 -6.133 1 97.69 52 ALA B N 1
ATOM 3088 C CA . ALA B 1 52 ? -3.648 -8.875 -6.645 1 97.69 52 ALA B CA 1
ATOM 3089 C C . ALA B 1 52 ? -3.422 -9.875 -5.512 1 97.69 52 ALA B C 1
ATOM 3091 O O . ALA B 1 52 ? -2.598 -9.641 -4.625 1 97.69 52 ALA B O 1
ATOM 3092 N N . LEU B 1 53 ? -4.18 -10.938 -5.531 1 98.56 53 LEU B N 1
ATOM 3093 C CA . LEU B 1 53 ? -4.102 -11.945 -4.473 1 98.56 53 LEU B CA 1
ATOM 3094 C C . LEU B 1 53 ? -3.154 -13.07 -4.867 1 98.56 53 LEU B C 1
ATOM 3096 O O . LEU B 1 53 ? -3.232 -13.594 -5.98 1 98.56 53 LEU B O 1
ATOM 3100 N N . SER B 1 54 ? -2.203 -13.367 -4.059 1 98.56 54 SER B N 1
ATOM 3101 C CA . SER B 1 54 ? -1.34 -14.539 -4.168 1 98.56 54 SER B CA 1
ATOM 3102 C C . SER B 1 54 ? -1.633 -15.547 -3.061 1 98.56 54 SER B C 1
ATOM 3104 O O . SER B 1 54 ? -1.498 -15.234 -1.877 1 98.56 54 SER B O 1
ATOM 3106 N N . TYR B 1 55 ? -2.057 -16.719 -3.438 1 97.88 55 TYR B N 1
ATOM 3107 C CA . TYR B 1 55 ? -2.521 -17.734 -2.49 1 97.88 55 TYR B CA 1
ATOM 3108 C C . TYR B 1 55 ? -2.434 -19.125 -3.092 1 97.88 55 TYR B C 1
ATOM 3110 O O . TYR B 1 55 ? -2.215 -19.281 -4.297 1 97.88 55 TYR B O 1
ATOM 3118 N N . VAL B 1 56 ? -2.492 -20.109 -2.234 1 96.62 56 VAL B N 1
ATOM 3119 C CA . VAL B 1 56 ? -2.629 -21.469 -2.715 1 96.62 56 VAL B CA 1
ATOM 3120 C C . VAL B 1 56 ? -4.105 -21.828 -2.846 1 96.62 56 VAL B C 1
ATOM 3122 O O . VAL B 1 56 ? -4.906 -21.531 -1.956 1 96.62 56 VAL B O 1
ATOM 3125 N N . TRP B 1 57 ? -4.449 -22.422 -3.893 1 94 57 TRP B N 1
ATOM 3126 C CA . TRP B 1 57 ? -5.855 -22.719 -4.137 1 94 57 TRP B CA 1
ATOM 3127 C C . TRP B 1 57 ? -6.391 -23.688 -3.08 1 94 57 TRP B C 1
ATOM 3129 O O . TRP B 1 57 ? -7.527 -23.547 -2.623 1 94 57 TRP B O 1
ATOM 3139 N N . GLY B 1 58 ? -5.5 -24.703 -2.672 1 92.06 58 GLY B N 1
ATOM 3140 C CA . GLY B 1 58 ? -5.969 -25.766 -1.788 1 92.06 58 GLY B CA 1
ATOM 3141 C C . GLY B 1 58 ? -6.676 -26.891 -2.521 1 92.06 58 GLY B C 1
ATOM 3142 O O . GLY B 1 58 ? -6.473 -27.078 -3.721 1 92.06 58 GLY B O 1
ATOM 3143 N N . ASP B 1 59 ? -7.465 -27.656 -1.814 1 92.56 59 ASP B N 1
ATOM 3144 C CA . ASP B 1 59 ? -8.18 -28.812 -2.365 1 92.56 59 ASP B CA 1
ATOM 3145 C C . ASP B 1 59 ? -9.328 -28.359 -3.266 1 92.56 59 ASP B C 1
ATOM 3147 O O . ASP B 1 59 ? -10.289 -27.734 -2.797 1 92.56 59 ASP B O 1
ATOM 3151 N N . PRO B 1 60 ? -9.25 -28.656 -4.52 1 91.81 60 PRO B N 1
ATOM 3152 C CA . PRO B 1 60 ? -10.281 -28.203 -5.457 1 91.81 60 PRO B CA 1
ATOM 3153 C C . PRO B 1 60 ? -11.648 -28.828 -5.176 1 91.81 60 PRO B C 1
ATOM 3155 O O . PRO B 1 60 ? -12.672 -28.328 -5.664 1 91.81 60 PRO B O 1
ATOM 3158 N N . LYS B 1 61 ? -11.656 -29.875 -4.426 1 94.19 61 LYS B N 1
ATOM 3159 C CA . LYS B 1 61 ? -12.914 -30.562 -4.145 1 94.19 61 LYS B CA 1
ATOM 3160 C C . LYS B 1 61 ? -13.625 -29.938 -2.953 1 94.19 61 LYS B C 1
ATOM 3162 O O . LYS B 1 61 ? -14.812 -30.188 -2.736 1 94.19 61 LYS B O 1
ATOM 3167 N N . GLN B 1 62 ? -12.945 -29.25 -2.199 1 96.94 62 GLN B N 1
ATOM 3168 C CA . GLN B 1 62 ? -13.531 -28.562 -1.055 1 96.94 62 GLN B CA 1
ATOM 3169 C C . GLN B 1 62 ? -13.852 -27.109 -1.392 1 96.94 62 GLN B C 1
ATOM 3171 O O . GLN B 1 62 ? -12.961 -26.266 -1.394 1 96.94 62 GLN B O 1
ATOM 3176 N N . THR B 1 63 ? -15.102 -26.859 -1.679 1 97.69 63 THR B N 1
ATOM 3177 C CA . THR B 1 63 ? -15.469 -25.531 -2.158 1 97.69 63 THR B CA 1
ATOM 3178 C C . THR B 1 63 ? -16.609 -24.953 -1.32 1 97.69 63 THR B C 1
ATOM 3180 O O . THR B 1 63 ? -17.25 -25.672 -0.551 1 97.69 63 THR B O 1
ATOM 3183 N N . LEU B 1 64 ? -16.734 -23.703 -1.271 1 97.69 64 LEU B N 1
ATOM 3184 C CA . LEU B 1 64 ? -17.812 -22.922 -0.688 1 97.69 64 LEU B CA 1
ATOM 3185 C C . LEU B 1 64 ? -18.406 -21.953 -1.709 1 97.69 64 LEU B C 1
ATOM 3187 O O . LEU B 1 64 ? -17.719 -21.547 -2.65 1 97.69 64 LEU B O 1
ATOM 3191 N N . SER B 1 65 ? -19.609 -21.594 -1.469 1 97.31 65 SER B N 1
ATOM 3192 C CA . SER B 1 65 ? -20.312 -20.766 -2.439 1 97.31 65 SER B CA 1
ATOM 3193 C C . SER B 1 65 ? -20.156 -19.281 -2.121 1 97.31 65 SER B C 1
ATOM 3195 O O . SER B 1 65 ? -20.219 -18.875 -0.956 1 97.31 65 SER B O 1
ATOM 3197 N N . ILE B 1 66 ? -19.969 -18.5 -3.17 1 97.81 66 ILE B N 1
ATOM 3198 C CA . ILE B 1 66 ? -20.078 -17.047 -3.135 1 97.81 66 ILE B CA 1
ATOM 3199 C C . ILE B 1 66 ? -21 -16.578 -4.254 1 97.81 66 ILE B C 1
ATOM 3201 O O . ILE B 1 66 ? -21.531 -17.391 -5.023 1 97.81 66 ILE B O 1
ATOM 3205 N N . TYR B 1 67 ? -21.266 -15.289 -4.23 1 97.75 67 TYR B N 1
ATOM 3206 C CA . TYR B 1 67 ? -22.094 -14.75 -5.312 1 97.75 67 TYR B CA 1
ATOM 3207 C C . TYR B 1 67 ? -21.266 -13.836 -6.215 1 97.75 67 TYR B C 1
ATOM 3209 O O . TYR B 1 67 ? -20.625 -12.891 -5.738 1 97.75 67 TYR B O 1
ATOM 3217 N N . VAL B 1 68 ? -21.281 -14.141 -7.465 1 97.06 68 VAL B N 1
ATOM 3218 C CA . VAL B 1 68 ? -20.656 -13.297 -8.484 1 97.06 68 VAL B CA 1
ATOM 3219 C C . VAL B 1 68 ? -21.703 -12.859 -9.5 1 97.06 68 VAL B C 1
ATOM 3221 O O . VAL B 1 68 ? -22.297 -13.688 -10.203 1 97.06 68 VAL B O 1
ATOM 3224 N N . ASP B 1 69 ? -21.938 -11.57 -9.578 1 95.5 69 ASP B N 1
ATOM 3225 C CA . ASP B 1 69 ? -22.984 -11.023 -10.438 1 95.5 69 ASP B CA 1
ATOM 3226 C C . ASP B 1 69 ? -24.328 -11.711 -10.164 1 95.5 69 ASP B C 1
ATOM 3228 O O . ASP B 1 69 ? -25 -12.156 -11.094 1 95.5 69 ASP B O 1
ATOM 3232 N N . LYS B 1 70 ? -24.547 -11.914 -8.883 1 93.5 70 LYS B N 1
ATOM 3233 C CA . LYS B 1 70 ? -25.812 -12.406 -8.359 1 93.5 70 LYS B CA 1
ATOM 3234 C C . LYS B 1 70 ? -25.984 -13.898 -8.641 1 93.5 70 LYS B C 1
ATOM 3236 O O . LYS B 1 70 ? -27 -14.492 -8.305 1 93.5 70 LYS B O 1
ATOM 3241 N N . ALA B 1 71 ? -25.016 -14.492 -9.211 1 95.19 71 ALA B N 1
ATOM 3242 C CA . ALA B 1 71 ? -25.031 -15.938 -9.438 1 95.19 71 ALA B CA 1
ATOM 3243 C C . ALA B 1 71 ? -24.109 -16.656 -8.461 1 95.19 71 ALA B C 1
ATOM 3245 O O . ALA B 1 71 ? -23.047 -16.141 -8.117 1 95.19 71 ALA B O 1
ATOM 3246 N N . GLN B 1 72 ? -24.5 -17.797 -8.125 1 96 72 GLN B N 1
ATOM 3247 C CA . GLN B 1 72 ? -23.672 -18.594 -7.238 1 96 72 GLN B CA 1
ATOM 3248 C C . GLN B 1 72 ? -22.391 -19.047 -7.945 1 96 72 GLN B C 1
ATOM 3250 O O . GLN B 1 72 ? -22.422 -19.406 -9.117 1 96 72 GLN B O 1
ATOM 3255 N N . PHE B 1 73 ? -21.328 -19.031 -7.254 1 96.69 73 PHE B N 1
ATOM 3256 C CA . PHE B 1 73 ? -20.016 -19.391 -7.754 1 96.69 73 PHE B CA 1
ATOM 3257 C C . PHE B 1 73 ? -19.234 -20.156 -6.699 1 96.69 73 PHE B C 1
ATOM 3259 O O . PHE B 1 73 ? -19.188 -19.766 -5.531 1 96.69 73 PHE B O 1
ATOM 3266 N N . GLN B 1 74 ? -18.656 -21.25 -7.109 1 97 74 GLN B N 1
ATOM 3267 C CA . GLN B 1 74 ? -17.922 -22.078 -6.164 1 97 74 GLN B CA 1
ATOM 3268 C C . GLN B 1 74 ? -16.438 -21.688 -6.133 1 97 74 GLN B C 1
ATOM 3270 O O . GLN B 1 74 ? -15.805 -21.562 -7.18 1 97 74 GLN B O 1
ATOM 3275 N N . VAL B 1 75 ? -15.953 -21.453 -4.945 1 97.69 75 VAL B N 1
ATOM 3276 C CA . VAL B 1 75 ? -14.531 -21.203 -4.758 1 97.69 75 VAL B CA 1
ATOM 3277 C C . VAL B 1 75 ? -13.969 -22.156 -3.711 1 97.69 75 VAL B C 1
ATOM 3279 O O . VAL B 1 75 ? -14.719 -22.734 -2.912 1 97.69 75 VAL B O 1
ATOM 3282 N N . THR B 1 76 ? -12.672 -22.375 -3.736 1 97.81 76 THR B N 1
ATOM 3283 C CA . THR B 1 76 ? -12.062 -23.25 -2.736 1 97.81 76 THR B CA 1
ATOM 3284 C C . THR B 1 76 ? -12.203 -22.641 -1.34 1 97.81 76 THR B C 1
ATOM 3286 O O . THR B 1 76 ? -12.375 -21.438 -1.192 1 97.81 76 THR B O 1
ATOM 3289 N N . VAL B 1 77 ? -12.078 -23.469 -0.337 1 97.81 77 VAL B N 1
ATOM 3290 C CA . VAL B 1 77 ? -12.25 -23.047 1.052 1 97.81 77 VAL B CA 1
ATOM 3291 C C . VAL B 1 77 ? -11.203 -22 1.408 1 97.81 77 VAL B C 1
ATOM 3293 O O . VAL B 1 77 ? -11.516 -21.016 2.088 1 97.81 77 VAL B O 1
ATOM 3296 N N . ASN B 1 78 ? -10.031 -22.219 0.883 1 97.75 78 ASN B N 1
ATOM 3297 C CA . ASN B 1 78 ? -8.953 -21.281 1.195 1 97.75 78 ASN B CA 1
ATOM 3298 C C . ASN B 1 78 ? -9.211 -19.906 0.589 1 97.75 78 ASN B C 1
ATOM 3300 O O . ASN B 1 78 ? -8.992 -18.891 1.243 1 97.75 78 ASN B O 1
ATOM 3304 N N . LEU B 1 79 ? -9.688 -19.859 -0.652 1 98.25 79 LEU B N 1
ATOM 3305 C CA . LEU B 1 79 ? -10.016 -18.594 -1.288 1 98.25 79 LEU B CA 1
ATOM 3306 C C . LEU B 1 79 ? -11.195 -17.922 -0.587 1 98.25 79 LEU B C 1
ATOM 3308 O O . LEU B 1 79 ? -11.195 -16.703 -0.402 1 98.25 79 LEU B O 1
ATOM 3312 N N . HIS B 1 80 ? -12.164 -18.719 -0.207 1 98.31 80 HIS B N 1
ATOM 3313 C CA . HIS B 1 80 ? -13.305 -18.188 0.535 1 98.31 80 HIS B CA 1
ATOM 3314 C C . HIS B 1 80 ? -12.852 -17.484 1.809 1 98.31 80 HIS B C 1
ATOM 3316 O O . HIS B 1 80 ? -13.297 -16.359 2.104 1 98.31 80 HIS B O 1
ATOM 3322 N N . ALA B 1 81 ? -11.984 -18.141 2.504 1 97.06 81 ALA B N 1
ATOM 3323 C CA . ALA B 1 81 ? -11.461 -17.578 3.746 1 97.06 81 ALA B CA 1
ATOM 3324 C C . ALA B 1 81 ? -10.719 -16.266 3.486 1 97.06 81 ALA B C 1
ATOM 3326 O O . ALA B 1 81 ? -10.852 -15.312 4.25 1 97.06 81 ALA B O 1
ATOM 3327 N N . ALA B 1 82 ? -9.945 -16.203 2.441 1 97.25 82 ALA B N 1
ATOM 3328 C CA . ALA B 1 82 ? -9.211 -15 2.08 1 97.25 82 ALA B CA 1
ATOM 3329 C C . ALA B 1 82 ? -10.164 -13.844 1.795 1 97.25 82 ALA B C 1
ATOM 3331 O O . ALA B 1 82 ? -10 -12.75 2.334 1 97.25 82 ALA B O 1
ATOM 3332 N N . LEU B 1 83 ? -11.195 -14.125 0.97 1 97.62 83 LEU B N 1
ATOM 3333 C CA . LEU B 1 83 ? -12.148 -13.086 0.587 1 97.62 83 LEU B CA 1
ATOM 3334 C C . LEU B 1 83 ? -12.93 -12.594 1.8 1 97.62 83 LEU B C 1
ATOM 3336 O O . LEU B 1 83 ? -13.234 -11.406 1.904 1 97.62 83 LEU B O 1
ATOM 3340 N N . LEU B 1 84 ? -13.211 -13.523 2.676 1 95.94 84 LEU B N 1
ATOM 3341 C CA . LEU B 1 84 ? -13.922 -13.148 3.891 1 95.94 84 LEU B CA 1
ATOM 3342 C C . LEU B 1 84 ? -13.102 -12.172 4.727 1 95.94 84 LEU B C 1
ATOM 3344 O O . LEU B 1 84 ? -13.641 -11.195 5.25 1 95.94 84 LEU B O 1
ATOM 3348 N N . GLN B 1 85 ? -11.836 -12.438 4.836 1 93.06 85 GLN B N 1
ATOM 3349 C CA . GLN B 1 85 ? -10.969 -11.57 5.625 1 93.06 85 GLN B CA 1
ATOM 3350 C C . GLN B 1 85 ? -10.719 -10.242 4.91 1 93.06 85 GLN B C 1
ATOM 3352 O O . GLN B 1 85 ? -10.492 -9.219 5.555 1 93.06 85 GLN B O 1
ATOM 3357 N N . LEU B 1 86 ? -10.82 -10.234 3.596 1 94.19 86 LEU B N 1
ATOM 3358 C CA . LEU B 1 86 ? -10.477 -9.055 2.809 1 94.19 86 LEU B CA 1
ATOM 3359 C C . LEU B 1 86 ? -11.688 -8.141 2.639 1 94.19 86 LEU B C 1
ATOM 3361 O O . LEU B 1 86 ? -11.547 -6.969 2.277 1 94.19 86 LEU B O 1
ATOM 3365 N N . ARG B 1 87 ? -12.852 -8.68 2.854 1 93.62 87 ARG B N 1
ATOM 3366 C CA . ARG B 1 87 ? -14.062 -7.879 2.709 1 93.62 87 ARG B CA 1
ATOM 3367 C C . ARG B 1 87 ? -14.094 -6.738 3.725 1 93.62 87 ARG B C 1
ATOM 3369 O O . ARG B 1 87 ? -13.781 -6.938 4.898 1 93.62 87 ARG B O 1
ATOM 3376 N N . ASP B 1 88 ? -14.367 -5.613 3.18 1 88.31 88 ASP B N 1
ATOM 3377 C CA . ASP B 1 88 ? -14.516 -4.441 4.035 1 88.31 88 ASP B CA 1
ATOM 3378 C C . ASP B 1 88 ? -15.969 -4.258 4.465 1 88.31 88 ASP B C 1
ATOM 3380 O O . ASP B 1 88 ? -16.891 -4.797 3.836 1 88.31 88 ASP B O 1
ATOM 3384 N N . TYR B 1 89 ? -16.156 -3.496 5.473 1 86.19 89 TYR B N 1
ATOM 3385 C CA . TYR B 1 89 ? -17.5 -3.279 5.992 1 86.19 89 TYR B CA 1
ATOM 3386 C C . TYR B 1 89 ? -18.219 -2.188 5.211 1 86.19 89 TYR B C 1
ATOM 3388 O O . TYR B 1 89 ? -19.453 -2.188 5.117 1 86.19 89 TYR B O 1
ATOM 3396 N N . SER B 1 90 ? -17.453 -1.304 4.594 1 85.56 90 SER B N 1
ATOM 3397 C CA . SER B 1 90 ? -18.094 -0.104 4.055 1 85.56 90 SER B CA 1
ATOM 3398 C C . SER B 1 90 ? -17.781 0.061 2.57 1 85.56 90 SER B C 1
ATOM 3400 O O . SER B 1 90 ? -18.609 0.561 1.809 1 85.56 90 SER B O 1
ATOM 3402 N N . PHE B 1 91 ? -16.594 -0.343 2.205 1 89.44 91 PHE B N 1
ATOM 3403 C CA . PHE B 1 91 ? -16.172 -0.019 0.851 1 89.44 91 PHE B CA 1
ATOM 3404 C C . PHE B 1 91 ? -15.898 -1.287 0.05 1 89.44 91 PHE B C 1
ATOM 3406 O O . PHE B 1 91 ? -15.469 -2.299 0.606 1 89.44 91 PHE B O 1
ATOM 3413 N N . GLU B 1 92 ? -16.188 -1.15 -1.243 1 92.81 92 GLU B N 1
ATOM 3414 C CA . GLU B 1 92 ? -15.828 -2.25 -2.131 1 92.81 92 GLU B CA 1
ATOM 3415 C C . GLU B 1 92 ? -14.312 -2.348 -2.297 1 92.81 92 GLU B C 1
ATOM 3417 O O . GLU B 1 92 ? -13.602 -1.355 -2.137 1 92.81 92 GLU B O 1
ATOM 3422 N N . ARG B 1 93 ? -13.922 -3.479 -2.549 1 93.94 93 ARG B N 1
ATOM 3423 C CA . ARG B 1 93 ? -12.5 -3.752 -2.773 1 93.94 93 ARG B CA 1
ATOM 3424 C C . ARG B 1 93 ? -12.273 -4.34 -4.16 1 93.94 93 ARG B C 1
ATOM 3426 O O . ARG B 1 93 ? -12.992 -5.246 -4.586 1 93.94 93 ARG B O 1
ATOM 3433 N N . ILE B 1 94 ? -11.328 -3.752 -4.957 1 95.56 94 ILE B N 1
ATOM 3434 C CA . ILE B 1 94 ? -11 -4.262 -6.285 1 95.56 94 ILE B CA 1
ATOM 3435 C C . ILE B 1 94 ? -9.781 -5.18 -6.203 1 95.56 94 ILE B C 1
ATOM 3437 O O . ILE B 1 94 ? -8.68 -4.73 -5.875 1 95.56 94 ILE B O 1
ATOM 3441 N N . ILE B 1 95 ? -9.977 -6.441 -6.523 1 97.31 95 ILE B N 1
ATOM 3442 C CA . ILE B 1 95 ? -8.914 -7.426 -6.34 1 97.31 95 ILE B CA 1
ATOM 3443 C C . ILE B 1 95 ? -8.883 -8.375 -7.535 1 97.31 95 ILE B C 1
ATOM 3445 O O . ILE B 1 95 ? -9.93 -8.781 -8.047 1 97.31 95 ILE B O 1
ATOM 3449 N N . TRP B 1 96 ? -7.727 -8.617 -8.047 1 97.88 96 TRP B N 1
ATOM 3450 C CA . TRP B 1 96 ? -7.551 -9.648 -9.062 1 97.88 96 TRP B CA 1
ATOM 3451 C C . TRP B 1 96 ? -7.285 -11 -8.422 1 97.88 96 TRP B C 1
ATOM 3453 O O . TRP B 1 96 ? -6.371 -11.141 -7.605 1 97.88 96 TRP B O 1
ATOM 3463 N N . VAL B 1 97 ? -8.102 -11.961 -8.734 1 98.12 97 VAL B N 1
ATOM 3464 C CA . VAL B 1 97 ? -8.039 -13.328 -8.234 1 98.12 97 VAL B CA 1
ATOM 3465 C C . VAL B 1 97 ? -8.078 -14.305 -9.406 1 98.12 97 VAL B C 1
ATOM 3467 O O . VAL B 1 97 ? -9.102 -14.43 -10.086 1 98.12 97 VAL B O 1
ATOM 3470 N N . ASP B 1 98 ? -7.09 -15.047 -9.609 1 96.44 98 ASP B N 1
ATOM 3471 C CA . ASP B 1 98 ? -6.969 -15.875 -10.812 1 96.44 98 ASP B CA 1
ATOM 3472 C C . ASP B 1 98 ? -8.133 -16.859 -10.922 1 96.44 98 ASP B C 1
ATOM 3474 O O . ASP B 1 98 ? -8.695 -17.031 -12 1 96.44 98 ASP B O 1
ATOM 3478 N N . ALA B 1 99 ? -8.562 -17.469 -9.812 1 96.31 99 ALA B N 1
ATOM 3479 C CA . ALA B 1 99 ? -9.578 -18.516 -9.828 1 96.31 99 ALA B CA 1
ATOM 3480 C C . ALA B 1 99 ? -10.93 -17.953 -10.266 1 96.31 99 ALA B C 1
ATOM 3482 O O . ALA B 1 99 ? -11.797 -18.703 -10.727 1 96.31 99 ALA B O 1
ATOM 3483 N N . ILE B 1 100 ? -11.109 -16.656 -10.125 1 97.38 100 ILE B N 1
ATOM 3484 C CA . ILE B 1 100 ? -12.406 -16.062 -10.438 1 97.38 100 ILE B CA 1
ATOM 3485 C C . ILE B 1 100 ? -12.297 -15.203 -11.688 1 97.38 100 ILE B C 1
ATOM 3487 O O . ILE B 1 100 ? -13.156 -15.25 -12.562 1 97.38 100 ILE B O 1
ATOM 3491 N N . CYS B 1 101 ? -11.25 -14.469 -11.805 1 97.44 101 CYS B N 1
ATOM 3492 C CA . CYS B 1 101 ? -11.102 -13.477 -12.859 1 97.44 101 CYS B CA 1
ATOM 3493 C C . CYS B 1 101 ? -10.789 -14.141 -14.195 1 97.44 101 CYS B C 1
ATOM 3495 O O . CYS B 1 101 ? -10.938 -13.523 -15.25 1 97.44 101 CYS B O 1
ATOM 3497 N N . ILE B 1 102 ? -10.344 -15.328 -14.125 1 95.94 102 ILE B N 1
ATOM 3498 C CA . ILE B 1 102 ? -10.094 -16.125 -15.32 1 95.94 102 ILE B CA 1
ATOM 3499 C C . ILE B 1 102 ? -11.133 -17.234 -15.438 1 95.94 102 ILE B C 1
ATOM 3501 O O . ILE B 1 102 ? -11.43 -17.922 -14.461 1 95.94 102 ILE B O 1
ATOM 3505 N N . ASP B 1 103 ? -11.695 -17.406 -16.609 1 94.81 103 ASP B N 1
ATOM 3506 C CA . ASP B 1 103 ? -12.523 -18.578 -16.859 1 94.81 103 ASP B CA 1
ATOM 3507 C C . ASP B 1 103 ? -11.672 -19.844 -16.938 1 94.81 103 ASP B C 1
ATOM 3509 O O . ASP B 1 103 ? -11.156 -20.188 -18 1 94.81 103 ASP B O 1
ATOM 3513 N N . GLN B 1 104 ? -11.648 -20.547 -15.836 1 92.62 104 GLN B N 1
ATOM 3514 C CA . GLN B 1 104 ? -10.75 -21.688 -15.703 1 92.62 104 GLN B CA 1
ATOM 3515 C C . GLN B 1 104 ? -11.188 -22.844 -16.609 1 92.62 104 GLN B C 1
ATOM 3517 O O . GLN B 1 104 ? -10.414 -23.766 -16.844 1 92.62 104 GLN B O 1
ATOM 3522 N N . ASN B 1 105 ? -12.383 -22.766 -17.109 1 91.44 105 ASN B N 1
ATOM 3523 C CA . ASN B 1 105 ? -12.891 -23.812 -17.984 1 91.44 105 ASN B CA 1
ATOM 3524 C C . ASN B 1 105 ? -12.68 -23.469 -19.453 1 91.44 105 ASN B C 1
ATOM 3526 O O . ASN B 1 105 ? -13.07 -24.25 -20.344 1 91.44 105 ASN B O 1
ATOM 3530 N N . ASN B 1 106 ? -12.133 -22.359 -19.734 1 92.62 106 ASN B N 1
ATOM 3531 C CA . ASN B 1 106 ? -11.797 -21.906 -21.078 1 92.62 106 ASN B CA 1
ATOM 3532 C C . ASN B 1 106 ? -10.297 -21.891 -21.312 1 92.62 106 ASN B C 1
ATOM 3534 O O . ASN B 1 106 ? -9.609 -20.953 -20.922 1 92.62 106 ASN B O 1
ATOM 3538 N N . LYS B 1 107 ? -9.789 -22.875 -22.031 1 90.94 107 LYS B N 1
ATOM 3539 C CA . LYS B 1 107 ? -8.352 -23.062 -22.203 1 90.94 107 LYS B CA 1
ATOM 3540 C C . LYS B 1 107 ? -7.738 -21.906 -22.984 1 90.94 107 LYS B C 1
ATOM 3542 O O . LYS B 1 107 ? -6.594 -21.516 -22.734 1 90.94 107 LYS B O 1
ATOM 3547 N N . GLU B 1 108 ? -8.477 -21.422 -23.906 1 90.69 108 GLU B N 1
ATOM 3548 C CA . GLU B 1 108 ? -7.961 -20.312 -24.688 1 90.69 108 GLU B CA 1
ATOM 3549 C C . GLU B 1 108 ? -7.801 -19.047 -23.828 1 90.69 108 GLU B C 1
ATOM 3551 O O . GLU B 1 108 ? -6.801 -18.344 -23.938 1 90.69 108 GLU B O 1
ATOM 3556 N N . GLU B 1 109 ? -8.758 -18.812 -23.016 1 92.56 109 GLU B N 1
ATOM 3557 C CA . GLU B 1 109 ? -8.641 -17.672 -22.109 1 92.56 109 GLU B CA 1
ATOM 3558 C C . GLU B 1 109 ? -7.504 -17.859 -21.109 1 92.56 109 GLU B C 1
ATOM 3560 O O . GLU B 1 109 ? -6.762 -16.922 -20.812 1 92.56 109 GLU B O 1
ATOM 3565 N N . ARG B 1 110 ? -7.402 -19.062 -20.594 1 92.81 110 ARG B N 1
ATOM 3566 C CA . ARG B 1 110 ? -6.309 -19.359 -19.672 1 92.81 110 ARG B CA 1
ATOM 3567 C C . ARG B 1 110 ? -4.957 -19.062 -20.312 1 92.81 110 ARG B C 1
ATOM 3569 O O . ARG B 1 110 ? -4.09 -18.453 -19.703 1 92.81 110 ARG B O 1
ATOM 3576 N N . LYS B 1 111 ? -4.875 -19.531 -21.531 1 89.88 111 LYS B N 1
ATOM 3577 C CA . LYS B 1 111 ? -3.656 -19.297 -22.297 1 89.88 111 LYS B CA 1
ATOM 3578 C C . LYS B 1 111 ? -3.344 -17.812 -22.391 1 89.88 111 LYS B C 1
ATOM 3580 O O . LYS B 1 111 ? -2.225 -17.391 -22.094 1 89.88 111 LYS B O 1
ATOM 3585 N N . GLN B 1 112 ? -4.285 -17.047 -22.688 1 89.44 112 GLN B N 1
ATOM 3586 C CA . GLN B 1 112 ? -4.109 -15.617 -22.859 1 89.44 112 GLN B CA 1
ATOM 3587 C C . GLN B 1 112 ? -3.805 -14.93 -21.531 1 89.44 112 GLN B C 1
ATOM 3589 O O . GLN B 1 112 ? -2.896 -14.102 -21.453 1 89.44 112 GLN B O 1
ATOM 3594 N N . GLN B 1 113 ? -4.52 -15.273 -20.516 1 93.19 113 GLN B N 1
ATOM 3595 C CA . GLN B 1 113 ? -4.395 -14.609 -19.219 1 93.19 113 GLN B CA 1
ATOM 3596 C C . GLN B 1 113 ? -3.074 -14.961 -18.547 1 93.19 113 GLN B C 1
ATOM 3598 O O . GLN B 1 113 ? -2.467 -14.125 -17.875 1 93.19 113 GLN B O 1
ATOM 3603 N N . VAL B 1 114 ? -2.613 -16.188 -18.734 1 92 114 VAL B N 1
ATOM 3604 C CA . VAL B 1 114 ? -1.341 -16.609 -18.156 1 92 114 VAL B CA 1
ATOM 3605 C C . VAL B 1 114 ? -0.199 -15.805 -18.781 1 92 114 VAL B C 1
ATOM 3607 O O . VAL B 1 114 ? 0.786 -15.5 -18.094 1 92 114 VAL B O 1
ATOM 3610 N N . GLN B 1 115 ? -0.361 -15.406 -20.016 1 89.62 115 GLN B N 1
ATOM 3611 C CA . GLN B 1 115 ? 0.642 -14.578 -20.688 1 89.62 115 GLN B CA 1
ATOM 3612 C C . GLN B 1 115 ? 0.697 -13.18 -20.078 1 89.62 115 GLN B C 1
ATOM 3614 O O . GLN B 1 115 ? 1.713 -12.492 -20.188 1 89.62 115 GLN B O 1
ATOM 3619 N N . LEU B 1 116 ? -0.35 -12.805 -19.391 1 91.56 116 LEU B N 1
ATOM 3620 C CA . LEU B 1 116 ? -0.449 -11.461 -18.828 1 91.56 116 LEU B CA 1
ATOM 3621 C C . LEU B 1 116 ? -0.15 -11.477 -17.344 1 91.56 116 LEU B C 1
ATOM 3623 O O . LEU B 1 116 ? -0.189 -10.43 -16.688 1 91.56 116 LEU B O 1
ATOM 3627 N N . MET B 1 117 ? 0.187 -12.609 -16.812 1 93.69 117 MET B N 1
ATOM 3628 C CA . MET B 1 117 ? 0.29 -12.773 -15.359 1 93.69 117 MET B CA 1
ATOM 3629 C C . MET B 1 117 ? 1.328 -11.82 -14.781 1 93.69 117 MET B C 1
ATOM 3631 O O . MET B 1 117 ? 1.05 -11.102 -13.812 1 93.69 117 MET B O 1
ATOM 3635 N N . ALA B 1 118 ? 2.482 -11.781 -15.383 1 91.81 118 ALA B N 1
ATOM 3636 C CA . ALA B 1 118 ? 3.525 -10.883 -14.898 1 91.81 118 ALA B CA 1
ATOM 3637 C C . ALA B 1 118 ? 3.053 -9.43 -14.922 1 91.81 118 ALA B C 1
ATOM 3639 O O . ALA B 1 118 ? 3.271 -8.68 -13.969 1 91.81 118 ALA B O 1
ATOM 3640 N N . GLN B 1 119 ? 2.377 -9.078 -15.938 1 90.75 119 GLN B N 1
ATOM 3641 C CA . GLN B 1 119 ? 1.88 -7.715 -16.078 1 90.75 119 GLN B CA 1
ATOM 3642 C C . GLN B 1 119 ? 0.785 -7.418 -15.062 1 90.75 119 GLN B C 1
ATOM 3644 O O . GLN B 1 119 ? 0.704 -6.305 -14.547 1 90.75 119 GLN B O 1
ATOM 3649 N N . ILE B 1 120 ? -0.065 -8.359 -14.82 1 93.25 120 ILE B N 1
ATOM 3650 C CA . ILE B 1 120 ? -1.141 -8.203 -13.852 1 93.25 120 ILE B CA 1
ATOM 3651 C C . ILE B 1 120 ? -0.552 -7.902 -12.469 1 93.25 120 ILE B C 1
ATOM 3653 O O . ILE B 1 120 ? -0.964 -6.949 -11.805 1 93.25 120 ILE B O 1
ATOM 3657 N N . TYR B 1 121 ? 0.456 -8.57 -12.086 1 94.31 121 TYR B N 1
ATOM 3658 C CA . TYR B 1 121 ? 0.998 -8.445 -10.742 1 94.31 121 TYR B CA 1
ATOM 3659 C C . TYR B 1 121 ? 1.901 -7.223 -10.633 1 94.31 121 TYR B C 1
ATOM 3661 O O . TYR B 1 121 ? 1.97 -6.586 -9.57 1 94.31 121 TYR B O 1
ATOM 3669 N N . ILE B 1 122 ? 2.555 -6.867 -11.664 1 91.5 122 ILE B N 1
ATOM 3670 C CA . ILE B 1 122 ? 3.434 -5.707 -11.586 1 91.5 122 ILE B CA 1
ATOM 3671 C C . ILE B 1 122 ? 2.6 -4.43 -11.578 1 91.5 122 ILE B C 1
ATOM 3673 O O . ILE B 1 122 ? 3.014 -3.414 -11.016 1 91.5 122 ILE B O 1
ATOM 3677 N N . SER B 1 123 ? 1.458 -4.508 -12.211 1 89.75 123 SER B N 1
ATOM 3678 C CA . SER B 1 123 ? 0.605 -3.33 -12.328 1 89.75 123 SER B CA 1
ATOM 3679 C C . SER B 1 123 ? -0.227 -3.119 -11.07 1 89.75 123 SER B C 1
ATOM 3681 O O . SER B 1 123 ? -0.743 -2.023 -10.836 1 89.75 123 SER B O 1
ATOM 3683 N N . ALA B 1 124 ? -0.376 -4.172 -10.266 1 91.94 124 ALA B N 1
ATOM 3684 C CA . ALA B 1 124 ? -1.139 -4.051 -9.031 1 91.94 124 ALA B CA 1
ATOM 3685 C C . ALA B 1 124 ? -0.452 -3.1 -8.055 1 91.94 124 ALA B C 1
ATOM 3687 O O . ALA B 1 124 ? 0.774 -3.113 -7.926 1 91.94 124 ALA B O 1
ATOM 3688 N N . HIS B 1 125 ? -1.249 -2.246 -7.395 1 88.44 125 HIS B N 1
ATOM 3689 C CA . HIS B 1 125 ? -0.612 -1.338 -6.445 1 88.44 125 HIS B CA 1
ATOM 3690 C C . HIS B 1 125 ? -0.137 -2.082 -5.203 1 88.44 125 HIS B C 1
ATOM 3692 O O . HIS B 1 125 ? 0.741 -1.601 -4.484 1 88.44 125 HIS B O 1
ATOM 3698 N N . ARG B 1 126 ? -0.729 -3.273 -5.031 1 92.5 126 ARG B N 1
ATOM 3699 C CA . ARG B 1 126 ? -0.33 -4.098 -3.896 1 92.5 126 ARG B CA 1
ATOM 3700 C C . ARG B 1 126 ? -0.641 -5.57 -4.152 1 92.5 126 ARG B C 1
ATOM 3702 O O . ARG B 1 126 ? -1.688 -5.898 -4.715 1 92.5 126 ARG B O 1
ATOM 3709 N N . VAL B 1 127 ? 0.303 -6.402 -3.766 1 96.94 127 VAL B N 1
ATOM 3710 C CA . VAL B 1 127 ? 0.071 -7.84 -3.803 1 96.94 127 VAL B CA 1
ATOM 3711 C C . VAL B 1 127 ? -0.16 -8.367 -2.387 1 96.94 127 VAL B C 1
ATOM 3713 O O . VAL B 1 127 ? 0.649 -8.117 -1.488 1 96.94 127 VAL B O 1
ATOM 3716 N N . ILE B 1 128 ? -1.273 -9.055 -2.176 1 97.44 128 ILE B N 1
ATOM 3717 C CA . ILE B 1 128 ? -1.609 -9.648 -0.886 1 97.44 128 ILE B CA 1
ATOM 3718 C C . ILE B 1 128 ? -1.266 -11.141 -0.897 1 97.44 128 ILE B C 1
ATOM 3720 O O . ILE B 1 128 ? -1.865 -11.914 -1.645 1 97.44 128 ILE B O 1
ATOM 3724 N N . VAL B 1 129 ? -0.306 -11.477 -0.103 1 98.5 129 VAL B N 1
ATOM 3725 C CA . VAL B 1 129 ? 0.039 -12.883 0.095 1 98.5 129 VAL B CA 1
ATOM 3726 C C . VAL B 1 129 ? -0.816 -13.469 1.214 1 98.5 129 VAL B C 1
ATOM 3728 O O . VAL B 1 129 ? -0.711 -13.047 2.369 1 98.5 129 VAL B O 1
ATOM 3731 N N . TRP B 1 130 ? -1.634 -14.398 0.86 1 98.31 130 TRP B N 1
ATOM 3732 C CA . TRP B 1 130 ? -2.514 -15.062 1.818 1 98.31 130 TRP B CA 1
ATOM 3733 C C . TRP B 1 130 ? -1.956 -16.422 2.223 1 98.31 130 TRP B C 1
ATOM 3735 O O . TRP B 1 130 ? -1.872 -17.328 1.397 1 98.31 130 TRP B O 1
ATOM 3745 N N . LEU B 1 131 ? -1.629 -16.562 3.539 1 97.75 131 LEU B N 1
ATOM 3746 C CA . LEU B 1 131 ? -0.993 -17.781 4.016 1 97.75 131 LEU B CA 1
ATOM 3747 C C . LEU B 1 131 ? -1.999 -18.672 4.738 1 97.75 131 LEU B C 1
ATOM 3749 O O . LEU B 1 131 ? -1.612 -19.578 5.484 1 97.75 131 LEU B O 1
ATOM 3753 N N . GLY B 1 132 ? -3.289 -18.328 4.574 1 96.56 132 GLY B N 1
ATOM 3754 C CA . GLY B 1 132 ? -4.324 -19.188 5.133 1 96.56 132 GLY B CA 1
ATOM 3755 C C . GLY B 1 132 ? -4.914 -18.641 6.422 1 96.56 132 GLY B C 1
ATOM 3756 O O . GLY B 1 132 ? -4.512 -17.578 6.895 1 96.56 132 GLY B O 1
ATOM 3757 N N . GLU B 1 133 ? -5.871 -19.344 6.938 1 94 133 GLU B N 1
ATOM 3758 C CA . GLU B 1 133 ? -6.516 -18.969 8.195 1 94 133 GLU B CA 1
ATOM 3759 C C . GLU B 1 133 ? -5.566 -19.156 9.375 1 94 133 GLU B C 1
ATOM 3761 O O . GLU B 1 133 ? -4.617 -19.938 9.297 1 94 133 GLU B O 1
ATOM 3766 N N . GLN B 1 134 ? -5.926 -18.406 10.336 1 90.19 134 GLN B N 1
ATOM 3767 C CA . GLN B 1 134 ? -5.129 -18.547 11.555 1 90.19 134 GLN B CA 1
ATOM 3768 C C . GLN B 1 134 ? -5.508 -19.812 12.32 1 90.19 134 GLN B C 1
ATOM 3770 O O . GLN B 1 134 ? -6.59 -19.891 12.906 1 90.19 134 GLN B O 1
ATOM 3775 N N . THR B 1 135 ? -4.695 -20.797 12.18 1 91.88 135 THR B N 1
ATOM 3776 C CA . THR B 1 135 ? -4.859 -22.016 12.977 1 91.88 135 THR B CA 1
ATOM 3777 C C . THR B 1 135 ? -4.098 -21.891 14.297 1 91.88 135 THR B C 1
ATOM 3779 O O . THR B 1 135 ? -3.279 -20.984 14.469 1 91.88 135 THR B O 1
ATOM 3782 N N . VAL B 1 136 ? -4.363 -22.719 15.219 1 91.69 136 VAL B N 1
ATOM 3783 C CA . VAL B 1 136 ? -3.693 -22.734 16.516 1 91.69 136 VAL B CA 1
ATOM 3784 C C . VAL B 1 136 ? -2.189 -22.891 16.312 1 91.69 136 VAL B C 1
ATOM 3786 O O . VAL B 1 136 ? -1.392 -22.297 17.047 1 91.69 136 VAL B O 1
ATOM 3789 N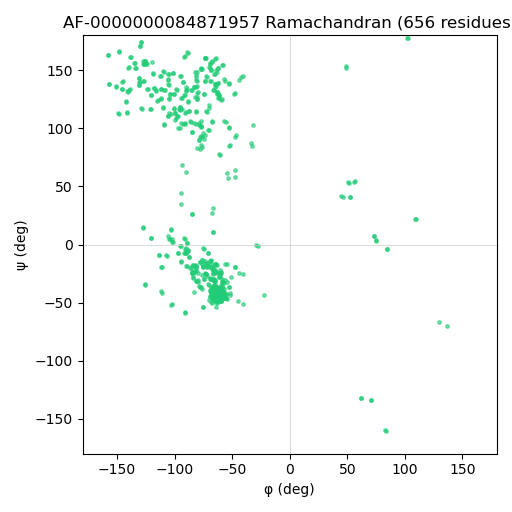 N . GLU B 1 137 ? -1.853 -23.609 15.305 1 91.62 137 GLU B N 1
ATOM 3790 C CA . GLU B 1 137 ? -0.454 -23.938 15.039 1 91.62 137 GLU B CA 1
ATOM 3791 C C . GLU B 1 137 ? 0.315 -22.719 14.531 1 91.62 137 GLU B C 1
ATOM 3793 O O . GLU B 1 137 ? 1.548 -22.703 14.555 1 91.62 137 GLU B O 1
ATOM 3798 N N . LYS B 1 138 ? -0.406 -21.672 14.086 1 93.88 138 LYS B N 1
ATOM 3799 C CA . LYS B 1 138 ? 0.25 -20.5 13.531 1 93.88 138 LYS B CA 1
ATOM 3800 C C . LYS B 1 138 ? -0.108 -19.25 14.32 1 93.88 138 LYS B C 1
ATOM 3802 O O . LYS B 1 138 ? 0.274 -18.141 13.945 1 93.88 138 LYS B O 1
ATOM 3807 N N . GLN B 1 139 ? -0.834 -19.469 15.406 1 92.25 139 GLN B N 1
ATOM 3808 C CA . GLN B 1 139 ? -1.356 -18.328 16.156 1 92.25 139 GLN B CA 1
ATOM 3809 C C . GLN B 1 139 ? -0.225 -17.469 16.703 1 92.25 139 GLN B C 1
ATOM 3811 O O . GLN B 1 139 ? 0.699 -17.984 17.344 1 92.25 139 GLN B O 1
ATOM 3816 N N . GLY B 1 140 ? -0.288 -16.188 16.391 1 91.5 140 GLY B N 1
ATOM 3817 C CA . GLY B 1 140 ? 0.676 -15.258 16.953 1 91.5 140 GLY B CA 1
ATOM 3818 C C . GLY B 1 140 ? 1.973 -15.195 16.172 1 91.5 140 GLY B C 1
ATOM 3819 O O . GLY B 1 140 ? 2.846 -14.375 16.469 1 91.5 140 GLY B O 1
ATOM 3820 N N . ALA B 1 141 ? 2.109 -16 15.164 1 93.94 141 ALA B N 1
ATOM 3821 C CA . ALA B 1 141 ? 3.371 -16.109 14.43 1 93.94 141 ALA B CA 1
ATOM 3822 C C . ALA B 1 141 ? 3.719 -14.797 13.734 1 93.94 141 ALA B C 1
ATOM 3824 O O . ALA B 1 141 ? 4.84 -14.297 13.867 1 93.94 141 ALA B O 1
ATOM 3825 N N . LEU B 1 142 ? 2.781 -14.188 13.008 1 93.25 142 LEU B N 1
ATOM 3826 C CA . LEU B 1 142 ? 3.047 -12.945 12.281 1 93.25 142 LEU B CA 1
ATOM 3827 C C . LEU B 1 142 ? 3.365 -11.812 13.242 1 93.25 142 LEU B C 1
ATOM 3829 O O . LEU B 1 142 ? 4.254 -11 12.977 1 93.25 142 LEU B O 1
ATOM 3833 N N . GLU B 1 143 ? 2.631 -11.773 14.336 1 90.19 143 GLU B N 1
ATOM 3834 C CA . GLU B 1 143 ? 2.895 -10.758 15.352 1 90.19 143 GLU B CA 1
ATOM 3835 C C . GLU B 1 143 ? 4.309 -10.898 15.914 1 90.19 143 GLU B C 1
ATOM 3837 O O . GLU B 1 143 ? 5.004 -9.898 16.109 1 90.19 143 GLU B O 1
ATOM 3842 N N . ASP B 1 144 ? 4.695 -12.125 16.156 1 91.19 144 ASP B N 1
ATOM 3843 C CA . ASP B 1 144 ? 6.027 -12.375 16.703 1 91.19 144 ASP B CA 1
ATOM 3844 C C . ASP B 1 144 ? 7.109 -12.039 15.68 1 91.19 144 ASP B C 1
ATOM 3846 O O . ASP B 1 144 ? 8.18 -11.539 16.047 1 91.19 144 ASP B O 1
ATOM 3850 N N . ILE B 1 145 ? 6.852 -12.312 14.453 1 92 145 ILE B N 1
ATOM 3851 C CA . ILE B 1 145 ? 7.797 -11.961 13.391 1 92 145 ILE B CA 1
ATOM 3852 C C . ILE B 1 145 ? 7.949 -10.445 13.32 1 92 145 ILE B C 1
ATOM 3854 O O . ILE B 1 145 ? 9.062 -9.93 13.18 1 92 145 ILE B O 1
ATOM 3858 N N . GLN B 1 146 ? 6.855 -9.758 13.391 1 90 146 GLN B N 1
ATOM 3859 C CA . GLN B 1 146 ? 6.895 -8.297 13.383 1 90 146 GLN B CA 1
ATOM 3860 C C . GLN B 1 146 ? 7.703 -7.758 14.555 1 90 146 GLN B C 1
ATOM 3862 O O . GLN B 1 146 ? 8.492 -6.824 14.398 1 90 146 GLN B O 1
ATOM 3867 N N . LEU B 1 147 ? 7.484 -8.352 15.703 1 87.12 147 LEU B N 1
ATOM 3868 C CA . LEU B 1 147 ? 8.234 -7.953 16.891 1 87.12 147 LEU B CA 1
ATOM 3869 C C . LEU B 1 147 ? 9.727 -8.195 16.703 1 87.12 147 LEU B C 1
ATOM 3871 O O . LEU B 1 147 ? 10.547 -7.363 17.094 1 87.12 147 LEU B O 1
ATOM 3875 N N . ALA B 1 148 ? 10.031 -9.266 16.094 1 88 148 ALA B N 1
ATOM 3876 C CA . ALA B 1 148 ? 11.43 -9.633 15.867 1 88 148 ALA B CA 1
ATOM 3877 C C . ALA B 1 148 ? 12.109 -8.648 14.914 1 88 148 ALA B C 1
ATOM 3879 O O . ALA B 1 148 ? 13.32 -8.445 14.984 1 88 148 ALA B O 1
ATOM 3880 N N . ALA B 1 149 ? 11.344 -8.078 14.031 1 89.12 149 ALA B N 1
ATOM 3881 C CA . ALA B 1 149 ? 11.891 -7.117 13.078 1 89.12 149 ALA B CA 1
ATOM 3882 C C . ALA B 1 149 ? 12.328 -5.836 13.773 1 89.12 149 ALA B C 1
ATOM 3884 O O . ALA B 1 149 ? 13.258 -5.164 13.328 1 89.12 149 ALA B O 1
ATOM 3885 N N . ASN B 1 150 ? 11.578 -5.285 14.789 1 77.81 150 ASN B N 1
ATOM 3886 C CA . ASN B 1 150 ? 11.828 -4.031 15.5 1 77.81 150 ASN B CA 1
ATOM 3887 C C . ASN B 1 150 ? 13.055 -4.129 16.406 1 77.81 150 ASN B C 1
ATOM 3889 O O . ASN B 1 150 ? 13.703 -3.119 16.688 1 77.81 150 ASN B O 1
ATOM 3893 N N . ASN B 1 151 ? 13.227 -5.195 17.25 1 63.44 151 ASN B N 1
ATOM 3894 C CA . ASN B 1 151 ? 14.148 -5.266 18.375 1 63.44 151 ASN B CA 1
ATOM 3895 C C . ASN B 1 151 ? 15.484 -5.891 17.969 1 63.44 151 ASN B C 1
ATOM 3897 O O . ASN B 1 151 ? 15.656 -7.109 18.031 1 63.44 151 ASN B O 1
ATOM 3901 N N . GLU B 1 152 ? 16.266 -5.215 17.156 1 53.47 152 GLU B N 1
ATOM 3902 C CA . GLU B 1 152 ? 17.562 -5.867 17.156 1 53.47 152 GLU B CA 1
ATOM 3903 C C . GLU B 1 152 ? 18 -6.223 18.578 1 53.47 152 GLU B C 1
ATOM 3905 O O . GLU B 1 152 ? 18.531 -7.316 18.812 1 53.47 152 GLU B O 1
ATOM 3910 N N . GLU B 1 153 ? 17.906 -5.242 19.547 1 49.56 153 GLU B N 1
ATOM 3911 C CA . GLU B 1 153 ? 18.438 -5.48 20.891 1 49.56 153 GLU B CA 1
ATOM 3912 C C . GLU B 1 153 ? 17.438 -6.246 21.75 1 49.56 153 GLU B C 1
ATOM 3914 O O . GLU B 1 153 ? 17.828 -6.961 22.672 1 49.56 153 GLU B O 1
ATOM 3919 N N . LEU B 1 154 ? 16.266 -5.902 21.625 1 49.12 154 LEU B N 1
ATOM 3920 C CA . LEU B 1 154 ? 15.273 -6.445 22.547 1 49.12 154 LEU B CA 1
ATOM 3921 C C . LEU B 1 154 ? 15.203 -7.965 22.438 1 49.12 154 LEU B C 1
ATOM 3923 O O . LEU B 1 154 ? 14.57 -8.625 23.266 1 49.12 154 LEU B O 1
ATOM 3927 N N . ILE B 1 155 ? 15.633 -8.516 21.359 1 48.53 155 ILE B N 1
ATOM 3928 C CA . ILE B 1 155 ? 15.562 -9.953 21.141 1 48.53 155 ILE B CA 1
ATOM 3929 C C . ILE B 1 155 ? 16.172 -10.68 22.344 1 48.53 155 ILE B C 1
ATOM 3931 O O . ILE B 1 155 ? 15.852 -11.836 22.609 1 48.53 155 ILE B O 1
ATOM 3935 N N . GLU B 1 156 ? 17.016 -10.109 22.969 1 49.41 156 GLU B N 1
ATOM 3936 C CA . GLU B 1 156 ? 17.531 -11.062 23.938 1 49.41 156 GLU B CA 1
ATOM 3937 C C . GLU B 1 156 ? 16.469 -11.484 24.938 1 49.41 156 GLU B C 1
ATOM 3939 O O . GLU B 1 156 ? 16.344 -12.664 25.266 1 49.41 156 GLU B O 1
ATOM 3944 N N . HIS B 1 157 ? 15.797 -10.633 25.625 1 48.41 157 HIS B N 1
ATOM 3945 C CA . HIS B 1 157 ? 14.852 -10.992 26.672 1 48.41 157 HIS B CA 1
ATOM 3946 C C . HIS B 1 157 ? 13.523 -11.445 26.078 1 48.41 157 HIS B C 1
ATOM 3948 O O . HIS B 1 157 ? 12.859 -12.328 26.641 1 48.41 157 HIS B O 1
ATOM 3954 N N . SER B 1 158 ? 13 -10.93 25 1 52.44 158 SER B N 1
ATOM 3955 C CA . SER B 1 158 ? 11.688 -11.188 24.422 1 52.44 158 SER B CA 1
ATOM 3956 C C . SER B 1 158 ? 11.703 -12.438 23.547 1 52.44 158 SER B C 1
ATOM 3958 O O . SER B 1 158 ? 10.656 -12.961 23.172 1 52.44 158 SER B O 1
ATOM 3960 N N . LYS B 1 159 ? 12.914 -12.812 23.188 1 55.88 159 LYS B N 1
ATOM 3961 C CA . LYS B 1 159 ? 13.055 -14.008 22.359 1 55.88 159 LYS B CA 1
ATOM 3962 C C . LYS B 1 159 ? 12.461 -15.227 23.062 1 55.88 159 LYS B C 1
ATOM 3964 O O . LYS B 1 159 ? 11.992 -16.156 22.406 1 55.88 159 LYS B O 1
ATOM 3969 N N . LYS B 1 160 ? 12.57 -15.047 24.422 1 56.78 160 LYS B N 1
ATOM 3970 C CA . LYS B 1 160 ? 12.039 -16.188 25.188 1 56.78 160 LYS B CA 1
ATOM 3971 C C . LYS B 1 160 ? 10.539 -16.312 24.984 1 56.78 160 LYS B C 1
ATOM 3973 O O . LYS B 1 160 ? 9.984 -17.406 25.125 1 56.78 160 LYS B O 1
ATOM 3978 N N . GLU B 1 161 ? 9.828 -15.203 24.5 1 72.62 161 GLU B N 1
ATOM 3979 C CA . GLU B 1 161 ? 8.367 -15.305 24.422 1 72.62 161 GLU B CA 1
ATOM 3980 C C . GLU B 1 161 ? 7.91 -15.477 22.969 1 72.62 161 GLU B C 1
ATOM 3982 O O . GLU B 1 161 ? 6.727 -15.688 22.719 1 72.62 161 GLU B O 1
ATOM 3987 N N . ILE B 1 162 ? 8.891 -15.641 22.172 1 80.19 162 ILE B N 1
ATOM 3988 C CA . ILE B 1 162 ? 8.547 -15.805 20.766 1 80.19 162 ILE B CA 1
ATOM 3989 C C . ILE B 1 162 ? 8.156 -17.25 20.484 1 80.19 162 ILE B C 1
ATOM 3991 O O . ILE B 1 162 ? 8.875 -18.172 20.859 1 80.19 162 ILE B O 1
ATOM 3995 N N . LYS B 1 163 ? 7.035 -17.422 19.906 1 87.5 163 LYS B N 1
ATOM 3996 C CA . LYS B 1 163 ? 6.504 -18.734 19.547 1 87.5 163 LYS B CA 1
ATOM 3997 C C . LYS B 1 163 ? 7.18 -19.281 18.297 1 87.5 163 LYS B C 1
ATOM 3999 O O . LYS B 1 163 ? 6.582 -19.312 17.219 1 87.5 163 LYS B O 1
ATOM 4004 N N . GLN B 1 164 ? 8.305 -19.922 18.5 1 87.56 164 GLN B N 1
ATOM 4005 C CA . GLN B 1 164 ? 9.148 -20.344 17.391 1 87.56 164 GLN B CA 1
ATOM 4006 C C . GLN B 1 164 ? 8.469 -21.453 16.578 1 87.56 164 GLN B C 1
ATOM 4008 O O . GLN B 1 164 ? 8.562 -21.469 15.352 1 87.56 164 GLN B O 1
ATOM 4013 N N . GLN B 1 165 ? 7.848 -22.312 17.328 1 91.19 165 GLN B N 1
ATOM 4014 C CA . GLN B 1 165 ? 7.188 -23.406 16.625 1 91.19 165 GLN B CA 1
ATOM 4015 C C . GLN B 1 165 ? 6.062 -22.906 15.742 1 91.19 165 GLN B C 1
ATOM 4017 O O . GLN B 1 165 ? 5.875 -23.391 14.625 1 91.19 165 GLN B O 1
ATOM 4022 N N . GLN B 1 166 ? 5.297 -21.953 16.234 1 93.94 166 GLN B N 1
ATOM 4023 C CA . GLN B 1 166 ? 4.227 -21.359 15.445 1 93.94 166 GLN B CA 1
ATOM 4024 C C . GLN B 1 166 ? 4.785 -20.656 14.211 1 93.94 166 GLN B C 1
ATOM 4026 O O . GLN B 1 166 ? 4.191 -20.719 13.133 1 93.94 166 GLN B O 1
ATOM 4031 N N . ILE B 1 167 ? 5.895 -20.047 14.406 1 94.06 167 ILE B N 1
ATOM 4032 C CA . ILE B 1 167 ? 6.547 -19.375 13.297 1 94.06 167 ILE B CA 1
ATOM 4033 C C . ILE B 1 167 ? 7.023 -20.391 12.273 1 94.06 167 ILE B C 1
ATOM 4035 O O . ILE B 1 167 ? 6.82 -20.219 11.062 1 94.06 167 ILE B O 1
ATOM 4039 N N . LEU B 1 168 ? 7.648 -21.422 12.742 1 92.56 168 LEU B N 1
ATOM 4040 C CA . LEU B 1 168 ? 8.109 -22.484 11.852 1 92.56 168 LEU B CA 1
ATOM 4041 C C . LEU B 1 168 ? 6.945 -23.094 11.078 1 92.56 168 LEU B C 1
ATOM 4043 O O . LEU B 1 168 ? 7.059 -23.359 9.883 1 92.56 168 LEU B O 1
ATOM 4047 N N . ASN B 1 169 ? 5.906 -23.312 11.758 1 94.19 169 ASN B N 1
ATOM 4048 C CA . ASN B 1 169 ? 4.711 -23.828 11.109 1 94.19 169 ASN B CA 1
ATOM 4049 C C . ASN B 1 169 ? 4.215 -22.891 10.008 1 94.19 169 ASN B C 1
ATOM 4051 O O . ASN B 1 169 ? 3.793 -23.344 8.945 1 94.19 169 ASN B O 1
ATOM 4055 N N . LEU B 1 170 ? 4.254 -21.609 10.273 1 95.5 170 LEU B N 1
ATOM 4056 C CA . LEU B 1 170 ? 3.85 -20.625 9.289 1 95.5 170 LEU B CA 1
ATOM 4057 C C . LEU B 1 170 ? 4.77 -20.656 8.07 1 95.5 170 LEU B C 1
ATOM 4059 O O . LEU B 1 170 ? 4.301 -20.609 6.934 1 95.5 170 LEU B O 1
ATOM 4063 N N . LEU B 1 171 ? 6.047 -20.828 8.328 1 94.44 171 LEU B N 1
ATOM 4064 C CA . LEU B 1 171 ? 7.043 -20.766 7.266 1 94.44 171 LEU B CA 1
ATOM 4065 C C . LEU B 1 171 ? 7.023 -22.047 6.43 1 94.44 171 LEU B C 1
ATOM 4067 O O . LEU B 1 171 ? 7.578 -22.078 5.332 1 94.44 171 LEU B O 1
ATOM 4071 N N . GLN B 1 172 ? 6.391 -23.016 6.91 1 92.62 172 GLN B N 1
ATOM 4072 C CA . GLN B 1 172 ? 6.246 -24.266 6.18 1 92.62 172 GLN B CA 1
ATOM 4073 C C . GLN B 1 172 ? 4.973 -24.281 5.336 1 92.62 172 GLN B C 1
ATOM 4075 O O . GLN B 1 172 ? 4.633 -25.281 4.719 1 92.62 172 GLN B O 1
ATOM 4080 N N . ASN B 1 173 ? 4.316 -23.125 5.344 1 94.75 173 ASN B N 1
ATOM 4081 C CA . ASN B 1 173 ? 3.137 -22.984 4.496 1 94.75 173 ASN B CA 1
ATOM 4082 C C . ASN B 1 173 ? 3.438 -23.359 3.049 1 94.75 173 ASN B C 1
ATOM 4084 O O . ASN B 1 173 ? 4.488 -23 2.518 1 94.75 173 ASN B O 1
ATOM 4088 N N . PRO B 1 174 ? 2.504 -24.078 2.395 1 94.5 174 PRO B N 1
ATOM 4089 C CA . PRO B 1 174 ? 2.725 -24.531 1.017 1 94.5 174 PRO B CA 1
ATOM 4090 C C . PRO B 1 174 ? 2.955 -23.359 0.052 1 94.5 174 PRO B C 1
ATOM 4092 O O . PRO B 1 174 ? 3.555 -23.547 -1.011 1 94.5 174 PRO B O 1
ATOM 4095 N N . TRP B 1 175 ? 2.488 -22.234 0.382 1 96.62 175 TRP B N 1
ATOM 4096 C CA . TRP B 1 175 ? 2.662 -21.062 -0.469 1 96.62 175 TRP B CA 1
ATOM 4097 C C . TRP B 1 175 ? 4.133 -20.859 -0.824 1 96.62 175 TRP B C 1
ATOM 4099 O O . TRP B 1 175 ? 4.465 -20.594 -1.981 1 96.62 175 TRP B O 1
ATOM 4109 N N . PHE B 1 176 ? 5 -21.125 0.075 1 95.38 176 PHE B N 1
ATOM 4110 C CA . PHE B 1 176 ? 6.422 -20.828 -0.099 1 95.38 176 PHE B CA 1
ATOM 4111 C C . PHE B 1 176 ? 7.059 -21.844 -1.052 1 95.38 176 PHE B C 1
ATOM 4113 O O . PHE B 1 176 ? 8.211 -21.672 -1.466 1 95.38 176 PHE B O 1
ATOM 4120 N N . GLN B 1 177 ? 6.277 -22.797 -1.487 1 93.31 177 GLN B N 1
ATOM 4121 C CA . GLN B 1 177 ? 6.855 -23.875 -2.295 1 93.31 177 GLN B CA 1
ATOM 4122 C C . GLN B 1 177 ? 6.32 -23.828 -3.723 1 93.31 177 GLN B C 1
ATOM 4124 O O . GLN B 1 177 ? 6.836 -24.516 -4.605 1 93.31 177 GLN B O 1
ATOM 4129 N N . ARG B 1 178 ? 5.371 -23.031 -3.936 1 94.5 178 ARG B N 1
ATOM 4130 C CA . ARG B 1 178 ? 4.715 -23.047 -5.238 1 94.5 178 ARG B CA 1
ATOM 4131 C C . ARG B 1 178 ? 5.512 -22.234 -6.258 1 94.5 178 ARG B C 1
ATOM 4133 O O . ARG B 1 178 ? 6.074 -21.188 -5.922 1 94.5 178 ARG B O 1
ATOM 4140 N N . ILE B 1 179 ? 5.445 -22.641 -7.477 1 94.81 179 ILE B N 1
ATOM 4141 C CA . ILE B 1 179 ? 6.285 -22.047 -8.516 1 94.81 179 ILE B CA 1
ATOM 4142 C C . ILE B 1 179 ? 5.711 -20.688 -8.93 1 94.81 179 ILE B C 1
ATOM 4144 O O . ILE B 1 179 ? 6.461 -19.75 -9.18 1 94.81 179 ILE B O 1
ATOM 4148 N N . TRP B 1 180 ? 4.375 -20.531 -8.977 1 94.62 180 TRP B N 1
ATOM 4149 C CA . TRP B 1 180 ? 3.758 -19.297 -9.453 1 94.62 180 TRP B CA 1
ATOM 4150 C C . TRP B 1 180 ? 4.082 -18.141 -8.516 1 94.62 180 TRP B C 1
ATOM 4152 O O . TRP B 1 180 ? 4.172 -16.984 -8.961 1 94.62 180 TRP B O 1
ATOM 4162 N N . VAL B 1 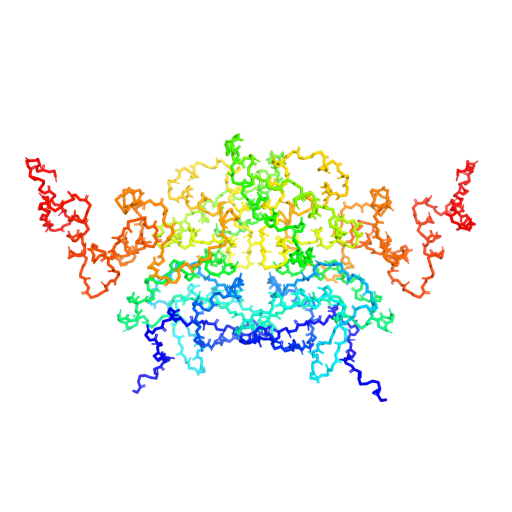181 ? 4.246 -18.438 -7.254 1 94.69 181 VAL B N 1
ATOM 4163 C CA . VAL B 1 181 ? 4.426 -17.359 -6.285 1 94.69 181 VAL B CA 1
ATOM 4164 C C . VAL B 1 181 ? 5.727 -16.609 -6.582 1 94.69 181 VAL B C 1
ATOM 4166 O O . VAL B 1 181 ? 5.844 -15.422 -6.285 1 94.69 181 VAL B O 1
ATOM 4169 N N . LEU B 1 182 ? 6.648 -17.281 -7.246 1 94.5 182 LEU B N 1
ATOM 4170 C CA . LEU B 1 182 ? 7.918 -16.656 -7.598 1 94.5 182 LEU B CA 1
ATOM 4171 C C . LEU B 1 182 ? 7.695 -15.484 -8.555 1 94.5 182 LEU B C 1
ATOM 4173 O O . LEU B 1 182 ? 8.18 -14.375 -8.312 1 94.5 182 LEU B O 1
ATOM 4177 N N . GLN B 1 183 ? 6.953 -15.727 -9.594 1 95.56 183 GLN B N 1
ATOM 4178 C CA . GLN B 1 183 ? 6.66 -14.664 -10.555 1 95.56 183 GLN B CA 1
ATOM 4179 C C . GLN B 1 183 ? 5.82 -13.562 -9.914 1 95.56 183 GLN B C 1
ATOM 4181 O O . GLN B 1 183 ? 6.066 -12.375 -10.148 1 95.56 183 GLN B O 1
ATOM 4186 N N . GLU B 1 184 ? 4.875 -13.961 -9.078 1 97.19 184 GLU B N 1
ATOM 4187 C CA . GLU B 1 184 ? 3.947 -13.023 -8.453 1 97.19 184 GLU B CA 1
ATOM 4188 C C . GLU B 1 184 ? 4.684 -12.031 -7.559 1 97.19 184 GLU B C 1
ATOM 4190 O O . GLU B 1 184 ? 4.52 -10.82 -7.699 1 97.19 184 GLU B O 1
ATOM 4195 N N . VAL B 1 185 ? 5.578 -12.539 -6.75 1 96.12 185 VAL B N 1
ATOM 4196 C CA . VAL B 1 185 ? 6.262 -11.664 -5.805 1 96.12 185 VAL B CA 1
ATOM 4197 C C . VAL B 1 185 ? 7.457 -11 -6.488 1 96.12 185 VAL B C 1
ATOM 4199 O O . VAL B 1 185 ? 7.883 -9.914 -6.094 1 96.12 185 VAL B O 1
ATOM 4202 N N . ALA B 1 186 ? 7.992 -11.633 -7.551 1 94.81 186 ALA B N 1
ATOM 4203 C CA . ALA B 1 186 ? 9.047 -10.984 -8.328 1 94.81 186 ALA B CA 1
ATOM 4204 C C . ALA B 1 186 ? 8.516 -9.742 -9.047 1 94.81 186 ALA B C 1
ATOM 4206 O O . ALA B 1 186 ? 9.258 -8.781 -9.266 1 94.81 186 ALA B O 1
ATOM 4207 N N . ALA B 1 187 ? 7.273 -9.789 -9.398 1 94.06 187 ALA B N 1
ATOM 4208 C CA . ALA B 1 187 ? 6.637 -8.688 -10.102 1 94.06 187 ALA B CA 1
ATOM 4209 C C . ALA B 1 187 ? 6.148 -7.617 -9.133 1 94.06 187 ALA B C 1
ATOM 4211 O O . ALA B 1 187 ? 6.137 -6.43 -9.453 1 94.06 187 ALA B O 1
ATOM 4212 N N . ALA B 1 188 ? 5.824 -7.969 -7.949 1 94.56 188 ALA B N 1
ATOM 4213 C CA . ALA B 1 188 ? 5.164 -7.098 -6.977 1 94.56 188 ALA B CA 1
ATOM 4214 C C . ALA B 1 188 ? 6.07 -5.941 -6.574 1 94.56 188 ALA B C 1
ATOM 4216 O O . ALA B 1 188 ? 7.285 -6.109 -6.445 1 94.56 188 ALA B O 1
ATOM 4217 N N . ARG B 1 189 ? 5.445 -4.789 -6.305 1 90.06 189 ARG B N 1
ATOM 4218 C CA . ARG B 1 189 ? 6.184 -3.615 -5.844 1 90.06 189 ARG B CA 1
ATOM 4219 C C . ARG B 1 189 ? 5.852 -3.295 -4.391 1 90.06 189 ARG B C 1
ATOM 4221 O O . ARG B 1 189 ? 6.559 -2.523 -3.742 1 90.06 189 ARG B O 1
ATOM 4228 N N . ASP B 1 190 ? 4.82 -3.787 -4.008 1 91.56 190 ASP B N 1
ATOM 4229 C CA . ASP B 1 190 ? 4.332 -3.705 -2.635 1 91.56 190 ASP B CA 1
ATOM 4230 C C . ASP B 1 190 ? 3.664 -5.012 -2.211 1 91.56 190 ASP B C 1
ATOM 4232 O O . ASP B 1 190 ? 2.742 -5.488 -2.877 1 91.56 190 ASP B O 1
ATOM 4236 N N . VAL B 1 191 ? 4.184 -5.578 -1.123 1 95.69 191 VAL B N 1
ATOM 4237 C CA . VAL B 1 191 ? 3.68 -6.879 -0.695 1 95.69 191 VAL B CA 1
ATOM 4238 C C . VAL B 1 191 ? 3.188 -6.793 0.748 1 95.69 191 VAL B C 1
ATOM 4240 O O . VAL B 1 191 ? 3.846 -6.195 1.601 1 95.69 191 VAL B O 1
ATOM 4243 N N . VAL B 1 192 ? 2.051 -7.336 0.976 1 94.69 192 VAL B N 1
ATOM 4244 C CA . VAL B 1 192 ? 1.509 -7.539 2.314 1 94.69 192 VAL B CA 1
ATOM 4245 C C . VAL B 1 192 ? 1.313 -9.031 2.576 1 94.69 192 VAL B C 1
ATOM 4247 O O . VAL B 1 192 ? 0.822 -9.758 1.712 1 94.69 192 VAL B O 1
ATOM 4250 N N . ILE B 1 193 ? 1.743 -9.453 3.77 1 96.56 193 ILE B N 1
ATOM 4251 C CA . ILE B 1 193 ? 1.587 -10.852 4.152 1 96.56 193 ILE B CA 1
ATOM 4252 C C . ILE B 1 193 ? 0.441 -10.984 5.152 1 96.56 193 ILE B C 1
ATOM 4254 O O . ILE B 1 193 ? 0.403 -10.281 6.164 1 96.56 193 ILE B O 1
ATOM 4258 N N . MET B 1 194 ? -0.421 -11.898 4.82 1 95.94 194 MET B N 1
ATOM 4259 C CA . MET B 1 194 ? -1.592 -12.078 5.676 1 95.94 194 MET B CA 1
ATOM 4260 C C . MET B 1 194 ? -1.737 -13.531 6.105 1 95.94 194 MET B C 1
ATOM 4262 O O . MET B 1 194 ? -1.522 -14.445 5.309 1 95.94 194 MET B O 1
ATOM 4266 N N . CYS B 1 195 ? -2.111 -13.727 7.305 1 96.25 195 CYS B N 1
ATOM 4267 C CA . CYS B 1 195 ? -2.551 -14.992 7.887 1 96.25 195 CYS B CA 1
ATOM 4268 C C . CYS B 1 195 ? -3.711 -14.773 8.852 1 96.25 195 CYS B C 1
ATOM 4270 O O . CYS B 1 195 ? -3.549 -14.133 9.891 1 96.25 195 CYS B O 1
ATOM 4272 N N . GLY B 1 196 ? -4.867 -15.297 8.469 1 93 196 GLY B N 1
ATOM 4273 C CA . GLY B 1 196 ? -6.051 -14.891 9.203 1 93 196 GLY B CA 1
ATOM 4274 C C . GLY B 1 196 ? -6.336 -13.406 9.117 1 93 196 GLY B C 1
ATOM 4275 O O . GLY B 1 196 ? -6.336 -12.836 8.023 1 93 196 GLY B O 1
ATOM 4276 N N . SER B 1 197 ? -6.594 -12.82 10.227 1 89.31 197 SER B N 1
ATOM 4277 C CA . SER B 1 197 ? -6.922 -11.398 10.25 1 89.31 197 SER B CA 1
ATOM 4278 C C . SER B 1 197 ? -5.668 -10.547 10.398 1 89.31 197 SER B C 1
ATOM 4280 O O . SER B 1 197 ? -5.727 -9.32 10.266 1 89.31 197 SER B O 1
ATOM 4282 N N . THR B 1 198 ? -4.562 -11.188 10.586 1 90.75 198 THR B N 1
ATOM 4283 C CA . THR B 1 198 ? -3.322 -10.461 10.805 1 90.75 198 THR B CA 1
ATOM 4284 C C . THR B 1 198 ? -2.611 -10.18 9.484 1 90.75 198 THR B C 1
ATOM 4286 O O . THR B 1 198 ? -2.537 -11.055 8.617 1 90.75 198 THR B O 1
ATOM 4289 N N . ALA B 1 199 ? -2.203 -8.977 9.328 1 91.5 199 ALA B N 1
ATOM 4290 C CA . ALA B 1 199 ? -1.452 -8.562 8.141 1 91.5 199 ALA B CA 1
ATOM 4291 C C . ALA B 1 199 ? -0.202 -7.781 8.531 1 91.5 199 ALA B C 1
ATOM 4293 O O . ALA B 1 199 ? -0.239 -6.949 9.438 1 91.5 199 ALA B O 1
ATOM 4294 N N . ILE B 1 200 ? 0.899 -8.055 7.879 1 91.62 200 ILE B N 1
ATOM 4295 C CA . ILE B 1 200 ? 2.113 -7.281 8.117 1 91.62 200 ILE B CA 1
ATOM 4296 C C . ILE B 1 200 ? 2.768 -6.926 6.785 1 91.62 200 ILE B C 1
ATOM 4298 O O . ILE B 1 200 ? 2.531 -7.59 5.773 1 91.62 200 ILE B O 1
ATOM 4302 N N . ASP B 1 201 ? 3.533 -5.887 6.82 1 92.06 201 ASP B N 1
ATOM 4303 C CA . ASP B 1 201 ? 4.293 -5.457 5.648 1 92.06 201 ASP B CA 1
ATOM 4304 C C . ASP B 1 201 ? 5.293 -6.531 5.219 1 92.06 201 ASP B C 1
ATOM 4306 O O . ASP B 1 201 ? 5.941 -7.152 6.062 1 92.06 201 ASP B O 1
ATOM 4310 N N . GLY B 1 202 ? 5.402 -6.727 3.932 1 95.12 202 GLY B N 1
ATOM 4311 C CA . GLY B 1 202 ? 6.289 -7.754 3.408 1 95.12 202 GLY B CA 1
ATOM 4312 C C . GLY B 1 202 ? 7.738 -7.547 3.793 1 95.12 202 GLY B C 1
ATOM 4313 O O . GLY B 1 202 ? 8.438 -8.508 4.129 1 95.12 202 GLY B O 1
ATOM 4314 N N . TYR B 1 203 ? 8.227 -6.363 3.752 1 93.19 203 TYR B N 1
ATOM 4315 C CA . TYR B 1 203 ? 9.602 -6.066 4.117 1 93.19 203 TYR B CA 1
ATOM 4316 C C . TYR B 1 203 ? 9.859 -6.379 5.586 1 93.19 203 TYR B C 1
ATOM 4318 O O . TYR B 1 203 ? 10.891 -6.973 5.93 1 93.19 203 TYR B O 1
ATOM 4326 N N . ILE B 1 204 ? 8.891 -6.008 6.422 1 92 204 ILE B N 1
ATOM 4327 C CA . ILE B 1 204 ? 9 -6.266 7.855 1 92 204 ILE B CA 1
ATOM 4328 C C . ILE B 1 204 ? 9 -7.77 8.109 1 92 204 ILE B C 1
ATOM 4330 O O . ILE B 1 204 ? 9.742 -8.266 8.961 1 92 204 ILE B O 1
ATOM 4334 N N . PHE B 1 205 ? 8.172 -8.43 7.395 1 95.31 205 PHE B N 1
ATOM 4335 C CA . PHE B 1 205 ? 8.148 -9.891 7.477 1 95.31 205 PHE B CA 1
ATOM 4336 C C . PHE B 1 205 ? 9.531 -10.469 7.207 1 95.31 205 PHE B C 1
ATOM 4338 O O . PHE B 1 205 ? 10.023 -11.297 7.973 1 95.31 205 PHE B O 1
ATOM 4345 N N . CYS B 1 206 ? 10.18 -10 6.18 1 94.62 206 CYS B N 1
ATOM 4346 C CA . CYS B 1 206 ? 11.484 -10.508 5.785 1 94.62 206 CYS B CA 1
ATOM 4347 C C . CYS B 1 206 ? 12.539 -10.188 6.84 1 94.62 206 CYS B C 1
ATOM 4349 O O . CYS B 1 206 ? 13.328 -11.055 7.219 1 94.62 206 CYS B O 1
ATOM 4351 N N . LEU B 1 207 ? 12.516 -8.992 7.352 1 92.31 207 LEU B N 1
ATOM 4352 C CA . LEU B 1 207 ? 13.461 -8.602 8.391 1 92.31 207 LEU B CA 1
ATOM 4353 C C . LEU B 1 207 ? 13.281 -9.461 9.641 1 92.31 207 LEU B C 1
ATOM 4355 O O . LEU B 1 207 ? 14.266 -9.906 10.234 1 92.31 207 LEU B O 1
ATOM 4359 N N . GLY B 1 208 ? 12.023 -9.641 9.984 1 92.69 208 GLY B N 1
ATOM 4360 C CA . GLY B 1 208 ? 11.742 -10.453 11.148 1 92.69 208 GLY B CA 1
ATOM 4361 C C . GLY B 1 208 ? 12.211 -11.891 11.008 1 92.69 208 GLY B C 1
ATOM 4362 O O . GLY B 1 208 ? 12.844 -12.438 11.914 1 92.69 208 GLY B O 1
ATOM 4363 N N . VAL B 1 209 ? 11.922 -12.453 9.891 1 93.06 209 VAL B N 1
ATOM 4364 C CA . VAL B 1 209 ? 12.32 -13.828 9.641 1 93.06 209 VAL B CA 1
ATOM 4365 C C . VAL B 1 209 ? 13.844 -13.945 9.672 1 93.06 209 VAL B C 1
ATOM 4367 O O . VAL B 1 209 ? 14.391 -14.867 10.273 1 93.06 209 VAL B O 1
ATOM 4370 N N . LYS B 1 210 ? 14.531 -13.039 9.07 1 90.31 210 LYS B N 1
ATOM 4371 C CA . LYS B 1 210 ? 15.992 -13.055 9.039 1 90.31 210 LYS B CA 1
ATOM 4372 C C . LYS B 1 210 ? 16.578 -12.883 10.445 1 90.31 210 LYS B C 1
ATOM 4374 O O . LYS B 1 210 ? 17.578 -13.516 10.789 1 90.31 210 LYS B O 1
ATOM 4379 N N . SER B 1 211 ? 15.945 -12.086 11.195 1 88.81 211 SER B N 1
ATOM 4380 C CA . SER B 1 211 ? 16.438 -11.797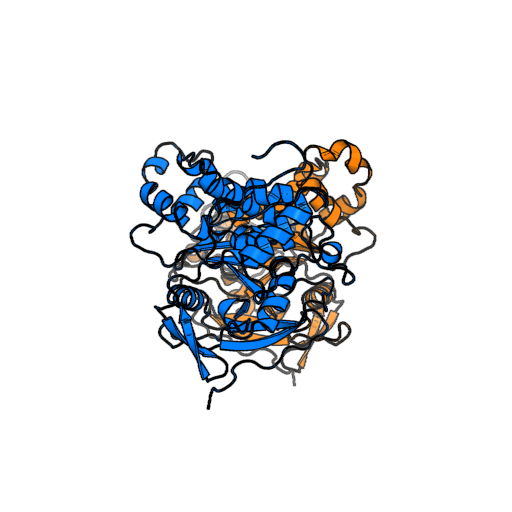 12.539 1 88.81 211 SER B CA 1
ATOM 4381 C C . SER B 1 211 ? 16.328 -13.008 13.445 1 88.81 211 SER B C 1
ATOM 4383 O O . SER B 1 211 ? 17.109 -13.164 14.383 1 88.81 211 SER B O 1
ATOM 4385 N N . LEU B 1 212 ? 15.398 -13.812 13.195 1 86.56 212 LEU B N 1
ATOM 4386 C CA . LEU B 1 212 ? 15.156 -14.969 14.047 1 86.56 212 LEU B CA 1
ATOM 4387 C C . LEU B 1 212 ? 16.219 -16.031 13.828 1 86.56 212 LEU B C 1
ATOM 4389 O O . LEU B 1 212 ? 16.422 -16.906 14.68 1 86.56 212 LEU B O 1
ATOM 4393 N N . LYS B 1 213 ? 17.031 -15.969 12.758 1 80.25 213 LYS B N 1
ATOM 4394 C CA . LYS B 1 213 ? 18.125 -16.891 12.453 1 80.25 213 LYS B CA 1
ATOM 4395 C C . LYS B 1 213 ? 17.703 -18.344 12.68 1 80.25 213 LYS B C 1
ATOM 4397 O O . LYS B 1 213 ? 18.422 -19.109 13.32 1 80.25 213 LYS B O 1
ATOM 4402 N N . LEU B 1 214 ? 16.547 -18.562 12.266 1 76.56 214 LEU B N 1
ATOM 4403 C CA . LEU B 1 214 ? 16.078 -19.938 12.398 1 76.56 214 LEU B CA 1
ATOM 4404 C C . LEU B 1 214 ? 16.75 -20.859 11.383 1 76.56 214 LEU B C 1
ATOM 4406 O O . LEU B 1 214 ? 17.078 -20.422 10.281 1 76.56 214 LEU B O 1
ATOM 4410 N N . SER B 1 215 ? 17.094 -22.047 11.758 1 66 215 SER B N 1
ATOM 4411 C CA . SER B 1 215 ? 17.719 -23.016 10.875 1 66 215 SER B CA 1
ATOM 4412 C C . SER B 1 215 ? 16.922 -23.203 9.594 1 66 215 SER B C 1
ATOM 4414 O O . SER B 1 215 ? 17.5 -23.344 8.516 1 66 215 SER B O 1
ATOM 4416 N N . TYR B 1 216 ? 15.719 -23.25 9.727 1 64.81 216 TYR B N 1
ATOM 4417 C CA . TYR B 1 216 ? 14.805 -23.469 8.609 1 64.81 216 TYR B CA 1
ATOM 4418 C C . TYR B 1 216 ? 14.914 -22.344 7.59 1 64.81 216 TYR B C 1
ATOM 4420 O O . TYR B 1 216 ? 14.625 -22.547 6.406 1 64.81 216 TYR B O 1
ATOM 4428 N N . THR B 1 217 ? 15.328 -21.297 8.086 1 63.84 217 THR B N 1
ATOM 4429 C CA . THR B 1 217 ? 15.477 -20.188 7.156 1 63.84 217 THR B CA 1
ATOM 4430 C C . THR B 1 217 ? 16.578 -20.469 6.141 1 63.84 217 THR B C 1
ATOM 4432 O O . THR B 1 217 ? 16.781 -19.703 5.203 1 63.84 217 THR B O 1
ATOM 4435 N N . ALA B 1 218 ? 16.953 -21.766 6.23 1 66.94 218 ALA B N 1
ATOM 4436 C CA . ALA B 1 218 ? 18.016 -22.172 5.309 1 66.94 218 ALA B CA 1
ATOM 4437 C C . ALA B 1 218 ? 17.438 -22.828 4.062 1 66.94 218 ALA B C 1
ATOM 4439 O O . ALA B 1 218 ? 18.156 -23.047 3.078 1 66.94 218 ALA B O 1
ATOM 4440 N N . SER B 1 219 ? 16.156 -23.062 4.074 1 82.5 219 SER B N 1
ATOM 4441 C CA . SER B 1 219 ? 15.562 -23.625 2.871 1 82.5 219 SER B CA 1
ATOM 4442 C C . SER B 1 219 ? 15.695 -22.688 1.685 1 82.5 219 SER B C 1
ATOM 4444 O O . SER B 1 219 ? 15.406 -21.484 1.803 1 82.5 219 SER B O 1
ATOM 4446 N N . PRO B 1 220 ? 16.188 -23.234 0.6 1 82.06 220 PRO B N 1
ATOM 4447 C CA . PRO B 1 220 ? 16.359 -22.391 -0.584 1 82.06 220 PRO B CA 1
ATOM 4448 C C . PRO B 1 220 ? 15.055 -21.766 -1.06 1 82.06 220 PRO B C 1
ATOM 4450 O O . PRO B 1 220 ? 15.055 -20.625 -1.548 1 82.06 220 PRO B O 1
ATOM 4453 N N . GLU B 1 221 ? 13.977 -22.484 -0.861 1 86.5 221 GLU B N 1
ATOM 4454 C CA . GLU B 1 221 ? 12.688 -21.984 -1.301 1 86.5 221 GLU B CA 1
ATOM 4455 C C . GLU B 1 221 ? 12.273 -20.75 -0.491 1 86.5 221 GLU B C 1
ATOM 4457 O O . GLU B 1 221 ? 11.812 -19.75 -1.054 1 86.5 221 GLU B O 1
ATOM 4462 N N . LEU B 1 222 ? 12.445 -20.859 0.761 1 90.69 222 LEU B N 1
ATOM 4463 C CA . LEU B 1 222 ? 12.102 -19.75 1.635 1 90.69 222 LEU B CA 1
ATOM 4464 C C . LEU B 1 222 ? 13.016 -18.547 1.383 1 90.69 222 LEU B C 1
ATOM 4466 O O . LEU B 1 222 ? 12.547 -17.406 1.312 1 90.69 222 LEU B O 1
ATOM 4470 N N . LYS B 1 223 ? 14.266 -18.812 1.138 1 89.31 223 LYS B N 1
ATOM 4471 C CA . LYS B 1 223 ? 15.25 -17.766 0.928 1 89.31 223 LYS B CA 1
ATOM 4472 C C . LYS B 1 223 ? 14.922 -16.938 -0.319 1 89.31 223 LYS B C 1
ATOM 4474 O O . LYS B 1 223 ? 15.023 -15.711 -0.306 1 89.31 223 LYS B O 1
ATOM 4479 N N . THR B 1 224 ? 14.555 -17.672 -1.322 1 91.56 224 THR B N 1
ATOM 4480 C CA . THR B 1 224 ? 14.234 -16.984 -2.568 1 91.56 224 THR B CA 1
ATOM 4481 C C . THR B 1 224 ? 13 -16.109 -2.4 1 91.56 224 THR B C 1
ATOM 4483 O O . THR B 1 224 ? 13 -14.945 -2.814 1 91.56 224 THR B O 1
ATOM 4486 N N . ALA B 1 225 ? 11.977 -16.656 -1.809 1 93.31 225 ALA B N 1
ATOM 4487 C CA . ALA B 1 225 ? 10.758 -15.883 -1.585 1 93.31 225 ALA B CA 1
ATOM 4488 C C . ALA B 1 225 ? 11.047 -14.656 -0.728 1 93.31 225 ALA B C 1
ATOM 4490 O O . ALA B 1 225 ? 10.586 -13.555 -1.043 1 93.31 225 ALA B O 1
ATOM 4491 N N . ILE B 1 226 ? 11.828 -14.805 0.316 1 93.44 226 ILE B N 1
ATOM 4492 C CA . ILE B 1 226 ? 12.195 -13.719 1.221 1 93.44 226 ILE B CA 1
ATOM 4493 C C . ILE B 1 226 ? 12.961 -12.648 0.454 1 93.44 226 ILE B C 1
ATOM 4495 O O . ILE B 1 226 ? 12.672 -11.453 0.582 1 93.44 226 ILE B O 1
ATOM 4499 N N . TYR B 1 227 ? 13.891 -13.117 -0.347 1 92.19 227 TYR B N 1
ATOM 4500 C CA . TYR B 1 227 ? 14.68 -12.188 -1.144 1 92.19 227 TYR B CA 1
ATOM 4501 C C . TYR B 1 227 ? 13.789 -11.367 -2.066 1 92.19 227 TYR B C 1
ATOM 4503 O O . TYR B 1 227 ? 13.922 -10.141 -2.131 1 92.19 227 TYR B O 1
ATOM 4511 N N . LEU B 1 228 ? 12.914 -11.992 -2.773 1 93.81 228 LEU B N 1
ATOM 4512 C CA . LEU B 1 228 ? 12.047 -11.32 -3.742 1 93.81 228 LEU B CA 1
ATOM 4513 C C . LEU B 1 228 ? 11.117 -10.336 -3.049 1 93.81 228 LEU B C 1
ATOM 4515 O O . LEU B 1 228 ? 10.945 -9.203 -3.516 1 93.81 228 LEU B O 1
ATOM 4519 N N . ILE B 1 229 ? 10.531 -10.719 -1.893 1 95.81 229 ILE B N 1
ATOM 4520 C CA . ILE B 1 229 ? 9.609 -9.859 -1.157 1 95.81 229 ILE B CA 1
ATOM 4521 C C . ILE B 1 229 ? 10.367 -8.672 -0.576 1 95.81 229 ILE B C 1
ATOM 4523 O O . ILE B 1 229 ? 9.906 -7.531 -0.659 1 95.81 229 ILE B O 1
ATOM 4527 N N . GLU B 1 230 ? 11.516 -8.898 -0.068 1 92.88 230 GLU B N 1
ATOM 4528 C CA . GLU B 1 230 ? 12.336 -7.875 0.572 1 92.88 230 GLU B CA 1
ATOM 4529 C C . GLU B 1 230 ? 12.703 -6.77 -0.413 1 92.88 230 GLU B C 1
ATOM 4531 O O . GLU B 1 230 ? 12.836 -5.605 -0.028 1 92.88 230 GLU B O 1
ATOM 4536 N N . HIS B 1 231 ? 12.773 -7.102 -1.644 1 89.75 231 HIS B N 1
ATOM 4537 C CA . HIS B 1 231 ? 13.273 -6.141 -2.619 1 89.75 231 HIS B CA 1
ATOM 4538 C C . HIS B 1 231 ? 12.133 -5.562 -3.455 1 89.75 231 HIS B C 1
ATOM 4540 O O . HIS B 1 231 ? 12.375 -4.812 -4.406 1 89.75 231 HIS B O 1
ATOM 4546 N N . ALA B 1 232 ? 10.953 -5.902 -3.141 1 91.44 232 ALA B N 1
ATOM 4547 C CA . ALA B 1 232 ? 9.797 -5.465 -3.918 1 91.44 232 ALA B CA 1
ATOM 4548 C C . ALA B 1 232 ? 9.758 -3.945 -4.039 1 91.44 232 ALA B C 1
ATOM 4550 O O . ALA B 1 232 ? 9.539 -3.41 -5.129 1 91.44 232 ALA B O 1
ATOM 4551 N N . GLY B 1 233 ? 10.031 -3.238 -2.963 1 85.94 233 GLY B N 1
ATOM 4552 C CA . GLY B 1 233 ? 9.922 -1.788 -2.938 1 85.94 233 GLY B CA 1
ATOM 4553 C C . GLY B 1 233 ? 10.969 -1.1 -3.793 1 85.94 233 GLY B C 1
ATOM 4554 O O . GLY B 1 233 ? 10.828 0.078 -4.129 1 85.94 233 GLY B O 1
ATOM 4555 N N . PHE B 1 234 ? 11.992 -1.813 -4.219 1 84.75 234 PHE B N 1
ATOM 4556 C CA . PHE B 1 234 ? 13.094 -1.245 -4.984 1 84.75 234 PHE B CA 1
ATOM 4557 C C . PHE B 1 234 ? 12.781 -1.263 -6.477 1 84.75 234 PHE B C 1
ATOM 4559 O O . PHE B 1 234 ? 13.453 -0.595 -7.266 1 84.75 234 PHE B O 1
ATOM 4566 N N . ARG B 1 235 ? 11.766 -1.926 -6.809 1 83.56 235 ARG B N 1
ATOM 4567 C CA . ARG B 1 235 ? 11.477 -2.102 -8.227 1 83.56 235 ARG B CA 1
ATOM 4568 C C . ARG B 1 235 ? 10.781 -0.871 -8.805 1 83.56 235 ARG B C 1
ATOM 4570 O O . ARG B 1 235 ? 9.859 -0.331 -8.195 1 83.56 235 ARG B O 1
ATOM 4577 N N . PRO B 1 236 ? 11.336 -0.452 -9.906 1 71.69 236 PRO B N 1
ATOM 4578 C CA . PRO B 1 236 ? 10.719 0.729 -10.516 1 71.69 236 PRO B CA 1
ATOM 4579 C C . PRO B 1 236 ? 9.328 0.447 -11.086 1 71.69 236 PRO B C 1
ATOM 4581 O O . PRO B 1 236 ? 9 -0.706 -11.383 1 71.69 236 PRO B O 1
ATOM 4584 N N . LYS B 1 237 ? 8.594 1.521 -11.031 1 66.06 237 LYS B N 1
ATOM 4585 C CA . LYS B 1 237 ? 7.316 1.396 -11.719 1 66.06 237 LYS B CA 1
ATOM 4586 C C . LYS B 1 237 ? 7.512 1.273 -13.227 1 66.06 237 LYS B C 1
ATOM 4588 O O . LYS B 1 237 ? 8.375 1.938 -13.805 1 66.06 237 LYS B O 1
ATOM 4593 N N . PHE B 1 238 ? 7.309 0.069 -13.734 1 56.59 238 PHE B N 1
ATOM 4594 C CA . PHE B 1 238 ? 7.574 -0.214 -15.141 1 56.59 238 PHE B CA 1
ATOM 4595 C C . PHE B 1 238 ? 6.559 0.482 -16.031 1 56.59 238 PHE B C 1
ATOM 4597 O O . PHE B 1 238 ? 5.371 0.551 -15.695 1 56.59 238 PHE B O 1
ATOM 4604 N N . ARG B 1 239 ? 7.137 1.342 -16.875 1 55.88 239 ARG B N 1
ATOM 4605 C CA . ARG B 1 239 ? 6.328 1.747 -18.016 1 55.88 239 ARG B CA 1
ATOM 4606 C C . ARG B 1 239 ? 6.262 0.635 -19.062 1 55.88 239 ARG B C 1
ATOM 4608 O O . ARG B 1 239 ? 7.289 0.085 -19.453 1 55.88 239 ARG B O 1
ATOM 4615 N N . THR B 1 240 ? 5.211 -0.124 -18.969 1 51.78 240 THR B N 1
ATOM 4616 C CA . THR B 1 240 ? 5.035 -1.227 -19.906 1 51.78 240 THR B CA 1
ATOM 4617 C C . THR B 1 240 ? 5.16 -0.737 -21.344 1 51.78 240 THR B C 1
ATOM 4619 O O . THR B 1 240 ? 4.496 0.221 -21.75 1 51.78 240 THR B O 1
ATOM 4622 N N . ASP B 1 241 ? 6.355 -0.974 -21.953 1 52.59 241 ASP B N 1
ATOM 4623 C CA . ASP B 1 241 ? 6.383 -0.848 -23.406 1 52.59 241 ASP B CA 1
ATOM 4624 C C . ASP B 1 241 ? 5.359 -1.774 -24.047 1 52.59 241 ASP B C 1
ATOM 4626 O O . ASP B 1 241 ? 5.402 -2.99 -23.859 1 52.59 241 ASP B O 1
ATOM 4630 N N . LEU B 1 242 ? 4.277 -1.204 -24.547 1 55.47 242 LEU B N 1
ATOM 4631 C CA . LEU B 1 242 ? 3.115 -1.857 -25.141 1 55.47 242 LEU B CA 1
ATOM 4632 C C . LEU B 1 242 ? 3.525 -2.76 -26.297 1 55.47 242 LEU B C 1
ATOM 4634 O O . LEU B 1 242 ? 2.732 -3.584 -26.766 1 55.47 242 LEU B O 1
ATOM 4638 N N . SER B 1 243 ? 4.699 -2.609 -26.828 1 53.47 243 SER B N 1
ATOM 4639 C CA . SER B 1 243 ? 4.93 -3.248 -28.109 1 53.47 243 SER B CA 1
ATOM 4640 C C . SER B 1 243 ? 5.359 -4.703 -27.938 1 53.47 243 SER B C 1
ATOM 4642 O O . SER B 1 243 ? 5.238 -5.504 -28.875 1 53.47 243 SER B O 1
ATOM 4644 N N . LYS B 1 244 ? 5.898 -5.09 -26.891 1 61.28 244 LYS B N 1
ATOM 4645 C CA . LYS B 1 244 ? 6.414 -6.449 -26.766 1 61.28 244 LYS B CA 1
ATOM 4646 C C . LYS B 1 244 ? 5.801 -7.16 -25.562 1 61.28 244 LYS B C 1
ATOM 4648 O O . LYS B 1 244 ? 5.145 -6.527 -24.734 1 61.28 244 LYS B O 1
ATOM 4653 N N . ARG B 1 245 ? 5.848 -8.508 -25.781 1 70 245 ARG B N 1
ATOM 4654 C CA . ARG B 1 245 ? 5.441 -9.312 -24.625 1 70 245 ARG B CA 1
ATOM 4655 C C . ARG B 1 245 ? 6.145 -8.844 -23.359 1 70 245 ARG B C 1
ATOM 4657 O O . ARG B 1 245 ? 7.363 -8.648 -23.359 1 70 245 ARG B O 1
ATOM 4664 N N . PHE B 1 246 ? 5.328 -8.656 -22.438 1 80.44 246 PHE B N 1
ATOM 4665 C CA . PHE B 1 246 ? 5.867 -8.172 -21.172 1 80.44 246 PHE B CA 1
ATOM 4666 C C . PHE B 1 246 ? 6.602 -9.289 -20.438 1 80.44 246 PHE B C 1
ATOM 4668 O O . PHE B 1 246 ? 6.141 -10.43 -20.406 1 80.44 246 PHE B O 1
ATOM 4675 N N . SER B 1 247 ? 7.789 -9.008 -20.031 1 87.06 247 SER B N 1
ATOM 4676 C CA . SER B 1 247 ? 8.555 -9.898 -19.156 1 87.06 247 SER B CA 1
ATOM 4677 C C . SER B 1 247 ? 9.32 -9.109 -18.094 1 87.06 247 SER B C 1
ATOM 4679 O O . SER B 1 247 ? 9.695 -7.957 -18.328 1 87.06 247 SER B O 1
ATOM 4681 N N . LEU B 1 248 ? 9.555 -9.734 -17 1 89.94 248 LEU B N 1
ATOM 4682 C CA . LEU B 1 248 ? 10.312 -9.102 -15.922 1 89.94 248 LEU B CA 1
ATOM 4683 C C . LEU B 1 248 ? 11.797 -9.078 -16.25 1 89.94 248 LEU B C 1
ATOM 4685 O O . LEU B 1 248 ? 12.562 -8.344 -15.617 1 89.94 248 LEU B O 1
ATOM 4689 N N . ASN B 1 249 ? 12.227 -9.859 -17.188 1 88.5 249 ASN B N 1
ATOM 4690 C CA . ASN B 1 249 ? 13.594 -9.859 -17.688 1 88.5 249 ASN B CA 1
ATOM 4691 C C . ASN B 1 249 ? 14.609 -10.086 -16.578 1 88.5 249 ASN B C 1
ATOM 4693 O O . ASN B 1 249 ? 15.578 -9.344 -16.453 1 88.5 249 ASN B O 1
ATOM 4697 N N . ILE B 1 250 ? 14.391 -11.148 -15.875 1 89.19 250 ILE B N 1
ATOM 4698 C CA . ILE B 1 250 ? 15.219 -11.398 -14.695 1 89.19 250 ILE B CA 1
ATOM 4699 C C . ILE B 1 250 ? 16.438 -12.234 -15.086 1 89.19 250 ILE B C 1
ATOM 4701 O O . ILE B 1 250 ? 17.578 -11.82 -14.852 1 89.19 250 ILE B O 1
ATOM 4705 N N . ARG B 1 251 ? 16.219 -13.461 -15.664 1 90.56 251 ARG B N 1
ATOM 4706 C CA . ARG B 1 251 ? 17.266 -14.391 -16.094 1 90.56 251 ARG B CA 1
ATOM 4707 C C . ARG B 1 251 ? 16.812 -15.203 -17.297 1 90.56 251 ARG B C 1
ATOM 4709 O O . ARG B 1 251 ? 15.641 -15.156 -17.688 1 90.56 251 ARG B O 1
ATOM 4716 N N . SER B 1 252 ? 17.797 -15.812 -17.875 1 90.19 252 SER B N 1
ATOM 4717 C CA . SER B 1 252 ? 17.422 -16.688 -18.969 1 90.19 252 SER B CA 1
ATOM 4718 C C . SER B 1 252 ? 16.516 -17.828 -18.484 1 90.19 252 SER B C 1
ATOM 4720 O O . SER B 1 252 ? 16.578 -18.203 -17.312 1 90.19 252 SER B O 1
ATOM 4722 N N . LEU B 1 253 ? 15.695 -18.297 -19.375 1 91.62 253 LEU B N 1
ATOM 4723 C CA . LEU B 1 253 ? 14.789 -19.391 -19.016 1 91.62 253 LEU B CA 1
ATOM 4724 C C . LEU B 1 253 ? 15.562 -20.594 -18.5 1 91.62 253 LEU B C 1
ATOM 4726 O O . LEU B 1 253 ? 15.148 -21.234 -17.531 1 91.62 253 LEU B O 1
ATOM 4730 N N . ALA B 1 254 ? 16.703 -20.875 -19.094 1 87 254 ALA B N 1
ATOM 4731 C CA . ALA B 1 254 ? 17.547 -22 -18.672 1 87 254 ALA B CA 1
ATOM 4732 C C . ALA B 1 254 ? 18 -21.828 -17.234 1 87 254 ALA B C 1
ATOM 4734 O O . ALA B 1 254 ? 17.953 -22.781 -16.438 1 87 254 ALA B O 1
ATOM 4735 N N . GLU B 1 255 ? 18.391 -20.703 -16.891 1 88.62 255 GLU B N 1
ATOM 4736 C CA . GLU B 1 255 ? 18.844 -20.406 -15.539 1 88.62 255 GLU B CA 1
ATOM 4737 C C . GLU B 1 255 ? 17.688 -20.516 -14.547 1 88.62 255 GLU B C 1
ATOM 4739 O O . GLU B 1 255 ? 17.844 -21.062 -13.445 1 88.62 255 GLU B O 1
ATOM 4744 N N . LEU B 1 256 ? 16.562 -20.016 -14.938 1 92.38 256 LEU B N 1
ATOM 4745 C CA . LEU B 1 256 ? 15.391 -20.047 -14.07 1 92.38 256 LEU B CA 1
ATOM 4746 C C . LEU B 1 256 ? 14.961 -21.484 -13.789 1 92.38 256 LEU B C 1
ATOM 4748 O O . LEU B 1 256 ? 14.656 -21.828 -12.648 1 92.38 256 LEU B O 1
ATOM 4752 N N . ILE B 1 257 ? 14.977 -22.266 -14.797 1 89.25 257 ILE B N 1
ATOM 4753 C CA . ILE B 1 257 ? 14.602 -23.656 -14.648 1 89.25 257 ILE B CA 1
ATOM 4754 C C . ILE B 1 257 ? 15.594 -24.359 -13.719 1 89.25 257 ILE B C 1
ATOM 4756 O O . ILE B 1 257 ? 15.195 -25.125 -12.836 1 89.25 257 ILE B O 1
ATOM 4760 N N . ASP B 1 258 ? 16.828 -24.078 -13.906 1 85.69 258 ASP B N 1
ATOM 4761 C CA . ASP B 1 258 ? 17.859 -24.672 -13.062 1 85.69 258 ASP B CA 1
ATOM 4762 C C . ASP B 1 258 ? 17.656 -24.297 -11.594 1 85.69 258 ASP B C 1
ATOM 4764 O O . ASP B 1 258 ? 17.797 -25.125 -10.703 1 85.69 258 ASP B O 1
ATOM 4768 N N . MET B 1 259 ? 17.25 -23.172 -11.383 1 86.44 259 MET B N 1
ATOM 4769 C CA . MET B 1 259 ? 17.141 -22.625 -10.031 1 86.44 259 MET B CA 1
ATOM 4770 C C . MET B 1 259 ? 15.875 -23.141 -9.352 1 86.44 259 MET B C 1
ATOM 4772 O O . MET B 1 259 ? 15.859 -23.359 -8.141 1 86.44 259 MET B O 1
ATOM 4776 N N . PHE B 1 260 ? 14.766 -23.391 -10.195 1 90.56 260 PHE B N 1
ATOM 4777 C CA . PHE B 1 260 ? 13.477 -23.5 -9.531 1 90.56 260 PHE B CA 1
ATOM 4778 C C . PHE B 1 260 ? 12.773 -24.797 -9.93 1 90.56 260 PHE B C 1
ATOM 4780 O O . PHE B 1 260 ? 11.578 -24.969 -9.664 1 90.56 260 PHE B O 1
ATOM 4787 N N . HIS B 1 261 ? 13.398 -25.703 -10.492 1 82.56 261 HIS B N 1
ATOM 4788 C CA . HIS B 1 261 ? 12.805 -26.938 -10.984 1 82.56 261 HIS B CA 1
ATOM 4789 C C . HIS B 1 261 ? 12.219 -27.766 -9.852 1 82.56 261 HIS B C 1
ATOM 4791 O O . HIS B 1 261 ? 11.367 -28.641 -10.078 1 82.56 261 HIS B O 1
ATOM 4797 N N . THR B 1 262 ? 12.609 -27.484 -8.602 1 84.94 262 THR B N 1
ATOM 4798 C CA . THR B 1 262 ? 12.148 -28.281 -7.477 1 84.94 262 THR B CA 1
ATOM 4799 C C . THR B 1 262 ? 10.852 -27.719 -6.906 1 84.94 262 THR B C 1
ATOM 4801 O O . THR B 1 262 ? 10.227 -28.328 -6.035 1 84.94 262 THR B O 1
ATOM 4804 N N . ARG B 1 263 ? 10.438 -26.578 -7.383 1 91.56 263 ARG B N 1
ATOM 4805 C CA . ARG B 1 263 ? 9.211 -25.969 -6.898 1 91.56 263 ARG B CA 1
ATOM 4806 C C . ARG B 1 263 ? 7.988 -26.781 -7.305 1 91.56 263 ARG B C 1
ATOM 4808 O O . ARG B 1 263 ? 8.031 -27.516 -8.289 1 91.56 263 ARG B O 1
ATOM 4815 N N . GLN B 1 264 ? 6.961 -26.578 -6.559 1 92.06 264 GLN B N 1
ATOM 4816 C CA . GLN B 1 264 ? 5.773 -27.391 -6.754 1 92.06 264 GLN B CA 1
ATOM 4817 C C . GLN B 1 264 ? 4.766 -26.703 -7.668 1 92.06 264 GLN B C 1
ATOM 4819 O O . GLN B 1 264 ? 4.695 -25.469 -7.695 1 92.06 264 GLN B O 1
ATOM 4824 N N . ALA B 1 265 ? 4.086 -27.484 -8.461 1 92.69 265 ALA B N 1
ATOM 4825 C CA . ALA B 1 265 ? 2.979 -27.031 -9.305 1 92.69 265 ALA B CA 1
ATOM 4826 C C . ALA B 1 265 ? 1.904 -28.109 -9.414 1 92.69 265 ALA B C 1
ATOM 4828 O O . ALA B 1 265 ? 2.215 -29.312 -9.445 1 92.69 265 ALA B O 1
ATOM 4829 N N . THR B 1 266 ? 0.662 -27.703 -9.391 1 90 266 THR B N 1
ATOM 4830 C CA . THR B 1 266 ? -0.429 -28.656 -9.617 1 90 266 THR B CA 1
ATOM 4831 C C . THR B 1 266 ? -0.419 -29.156 -11.055 1 90 266 THR B C 1
ATOM 4833 O O . THR B 1 266 ? -0.531 -30.359 -11.297 1 90 266 THR B O 1
ATOM 4836 N N . ASP B 1 267 ? -0.351 -28.312 -12 1 91.62 267 ASP B N 1
ATOM 4837 C CA . ASP B 1 267 ? -0.138 -28.625 -13.414 1 91.62 267 ASP B CA 1
ATOM 4838 C C . ASP B 1 267 ? 1.341 -28.516 -13.781 1 91.62 267 ASP B C 1
ATOM 4840 O O . ASP B 1 267 ? 1.93 -27.438 -13.711 1 91.62 267 ASP B O 1
ATOM 4844 N N . ASN B 1 268 ? 1.949 -29.594 -14.18 1 91.94 268 ASN B N 1
ATOM 4845 C CA . ASN B 1 268 ? 3.381 -29.656 -14.461 1 91.94 268 ASN B CA 1
ATOM 4846 C C . ASN B 1 268 ? 3.797 -28.594 -15.477 1 91.94 268 ASN B C 1
ATOM 4848 O O . ASN B 1 268 ? 4.922 -28.094 -15.438 1 91.94 268 ASN B O 1
ATOM 4852 N N . ARG B 1 269 ? 2.924 -28.266 -16.391 1 93.69 269 ARG B N 1
ATOM 4853 C CA . ARG B 1 269 ? 3.25 -27.266 -17.406 1 93.69 269 ARG B CA 1
ATOM 4854 C C . ARG B 1 269 ? 3.572 -25.922 -16.75 1 93.69 269 ARG B C 1
ATOM 4856 O O . ARG B 1 269 ? 4.344 -25.125 -17.312 1 93.69 269 ARG B O 1
ATOM 4863 N N . ASP B 1 270 ? 3.027 -25.703 -15.523 1 93.94 270 ASP B N 1
ATOM 4864 C CA . ASP B 1 270 ? 3.219 -24.453 -14.82 1 93.94 270 ASP B CA 1
ATOM 4865 C C . ASP B 1 270 ? 4.656 -24.312 -14.32 1 93.94 270 ASP B C 1
ATOM 4867 O O . ASP B 1 270 ? 5.113 -23.203 -14.016 1 93.94 270 ASP B O 1
ATOM 4871 N N . LYS B 1 271 ? 5.363 -25.422 -14.266 1 93 271 LYS B N 1
ATOM 4872 C CA . LYS B 1 271 ? 6.777 -25.344 -13.906 1 93 271 LYS B CA 1
ATOM 4873 C C . LYS B 1 271 ? 7.582 -24.578 -14.945 1 93 271 LYS B C 1
ATOM 4875 O O . LYS B 1 271 ? 8.656 -24.062 -14.648 1 93 271 LYS B O 1
ATOM 4880 N N . VAL B 1 272 ? 7.02 -24.531 -16.109 1 92.56 272 VAL B N 1
ATOM 4881 C CA . VAL B 1 272 ? 7.652 -23.781 -17.203 1 92.56 272 VAL B CA 1
ATOM 4882 C C . VAL B 1 272 ? 6.934 -22.453 -17.391 1 92.56 272 VAL B C 1
ATOM 4884 O O . VAL B 1 272 ? 7.562 -21.391 -17.391 1 92.56 272 VAL B O 1
ATOM 4887 N N . TYR B 1 273 ? 5.613 -22.469 -17.531 1 94.12 273 TYR B N 1
ATOM 4888 C CA . TYR B 1 273 ? 4.824 -21.281 -17.875 1 94.12 273 TYR B CA 1
ATOM 4889 C C . TYR B 1 273 ? 5.023 -20.188 -16.828 1 94.12 273 TYR B C 1
ATOM 4891 O O . TYR B 1 273 ? 5.086 -19 -17.172 1 94.12 273 TYR B O 1
ATOM 4899 N N . ALA B 1 274 ? 5.176 -20.531 -15.57 1 95.19 274 ALA B N 1
ATOM 4900 C CA . ALA B 1 274 ? 5.352 -19.547 -14.492 1 95.19 274 ALA B CA 1
ATOM 4901 C C . ALA B 1 274 ? 6.676 -18.812 -14.641 1 95.19 274 ALA B C 1
ATOM 4903 O O . ALA B 1 274 ? 6.836 -17.703 -14.117 1 95.19 274 ALA B O 1
ATOM 4904 N N . LEU B 1 275 ? 7.578 -19.422 -15.328 1 94.06 275 LEU B N 1
ATOM 4905 C CA . LEU B 1 275 ? 8.922 -18.859 -15.43 1 94.06 275 LEU B CA 1
ATOM 4906 C C . LEU B 1 275 ? 9.062 -18.016 -16.688 1 94.06 275 LEU B C 1
ATOM 4908 O O . LEU B 1 275 ? 10 -17.234 -16.812 1 94.06 275 LEU B O 1
ATOM 4912 N N . LEU B 1 276 ? 8.133 -18.156 -17.625 1 92.75 276 LEU B N 1
ATOM 4913 C CA . LEU B 1 276 ? 8.219 -17.438 -18.891 1 92.75 276 LEU B CA 1
ATOM 4914 C C . LEU B 1 276 ? 8.148 -15.93 -18.656 1 92.75 276 LEU B C 1
ATOM 4916 O O . LEU B 1 276 ? 8.891 -15.172 -19.281 1 92.75 276 LEU B O 1
ATOM 4920 N N . GLY B 1 277 ? 7.305 -15.484 -17.719 1 92.19 277 GLY B N 1
ATOM 4921 C CA . GLY B 1 277 ? 7.16 -14.07 -17.422 1 92.19 277 GLY B CA 1
ATOM 4922 C C . GLY B 1 277 ? 8.359 -13.477 -16.719 1 92.19 277 GLY B C 1
ATOM 4923 O O . GLY B 1 277 ? 8.461 -12.258 -16.562 1 92.19 277 GLY B O 1
ATOM 4924 N N . MET B 1 278 ? 9.242 -14.305 -16.359 1 93.31 278 MET B N 1
ATOM 4925 C CA . MET B 1 278 ? 10.438 -13.875 -15.633 1 93.31 278 MET B CA 1
ATOM 4926 C C . MET B 1 278 ? 11.664 -13.945 -16.531 1 93.31 278 MET B C 1
ATOM 4928 O O . MET B 1 278 ? 12.734 -13.453 -16.172 1 93.31 278 MET B O 1
ATOM 4932 N N . SER B 1 279 ? 11.492 -14.516 -17.656 1 92.31 279 SER B N 1
ATOM 4933 C CA . SER B 1 279 ? 12.617 -14.836 -18.531 1 92.31 279 SER B CA 1
ATOM 4934 C C . SER B 1 279 ? 13.055 -13.617 -19.344 1 92.31 279 SER B C 1
ATOM 4936 O O . SER B 1 279 ? 12.211 -12.852 -19.812 1 92.31 279 SER B O 1
ATOM 4938 N N . SER B 1 280 ? 14.336 -13.477 -19.578 1 90.06 280 SER B N 1
ATOM 4939 C CA . SER B 1 280 ? 14.906 -12.414 -20.406 1 90.06 280 SER B CA 1
ATOM 4940 C C . SER B 1 280 ? 15.008 -12.836 -21.859 1 90.06 280 SER B C 1
ATOM 4942 O O . SER B 1 280 ? 15.375 -12.031 -22.719 1 90.06 280 SER B O 1
ATOM 4944 N N . ASP B 1 281 ? 14.648 -14.039 -22.125 1 87.06 281 ASP B N 1
ATOM 4945 C CA . ASP B 1 281 ? 14.773 -14.57 -23.484 1 87.06 281 ASP B CA 1
ATOM 4946 C C . ASP B 1 281 ? 13.656 -14.047 -24.375 1 87.06 281 ASP B C 1
ATOM 4948 O O . ASP B 1 281 ? 12.594 -13.656 -23.891 1 87.06 281 ASP B O 1
ATOM 4952 N N . ASP B 1 282 ? 13.961 -13.953 -25.656 1 80.81 282 ASP B N 1
ATOM 4953 C CA . ASP B 1 282 ? 12.914 -13.688 -26.641 1 80.81 282 ASP B CA 1
ATOM 4954 C C . ASP B 1 282 ? 12.125 -14.953 -26.953 1 80.81 282 ASP B C 1
ATOM 4956 O O . ASP B 1 282 ? 12.461 -15.672 -27.906 1 80.81 282 ASP B O 1
ATOM 4960 N N . LEU B 1 283 ? 11.141 -15.18 -26.266 1 77.75 283 LEU B N 1
ATOM 4961 C CA . LEU B 1 283 ? 10.438 -16.453 -26.297 1 77.75 283 LEU B CA 1
ATOM 4962 C C . LEU B 1 283 ? 9.43 -16.5 -27.438 1 77.75 283 LEU B C 1
ATOM 4964 O O . LEU B 1 283 ? 8.977 -17.578 -27.844 1 77.75 283 LEU B O 1
ATOM 4968 N N . GLU B 1 284 ? 9.086 -15.398 -27.938 1 75 284 GLU B N 1
ATOM 4969 C CA . GLU B 1 284 ? 8.195 -15.375 -29.094 1 75 284 GLU B CA 1
ATOM 4970 C C . GLU B 1 284 ? 8.812 -16.109 -30.281 1 75 284 GLU B C 1
ATOM 4972 O O . GLU B 1 284 ? 8.133 -16.859 -30.969 1 75 284 GLU B O 1
ATOM 4977 N N . LYS B 1 285 ? 10.047 -15.938 -30.422 1 71.75 285 LYS B N 1
ATOM 4978 C CA . LYS B 1 285 ? 10.758 -16.562 -31.547 1 71.75 285 LYS B CA 1
ATOM 4979 C C . LYS B 1 285 ? 10.922 -18.062 -31.328 1 71.75 285 LYS B C 1
ATOM 4981 O O . LYS B 1 285 ? 10.977 -18.828 -32.281 1 71.75 285 LYS B O 1
ATOM 4986 N N . ALA B 1 286 ? 10.898 -18.391 -30.078 1 73.75 286 ALA B N 1
ATOM 4987 C CA . ALA B 1 286 ? 11.133 -19.797 -29.75 1 73.75 286 ALA B CA 1
ATOM 4988 C C . ALA B 1 286 ? 9.812 -20.562 -29.719 1 73.75 286 ALA B C 1
ATOM 4990 O O . ALA B 1 286 ? 9.812 -21.781 -29.578 1 73.75 286 ALA B O 1
ATOM 4991 N N . GLY B 1 287 ? 8.734 -19.891 -29.844 1 77 287 GLY B N 1
ATOM 4992 C CA . GLY B 1 287 ? 7.43 -20.547 -29.828 1 77 287 GLY B CA 1
ATOM 4993 C C . GLY B 1 287 ? 7.016 -21.031 -28.453 1 77 287 GLY B C 1
ATOM 4994 O O . GLY B 1 287 ? 6.129 -21.875 -28.328 1 77 287 GLY B O 1
ATOM 4995 N N . LEU B 1 288 ? 7.758 -20.688 -27.484 1 85.62 288 LEU B N 1
ATOM 4996 C CA . LEU B 1 288 ? 7.426 -21.094 -26.125 1 85.62 288 LEU B CA 1
ATOM 4997 C C . LEU B 1 288 ? 6.441 -20.125 -25.484 1 85.62 288 LEU B C 1
ATOM 4999 O O . LEU B 1 288 ? 6.824 -19.016 -25.062 1 85.62 288 LEU B O 1
ATOM 5003 N N . GLN B 1 289 ? 5.176 -20.453 -25.516 1 88.38 289 GLN B N 1
ATOM 5004 C CA . GLN B 1 289 ? 4.09 -19.688 -24.922 1 88.38 289 GLN B CA 1
ATOM 5005 C C . GLN B 1 289 ? 3.141 -20.609 -24.141 1 88.38 289 GLN B C 1
ATOM 5007 O O . GLN B 1 289 ? 3.01 -21.781 -24.469 1 88.38 289 GLN B O 1
ATOM 5012 N N . PRO B 1 290 ? 2.576 -19.984 -23.203 1 90.31 290 PRO B N 1
ATOM 5013 C CA . PRO B 1 290 ? 1.62 -20.812 -22.469 1 90.31 290 PRO B CA 1
ATOM 5014 C C . PRO B 1 290 ? 0.505 -21.359 -23.359 1 90.31 290 PRO B C 1
ATOM 5016 O O . PRO B 1 290 ? -0.069 -20.609 -24.156 1 90.31 290 PRO B O 1
ATOM 5019 N N . ASP B 1 291 ? 0.334 -22.609 -23.375 1 91.44 291 ASP B N 1
ATOM 5020 C CA . ASP B 1 291 ? -0.716 -23.328 -24.094 1 91.44 291 ASP B CA 1
ATOM 5021 C C . ASP B 1 291 ? -1.125 -24.594 -23.344 1 91.44 291 ASP B C 1
ATOM 5023 O O . ASP B 1 291 ? -0.391 -25.578 -23.344 1 91.44 291 ASP B O 1
ATOM 5027 N N . TYR B 1 292 ? -2.311 -24.594 -22.859 1 92.56 292 TYR B N 1
ATOM 5028 C CA . TYR B 1 292 ? -2.729 -25.719 -22.031 1 92.56 292 TYR B CA 1
ATOM 5029 C C . TYR B 1 292 ? -3.336 -26.828 -22.859 1 92.56 292 TYR B C 1
ATOM 5031 O O . TYR B 1 292 ? -3.799 -27.844 -22.328 1 92.56 292 TYR B O 1
ATOM 5039 N N . ASN B 1 293 ? -3.342 -26.594 -24.141 1 91.94 293 ASN B N 1
ATOM 5040 C CA . ASN B 1 293 ? -3.67 -27.688 -25.062 1 91.94 293 ASN B CA 1
ATOM 5041 C C . ASN B 1 293 ? -2.463 -28.578 -25.312 1 91.94 293 ASN B C 1
ATOM 5043 O O . ASN B 1 293 ? -2.611 -29.703 -25.797 1 91.94 293 ASN B O 1
ATOM 5047 N N . THR B 1 294 ? -1.338 -28.062 -25.016 1 92.25 294 THR B N 1
ATOM 5048 C CA . THR B 1 294 ? -0.094 -28.797 -25.203 1 92.25 294 THR B CA 1
ATOM 5049 C C . THR B 1 294 ? 0.17 -29.734 -24.016 1 92.25 294 THR B C 1
ATOM 5051 O O . THR B 1 294 ? -0.031 -29.344 -22.859 1 92.25 294 THR B O 1
ATOM 5054 N N . SER B 1 295 ? 0.56 -30.953 -24.203 1 93.38 295 SER B N 1
ATOM 5055 C CA . SER B 1 295 ? 0.892 -31.875 -23.125 1 93.38 295 SER B CA 1
ATOM 5056 C C . SER B 1 295 ? 2.23 -31.531 -22.484 1 93.38 295 SER B C 1
ATOM 5058 O O . SER B 1 295 ? 3.037 -30.797 -23.078 1 93.38 295 SER B O 1
ATOM 5060 N N . TRP B 1 296 ? 2.391 -32.031 -21.312 1 91.94 296 TRP B N 1
ATOM 5061 C CA . TRP B 1 296 ? 3.652 -31.828 -20.609 1 91.94 296 TRP B CA 1
ATOM 5062 C C . TRP B 1 296 ? 4.828 -32.344 -21.422 1 91.94 296 TRP B C 1
ATOM 5064 O O . TRP B 1 296 ? 5.871 -31.703 -21.516 1 91.94 296 TRP B O 1
ATOM 5074 N N . GLU B 1 297 ? 4.699 -33.531 -22.016 1 91.12 297 GLU B N 1
ATOM 5075 C CA . GLU B 1 297 ? 5.762 -34.156 -22.812 1 91.12 297 GLU B CA 1
ATOM 5076 C C . GLU B 1 297 ? 6.16 -33.281 -23.984 1 91.12 297 GLU B C 1
ATOM 5078 O O . GLU B 1 297 ? 7.352 -33.094 -24.25 1 91.12 297 GLU B O 1
ATOM 5083 N N . GLU B 1 298 ? 5.137 -32.844 -24.625 1 90.88 298 GLU B N 1
ATOM 5084 C CA . GLU B 1 298 ? 5.391 -31.969 -25.781 1 90.88 298 GLU B CA 1
ATOM 5085 C C . GLU B 1 298 ? 6.09 -30.672 -25.344 1 90.88 298 GLU B C 1
ATOM 5087 O O . GLU B 1 298 ? 7.043 -30.234 -26 1 90.88 298 GLU B O 1
ATOM 5092 N N . LEU B 1 299 ? 5.57 -30.031 -24.297 1 91.25 299 LEU B N 1
ATOM 5093 C CA . LEU B 1 299 ? 6.168 -28.797 -23.781 1 91.25 299 LEU B CA 1
ATOM 5094 C C . LEU B 1 299 ? 7.613 -29.031 -23.359 1 91.25 299 LEU B C 1
ATOM 5096 O O . LEU B 1 299 ? 8.492 -28.219 -23.656 1 91.25 299 LEU B O 1
ATOM 5100 N N . PHE B 1 300 ? 7.871 -30.141 -22.734 1 88.31 300 PHE B N 1
ATOM 5101 C CA . PHE B 1 300 ? 9.203 -30.469 -22.25 1 88.31 300 PHE B CA 1
ATOM 5102 C C . PHE B 1 300 ? 10.18 -30.641 -23.406 1 88.31 300 PHE B C 1
ATOM 5104 O O . PHE B 1 300 ? 11.328 -30.188 -23.344 1 88.31 300 PHE B O 1
ATOM 5111 N N . GLN B 1 301 ? 9.781 -31.234 -24.453 1 86.62 301 GLN B N 1
ATOM 5112 C CA . GLN B 1 301 ? 10.594 -31.375 -25.656 1 86.62 301 GLN B CA 1
ATOM 5113 C C . GLN B 1 301 ? 10.938 -30.016 -26.25 1 86.62 301 GLN B C 1
ATOM 5115 O O . GLN B 1 301 ? 12.086 -29.766 -26.641 1 86.62 301 GLN B O 1
ATOM 5120 N N . GLN B 1 302 ? 9.922 -29.172 -26.328 1 87.25 302 GLN B N 1
ATOM 5121 C CA . GLN B 1 302 ? 10.141 -27.828 -26.828 1 87.25 302 GLN B CA 1
ATOM 5122 C C . GLN B 1 302 ? 11.164 -27.078 -25.969 1 87.25 302 GLN B C 1
ATOM 5124 O O . GLN B 1 302 ? 12.016 -26.359 -26.5 1 87.25 302 GLN B O 1
ATOM 5129 N N . LEU B 1 303 ? 11.047 -27.266 -24.688 1 87.94 303 LEU B N 1
ATOM 5130 C CA . LEU B 1 303 ? 11.938 -26.609 -23.734 1 87.94 303 LEU B CA 1
ATOM 5131 C C . LEU B 1 303 ? 13.375 -27.078 -23.922 1 87.94 303 LEU B C 1
ATOM 5133 O O . LEU B 1 303 ? 14.297 -26.25 -23.938 1 87.94 303 LEU B O 1
ATOM 5137 N N . ILE B 1 304 ? 13.594 -28.297 -24.031 1 83.94 304 ILE B N 1
ATOM 5138 C CA . ILE B 1 304 ? 14.922 -28.859 -24.219 1 83.94 304 ILE B CA 1
ATOM 5139 C C . ILE B 1 304 ? 15.531 -28.344 -25.516 1 83.94 304 ILE B C 1
ATOM 5141 O O . ILE B 1 304 ? 16.703 -27.969 -25.562 1 83.94 304 ILE B O 1
ATOM 5145 N N . LYS B 1 305 ? 14.719 -28.391 -26.547 1 83.31 305 LYS B N 1
ATOM 5146 C CA . LYS B 1 305 ? 15.18 -27.875 -27.844 1 83.31 305 LYS B CA 1
ATOM 5147 C C . LYS B 1 305 ? 15.609 -26.422 -27.719 1 83.31 305 LYS B C 1
ATOM 5149 O O . LYS B 1 305 ? 16.609 -26.016 -28.328 1 83.31 305 LYS B O 1
ATOM 5154 N N . PHE B 1 306 ? 14.836 -25.703 -26.984 1 86.06 306 PHE B N 1
ATOM 5155 C CA . PHE B 1 306 ? 15.125 -24.297 -26.812 1 86.06 306 PHE B CA 1
ATOM 5156 C C . PHE B 1 306 ? 16.406 -24.094 -26.016 1 86.06 306 PHE B C 1
ATOM 5158 O O . PHE B 1 306 ? 17.25 -23.266 -26.375 1 86.06 306 PHE B O 1
ATOM 5165 N N . VAL B 1 307 ? 16.609 -24.797 -24.953 1 80.56 307 VAL B N 1
ATOM 5166 C CA . VAL B 1 307 ? 17.719 -24.609 -24.031 1 80.56 307 VAL B CA 1
ATOM 5167 C C . VAL B 1 307 ? 19 -25.156 -24.641 1 80.56 307 VAL B C 1
ATOM 5169 O O . VAL B 1 307 ? 20.062 -24.562 -24.531 1 80.56 307 VAL B O 1
ATOM 5172 N N . LEU B 1 308 ? 19.094 -26.391 -25.094 1 72.44 308 LEU B N 1
ATOM 5173 C CA . LEU B 1 308 ? 20.297 -27.047 -25.562 1 72.44 308 LEU B CA 1
ATOM 5174 C C . LEU B 1 308 ? 20.562 -26.734 -27.031 1 72.44 308 LEU B C 1
ATOM 5176 O O . LEU B 1 308 ? 21.641 -27.047 -27.562 1 72.44 308 LEU B O 1
ATOM 5180 N N . SER B 1 309 ? 20.109 -25.609 -27.578 1 60.59 309 SER B N 1
ATOM 5181 C CA . SER B 1 309 ? 20.234 -25.281 -28.984 1 60.59 309 SER B CA 1
ATOM 5182 C C . SER B 1 309 ? 19.781 -26.453 -29.859 1 60.59 309 SER B C 1
ATOM 5184 O O . SER B 1 309 ? 19.703 -27.594 -29.406 1 60.59 309 SER B O 1
ATOM 5186 N N . GLU B 1 310 ? 19.297 -26.25 -31.156 1 52.94 310 GLU B N 1
ATOM 5187 C CA . GLU B 1 310 ? 18.703 -27.109 -32.156 1 52.94 310 GLU B CA 1
ATOM 5188 C C . GLU B 1 310 ? 19.453 -28.438 -32.281 1 52.94 310 GLU B C 1
ATOM 5190 O O . GLU B 1 310 ? 18.906 -29.422 -32.781 1 52.94 310 GLU B O 1
ATOM 5195 N N . ASN B 1 311 ? 20.641 -28.562 -31.953 1 47.59 311 ASN B N 1
ATOM 5196 C CA . ASN B 1 311 ? 21.406 -29.734 -32.375 1 47.59 311 ASN B CA 1
ATOM 5197 C C . ASN B 1 311 ? 21.25 -30.875 -31.359 1 47.59 311 ASN B C 1
ATOM 5199 O O . ASN B 1 311 ? 22 -31.859 -31.406 1 47.59 311 ASN B O 1
ATOM 5203 N N . ILE B 1 312 ? 20.594 -30.703 -30.25 1 47.28 312 ILE B N 1
ATOM 5204 C CA . ILE B 1 312 ? 20.516 -31.797 -29.281 1 47.28 312 ILE B CA 1
ATOM 5205 C C . ILE B 1 312 ? 19.125 -32.406 -29.312 1 47.28 312 ILE B C 1
ATOM 5207 O O . ILE B 1 312 ? 18.125 -31.703 -29.359 1 47.28 312 ILE B O 1
ATOM 5211 N N . SER B 1 313 ? 19 -33.688 -29.828 1 47.66 313 SER B N 1
ATOM 5212 C CA . SER B 1 313 ? 17.734 -34.438 -29.828 1 47.66 313 SER B CA 1
ATOM 5213 C C . SER B 1 313 ? 17.422 -35 -28.453 1 47.66 313 SER B C 1
ATOM 5215 O O . SER B 1 313 ? 18.297 -35.531 -27.781 1 47.66 313 SER B O 1
ATOM 5217 N N . VAL B 1 314 ? 16.516 -34.531 -27.656 1 48.44 314 VAL B N 1
ATOM 5218 C CA . VAL B 1 314 ? 16.125 -35.062 -26.344 1 48.44 314 VAL B CA 1
ATOM 5219 C C . VAL B 1 314 ? 14.938 -36 -26.5 1 48.44 314 VAL B C 1
ATOM 5221 O O . VAL B 1 314 ? 13.938 -35.656 -27.125 1 48.44 314 VAL B O 1
ATOM 5224 N N . GLU B 1 315 ? 15.109 -37.312 -26.422 1 46.91 315 GLU B N 1
ATOM 5225 C CA . GLU B 1 315 ? 14 -38.25 -26.406 1 46.91 315 GLU B CA 1
ATOM 5226 C C . GLU B 1 315 ? 13.484 -38.469 -24.984 1 46.91 315 GLU B C 1
ATOM 5228 O O . GLU B 1 315 ? 14.273 -38.719 -24.062 1 46.91 315 GLU B O 1
ATOM 5233 N N . VAL B 1 316 ? 12.398 -37.969 -24.594 1 46.34 316 VAL B N 1
ATOM 5234 C CA . VAL B 1 316 ? 11.742 -38.125 -23.297 1 46.34 316 VAL B CA 1
ATOM 5235 C C . VAL B 1 316 ? 11.039 -39.5 -23.25 1 46.34 316 VAL B C 1
ATOM 5237 O O . VAL B 1 316 ? 10.18 -39.781 -24.094 1 46.34 316 VAL B O 1
ATOM 5240 N N . SER B 1 317 ? 11.672 -40.5 -22.766 1 44.62 317 SER B N 1
ATOM 5241 C CA . SER B 1 317 ? 11.008 -41.781 -22.562 1 44.62 317 SER B CA 1
ATOM 5242 C C . SER B 1 317 ? 10.562 -41.938 -21.109 1 44.62 317 SER B C 1
ATOM 5244 O O . SER B 1 317 ? 11.391 -42.125 -20.219 1 44.62 317 SER B O 1
ATOM 5246 N N . GLY B 1 318 ? 9.32 -41.938 -20.625 1 49 318 GLY B N 1
ATOM 5247 C CA . GLY B 1 318 ? 8.703 -42.062 -19.328 1 49 318 GLY B CA 1
ATOM 5248 C C . GLY B 1 318 ? 8.906 -40.875 -18.438 1 49 318 GLY B C 1
ATOM 5249 O O . GLY B 1 318 ? 8.609 -39.719 -18.828 1 49 318 GLY B O 1
ATOM 5250 N N . GLN B 1 319 ? 9.281 -41.125 -17.125 1 47.91 319 GLN B N 1
ATOM 5251 C CA . GLN B 1 319 ? 9.57 -40.125 -16.125 1 47.91 319 GLN B CA 1
ATOM 5252 C C . GLN B 1 319 ? 10.969 -39.531 -16.312 1 47.91 319 GLN B C 1
ATOM 5254 O O . GLN B 1 319 ? 11.398 -38.688 -15.547 1 47.91 319 GLN B O 1
ATOM 5259 N N . ARG B 1 320 ? 11.797 -40.125 -17.062 1 46.97 320 ARG B N 1
ATOM 5260 C CA . ARG B 1 320 ? 13.188 -39.75 -17.328 1 46.97 320 ARG B CA 1
ATOM 5261 C C . ARG B 1 320 ? 13.352 -39.125 -18.688 1 46.97 320 ARG B C 1
ATOM 5263 O O . ARG B 1 320 ? 12.703 -39.531 -19.656 1 46.97 320 ARG B O 1
ATOM 5270 N N . ALA B 1 321 ? 13.672 -37.938 -18.812 1 47.72 321 ALA B N 1
ATOM 5271 C CA . ALA B 1 321 ? 14.055 -37.312 -20.078 1 47.72 321 ALA B CA 1
ATOM 5272 C C . ALA B 1 321 ? 15.516 -37.562 -20.406 1 47.72 321 ALA B C 1
ATOM 5274 O O . ALA B 1 321 ? 16.391 -37.406 -19.562 1 47.72 321 ALA B O 1
ATOM 5275 N N . VAL B 1 322 ? 15.82 -38.469 -21.359 1 45.97 322 VAL B N 1
ATOM 5276 C CA . VAL B 1 322 ? 17.156 -38.719 -21.891 1 45.97 322 VAL B CA 1
ATOM 5277 C C . VAL B 1 322 ? 17.531 -37.656 -22.891 1 45.97 322 VAL B C 1
ATOM 5279 O O . VAL B 1 322 ? 1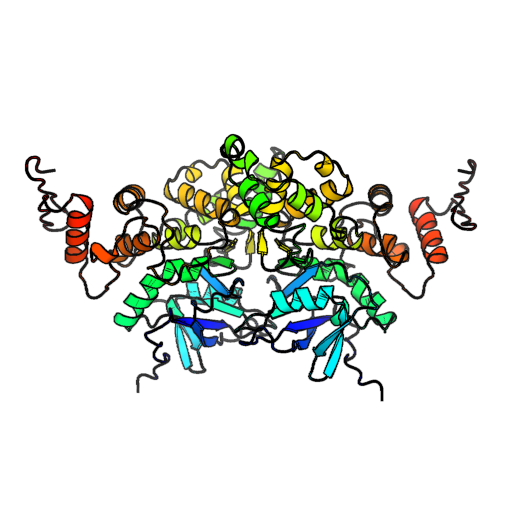6.781 -37.375 -23.828 1 45.97 322 VAL B O 1
ATOM 5282 N N . ILE B 1 323 ? 18.359 -36.688 -22.547 1 45.81 323 ILE B N 1
ATOM 5283 C CA . ILE B 1 323 ? 18.938 -35.688 -23.438 1 45.81 323 ILE B CA 1
ATOM 5284 C C . ILE B 1 323 ? 20.062 -36.312 -24.25 1 45.81 323 ILE B C 1
ATOM 5286 O O . ILE B 1 323 ? 21 -36.875 -23.703 1 45.81 323 ILE B O 1
ATOM 5290 N N . GLN B 1 324 ? 19.812 -36.781 -25.344 1 43.84 324 GLN B N 1
ATOM 5291 C CA . GLN B 1 324 ? 20.844 -37.281 -26.234 1 43.84 324 GLN B CA 1
ATOM 5292 C C . GLN B 1 324 ? 21.5 -36.125 -26.984 1 43.84 324 GLN B C 1
ATOM 5294 O O . GLN B 1 324 ? 20.828 -35.312 -27.641 1 43.84 324 GLN B O 1
ATOM 5299 N N . CYS B 1 325 ? 22.422 -35.5 -26.391 1 37.28 325 CYS B N 1
ATOM 5300 C CA . CYS B 1 325 ? 23.281 -34.562 -27.094 1 37.28 325 CYS B CA 1
ATOM 5301 C C . CYS B 1 325 ? 24.125 -35.281 -28.141 1 37.28 325 CYS B C 1
ATOM 5303 O O . CYS B 1 325 ? 24.422 -36.469 -28 1 37.28 325 CYS B O 1
ATOM 5305 N N . LYS B 1 326 ? 24.219 -34.719 -29.312 1 37.69 326 LYS B N 1
ATOM 5306 C CA . LYS B 1 326 ? 25.25 -35.188 -30.219 1 37.69 326 LYS B CA 1
ATOM 5307 C C . LYS B 1 326 ? 26.594 -35.312 -29.516 1 37.69 326 LYS B C 1
ATOM 5309 O O . LYS B 1 326 ? 27.141 -34.312 -29.031 1 37.69 326 LYS B O 1
ATOM 5314 N N . GLY B 1 327 ? 26.922 -36.531 -29.016 1 38.56 327 GLY B N 1
ATOM 5315 C CA . GLY B 1 327 ? 28 -37.344 -28.469 1 38.56 327 GLY B CA 1
ATOM 5316 C C . GLY B 1 327 ? 27.656 -38.031 -27.156 1 38.56 327 GLY B C 1
ATOM 5317 O O . GLY B 1 327 ? 28.125 -39.125 -26.859 1 38.56 327 GLY B O 1
ATOM 5318 N N . TYR B 1 328 ? 27.422 -37.219 -25.906 1 33.56 328 TYR B N 1
ATOM 5319 C CA . TYR B 1 328 ? 27.328 -37.906 -24.625 1 33.56 328 TYR B CA 1
ATOM 5320 C C . TYR B 1 328 ? 25.891 -38.094 -24.188 1 33.56 328 TYR B C 1
ATOM 5322 O O . TYR B 1 328 ? 25.031 -37.25 -24.5 1 33.56 328 TYR B O 1
ATOM 5330 N N . ARG B 1 329 ? 25.328 -39.219 -24.219 1 38.47 329 ARG B N 1
ATOM 5331 C CA . ARG B 1 329 ? 24.094 -39.75 -23.641 1 38.47 329 ARG B CA 1
ATOM 5332 C C . ARG B 1 329 ? 24.031 -39.469 -22.141 1 38.47 329 ARG B C 1
ATOM 5334 O O . ARG B 1 329 ? 24.953 -39.844 -21.406 1 38.47 329 ARG B O 1
ATOM 5341 N N . ILE B 1 330 ? 23.5 -38.188 -21.562 1 31.48 330 ILE B N 1
ATOM 5342 C CA . ILE B 1 330 ? 23.375 -38.156 -20.109 1 31.48 330 ILE B CA 1
ATOM 5343 C C . ILE B 1 330 ? 21.938 -38.469 -19.719 1 31.48 330 ILE B C 1
ATOM 5345 O O . ILE B 1 330 ? 21 -37.906 -20.266 1 31.48 330 ILE B O 1
#

Organism: Botryotinia fuckeliana (strain T4) (NCBI:txid999810)

Sequence (660 aa):
MSSHLYSLLPENGNNIRMLRLLPSEDEAAPLHCELCNYSLQRSSIRTHLYEALSYVWGDPKQTLSIYVDKAQFQVTVNLHAALLQLRDYSFERIIWVDAICIDQNNKEERKQQVQLMAQIYISAHRVIVWLGEQTVEKQGALEDIQLAANNEELIEHSKKEIKQQQILNLLQNPWFQRIWVLQEVAAARDVVIMCGSTAIDGYIFCLGVKSLKLSYTASPELKTAIYLIEHAGFRPKFRTDLSKRFSLNIRSLAELIDMFHTRQATDNRDKVYALLGMSSDDLEKAGLQPDYNTSWEELFQQLIKFVLSENISVEVSGQRAVIQCKGYRIMSSHLYSLLPENGNNIRMLRLLPSEDEAAPLHCELCNYSLQRSSIRTHLYEALSYVWGDPKQTLSIYVDKAQFQVTVNLHAALLQLRDYSFERIIWVDAICIDQNNKEERKQQVQLMAQIYISAHRVIVWLGEQTVEKQGALEDIQLAANNEELIEHSKKEIKQQQILNLLQNPWFQRIWVLQEVAAARDVVIMCGSTAIDGYIFCLGVKSLKLSYTASPELKTAIYLIEHAGFRPKFRTDLSKRFSLNIRSLAELIDMFHTRQATDNRDKVYALLGMSSDDLEKAGLQPDYNTSWEELFQQLIKFVLSENISVEVSGQRAVIQCKGYRI

InterPro domains:
  IPR010730 Heterokaryon incompatibility [PF06985] (50-184)
  IPR052895 Heterokaryon Regulation/Transcriptional Modulator [PTHR24148] (5-315)

Foldseek 3Di:
DPPCLDDDFDPDAQKWKKKKWAAAQDLPDATEIEIDIDGLNVPDVDFDAAEEEQEDQPDPVAWDWHHYPNDIDTGHPQVRLVSSLVHHHHDIHIYDDCVPGFPPVDQVRVQSNLLCLLVVLLRHQEYEYELGEDDPLQPCQQVLLLVQLPPPPPDPVVLVVHPVRNVVVSLPRLSLQALLVLSNLLSALWYWYDYHNDIDGLLSNLSSVVSNVDPVCPDLSNVSSSVSSNCSNVDDSDPPPPPDRAALQAEALVVLCVSRVRGDDPANVCSRSSCVRHHNDPCVVLVLGDGPVDDPLRNVQSVLCVPVPVQWRWDDDPPDTFTRHPPDGD/DPPCLDDDFDPDAQKWKKKKWAAAQDLPDATEIEIDIDGLNVPDVDADAAEEEQEDQPDPVAWDWHHYPNDIDTGHPQVRLVSSLVHHHHDIHIYDDCVPGFPPVDQVRVQSNLLCLLVVLLRHLEYEYELGEDDPLQPCQQVLLLVQLPPLPVCVPCVVVHPVRNVVVSLPRLSLQALLVLSNLLSHLWYWYDYHNDIDGLLSNLSSVVSNPDPVCPDLSNVSSSVSSNCSNVDDSDPPPPPDRAALQAEALVVLCVSRVRGDDPANVCSRSSCVRHHNDPCVVLVLGDGPVDDPLRNVQSVLCVPVPVQWRWDCDPPDTFTRHVPDGD

Radius of gyration: 27.23 Å; Cα contacts (8 Å, |Δi|>4): 1200; chains: 2; bounding box: 60×82×74 Å

Secondary structure (DSSP, 8-state):
------PPPPSSS-EEEEEEE---S-TTSPPEEEEEEEESS---SS----EEEE-----TT-EEEEEETTEEEEEEHHHHHHHHHH--SSS-EEEE-HHHHS-TT-HHHHHHHHHTHHHHHHHSSEEEEE-----GGGTTHHHHHHHHHH-SS--HHHHTTS-HHHHHHHHT-GGGGBSHHHHHHHH-SSEEEEETTEEEEHHHHHHHHHHHT-GGGG-HHHHHHHHHHHTGGGS------TTS------B-HHHHHHHHTTSB-SSTTHHHHHHHTTB-S-HHHHT----TTS-HHHHHHHHHHHHS-TTEEEEEETTEEEEEESS-B-/------PPPPSSS-EEEEEEE---S-TTSPPEEEEEEEESS---SS----EEEE-----TT-EEEEEETTEEEEEEHHHHHHHHHH--SSS-EEEE-HHHHS-TT-HHHHHHHHHTHHHHHHHSSEEEEE-----GGGTTHHHHHHHHHH-TTTHHHHGGG--HHHHHHHHT-GGGGBSHHHHHHHH-SSEEEEETTEEEEHHHHHHHHHHHT-GGGG-HHHHHHHHHHHTGGGS------TTS------B-HHHHHHHHTTSB-SSTTHHHHHHHTTB-S-HHHHT----TTS-HHHHHHHHHHHHS-TTEEEEEETTEEEEEESS-B-